Protein AF-0000000076697349 (afdb_homodimer)

Organism: Amanita muscaria (strain Koide BX008) (NCBI:txid946122)

pLDDT: mean 90.61, std 11.34, range [26.92, 98.81]

Solvent-accessible surface area (backbone atoms only — not comparable to full-atom values): 35554 Å² total; per-residue (Å²): 132,74,84,76,75,80,78,49,70,68,56,52,51,28,52,54,50,40,52,78,80,39,55,57,67,55,47,20,67,40,66,70,44,52,52,67,56,46,48,49,47,49,51,40,25,75,72,62,75,40,72,85,64,82,64,76,78,63,68,76,68,76,64,92,64,50,71,67,56,47,53,50,50,52,51,49,38,70,74,38,31,60,63,49,58,68,57,50,36,51,48,42,27,73,75,70,67,43,87,63,51,58,65,56,52,52,48,52,40,44,75,71,40,37,38,84,34,69,45,40,76,39,53,60,81,40,46,70,64,51,44,50,52,42,51,57,56,56,63,75,52,55,53,56,21,39,28,38,43,55,74,45,77,44,38,54,63,53,23,56,69,64,45,15,45,22,48,70,96,50,80,21,73,43,77,34,70,73,70,54,77,70,42,32,25,42,37,42,29,38,27,40,78,62,9,58,75,37,70,50,68,45,75,48,75,82,50,61,66,58,46,44,53,49,50,55,58,42,52,74,73,38,34,42,57,88,35,60,37,10,30,39,35,30,60,81,50,69,70,68,65,32,63,70,51,50,49,53,41,47,74,63,41,28,44,77,47,65,51,46,69,86,44,67,70,66,38,41,57,56,56,50,50,52,53,43,44,49,53,41,24,75,44,14,68,61,49,41,50,36,66,71,72,45,53,71,68,56,41,45,50,54,52,47,56,55,56,66,63,45,39,27,67,56,28,43,51,32,34,35,72,40,64,60,95,130,73,82,75,76,82,77,50,70,66,58,50,50,28,52,53,49,41,52,77,80,39,54,55,66,55,45,20,67,40,65,70,44,52,50,66,57,46,48,48,47,49,51,39,25,75,72,63,74,40,72,85,66,81,65,76,78,66,67,76,67,77,62,93,64,49,71,67,56,48,52,49,49,51,50,48,37,69,74,37,31,58,64,50,60,69,56,49,36,50,49,42,28,73,73,71,68,42,88,61,50,57,67,55,53,51,48,53,40,44,75,70,40,38,39,83,33,69,45,40,74,40,53,61,81,40,48,72,65,51,43,50,53,42,52,58,57,56,62,75,51,56,53,57,21,36,27,38,42,56,74,48,78,44,38,54,64,53,22,57,68,64,45,14,44,22,48,71,97,50,80,22,72,43,76,34,71,74,69,54,76,72,43,32,25,40,39,44,28,37,26,39,78,63,9,56,74,39,70,49,70,44,74,50,74,83,48,60,68,58,45,43,53,47,51,55,58,42,52,74,74,38,35,42,56,88,35,59,38,12,31,40,36,31,59,82,49,70,70,68,64,33,62,70,52,50,49,52,42,46,74,64,42,28,45,78,47,65,51,47,70,84,44,68,70,68,38,39,56,59,56,50,50,51,52,44,45,48,54,41,25,75,43,12,69,62,51,42,50,35,66,71,71,46,53,72,67,56,39,45,50,56,52,50,55,55,55,65,64,46,39,28,68,57,28,43,52,31,36,35,71,41,65,59,95

Nearest PDB structures (foldseek):
  4r79-assembly1_B  TM=6.468E-01  e=4.927E-12  Drosophila mauritiana
  5hoo-assembly1_A  TM=6.327E-01  e=5.824E-12  Drosophila mauritiana
  5hoo-assembly1_B  TM=6.025E-01  e=1.291E-12  Drosophila mauritiana
  5ejk-assembly1_H  TM=4.911E-01  e=3.754E-05  Rous sarcoma virus - Prague C
  2x6n-assembly2_E  TM=5.217E-01  e=8.078E-04  Human spumaretrovirus

Structure (mmCIF, N/CA/C/O backbone):
data_AF-0000000076697349-model_v1
#
loop_
_entity.id
_entity.type
_entity.pdbx_description
1 polymer Transposase
#
loop_
_atom_site.group_PDB
_atom_site.id
_atom_site.type_symbol
_atom_site.label_atom_id
_atom_site.label_alt_id
_atom_site.label_comp_id
_atom_site.label_asym_id
_atom_site.label_entity_id
_atom_site.label_seq_id
_atom_site.pdbx_PDB_ins_code
_atom_site.Cartn_x
_atom_site.Cartn_y
_atom_site.Cartn_z
_atom_site.occupancy
_atom_site.B_iso_or_equiv
_atom_site.auth_seq_id
_atom_site.auth_comp_id
_atom_site.auth_asym_id
_atom_site.auth_atom_id
_atom_site.pdbx_PDB_model_num
ATOM 1 N N . MET A 1 1 ? -53.188 11.273 17.578 1 27.08 1 MET A N 1
ATOM 2 C CA . MET A 1 1 ? -52.688 12.586 17.969 1 27.08 1 MET A CA 1
ATOM 3 C C . MET A 1 1 ? -51.25 12.492 18.484 1 27.08 1 MET A C 1
ATOM 5 O O . MET A 1 1 ? -50.969 11.703 19.391 1 27.08 1 MET A O 1
ATOM 9 N N . GLY A 1 2 ? -50.25 12.68 17.672 1 34.22 2 GLY A N 1
ATOM 10 C CA . GLY A 1 2 ? -48.812 12.391 17.891 1 34.22 2 GLY A CA 1
ATOM 11 C C . GLY A 1 2 ? -48.312 12.859 19.234 1 34.22 2 GLY A C 1
ATOM 12 O O . GLY A 1 2 ? -48.969 13.641 19.906 1 34.22 2 GLY A O 1
ATOM 13 N N . ARG A 1 3 ? -47.344 12.312 19.812 1 41.84 3 ARG A N 1
ATOM 14 C CA . ARG A 1 3 ? -46.688 12.617 21.094 1 41.84 3 ARG A CA 1
ATOM 15 C C . ARG A 1 3 ? -46.5 14.117 21.266 1 41.84 3 ARG A C 1
ATOM 17 O O . ARG A 1 3 ? -46.188 14.82 20.312 1 41.84 3 ARG A O 1
ATOM 24 N N . GLY A 1 4 ? -47.281 14.781 22.125 1 47.59 4 GLY A N 1
ATOM 25 C CA . GLY A 1 4 ? -47.406 16.188 22.469 1 47.59 4 GLY A CA 1
ATOM 26 C C . GLY A 1 4 ? -46.062 16.922 22.484 1 47.59 4 GLY A C 1
ATOM 27 O O . GLY A 1 4 ? -45.062 16.375 22.938 1 47.59 4 GLY A O 1
ATOM 28 N N . ARG A 1 5 ? -45.719 17.656 21.5 1 53.25 5 ARG A N 1
ATOM 29 C CA . ARG A 1 5 ? -44.531 18.469 21.391 1 53.25 5 ARG A CA 1
ATOM 30 C C . ARG A 1 5 ? -44.219 19.172 22.719 1 53.25 5 ARG A C 1
ATOM 32 O O . ARG A 1 5 ? -45.125 19.703 23.375 1 53.25 5 ARG A O 1
ATOM 39 N N . ALA A 1 6 ? -43.094 18.938 23.438 1 62.09 6 ALA A N 1
ATOM 40 C CA . ALA A 1 6 ? -42.625 19.562 24.672 1 62.09 6 ALA A CA 1
ATOM 41 C C . ALA A 1 6 ? -42.75 21.078 24.594 1 62.09 6 ALA A C 1
ATOM 43 O O . ALA A 1 6 ? -42.344 21.688 23.609 1 62.09 6 ALA A O 1
ATOM 44 N N . ILE A 1 7 ? -43.625 21.703 25.391 1 75.12 7 ILE A N 1
ATOM 45 C CA . ILE A 1 7 ? -43.812 23.141 25.5 1 75.12 7 ILE A CA 1
ATOM 46 C C . ILE A 1 7 ? -42.5 23.781 25.969 1 75.12 7 ILE A C 1
ATOM 48 O O . ILE A 1 7 ? -41.906 23.359 26.953 1 75.12 7 ILE A O 1
ATOM 52 N N . SER A 1 8 ? -42 24.656 25.172 1 77.56 8 SER A N 1
ATOM 53 C CA . SER A 1 8 ? -40.719 25.297 25.484 1 77.56 8 SER A CA 1
ATOM 54 C C . SER A 1 8 ? -40.75 25.953 26.859 1 77.56 8 SER A C 1
ATOM 56 O O . SER A 1 8 ? -41.812 26.281 27.375 1 77.56 8 SER A O 1
ATOM 58 N N . GLU A 1 9 ? -39.531 26.016 27.422 1 80.69 9 GLU A N 1
ATOM 59 C CA . GLU A 1 9 ? -39.406 26.641 28.734 1 80.69 9 GLU A CA 1
ATOM 60 C C . GLU A 1 9 ? -39.906 28.078 28.719 1 80.69 9 GLU A C 1
ATOM 62 O O . GLU A 1 9 ? -40.562 28.531 29.656 1 80.69 9 GLU A O 1
ATOM 67 N N . GLU A 1 10 ? -39.688 28.734 27.609 1 81.75 10 GLU A N 1
ATOM 68 C CA . GLU A 1 10 ? -40.094 30.125 27.5 1 81.75 10 GLU A CA 1
ATOM 69 C C . GLU A 1 10 ? -41.625 30.266 27.5 1 81.75 10 GLU A C 1
ATOM 71 O O . GLU A 1 10 ? -42.156 31.156 28.141 1 81.75 10 GLU A O 1
ATOM 76 N N . ILE A 1 11 ? -42.219 29.406 26.797 1 86.81 11 ILE A N 1
ATOM 77 C CA . ILE A 1 11 ? -43.656 29.438 26.719 1 86.81 11 ILE A CA 1
ATOM 78 C C . ILE A 1 11 ? -44.25 29.078 28.078 1 86.81 11 ILE A C 1
ATOM 80 O O . ILE A 1 11 ? -45.281 29.656 28.5 1 86.81 11 ILE A O 1
ATOM 84 N N . GLN A 1 12 ? -43.594 28.188 28.766 1 87.12 12 GLN A N 1
ATOM 85 C CA . GLN A 1 12 ? -44.062 27.781 30.094 1 87.12 12 GLN A CA 1
ATOM 86 C C . GLN A 1 12 ? -44 28.953 31.078 1 87.12 12 GLN A C 1
ATOM 88 O O . GLN A 1 12 ? -44.938 29.141 31.859 1 87.12 12 GLN A O 1
ATOM 93 N N . TRP A 1 13 ? -42.969 29.703 30.938 1 88.38 13 TRP A N 1
ATOM 94 C CA . TRP A 1 13 ? -42.875 30.859 31.812 1 88.38 13 TRP A CA 1
ATOM 95 C C . TRP A 1 13 ? -43.906 31.906 31.453 1 88.38 13 TRP A C 1
ATOM 97 O O . TRP A 1 13 ? -44.438 32.594 32.344 1 88.38 13 TRP A O 1
ATOM 107 N N . ILE A 1 14 ? -44.25 32.031 30.172 1 89.31 14 ILE A N 1
ATOM 108 C CA . ILE A 1 14 ? -45.281 32.938 29.734 1 89.31 14 ILE A CA 1
ATOM 109 C C . ILE A 1 14 ? -46.625 32.5 30.344 1 89.31 14 ILE A C 1
ATOM 111 O O . ILE A 1 14 ? -47.375 33.344 30.844 1 89.31 14 ILE A O 1
ATOM 115 N N . VAL A 1 15 ? -46.844 31.281 30.344 1 90.12 15 VAL A N 1
ATOM 116 C CA . VAL A 1 15 ? -48.062 30.719 30.922 1 90.12 15 VAL A CA 1
ATOM 117 C C . VAL A 1 15 ? -48.156 31.094 32.406 1 90.12 15 VAL A C 1
ATOM 119 O O . VAL A 1 15 ? -49.219 31.5 32.875 1 90.12 15 VAL A O 1
ATOM 122 N N . ILE A 1 16 ? -47.094 31.016 33.094 1 90.12 16 ILE A N 1
ATOM 123 C CA . ILE A 1 16 ? -47.062 31.297 34.5 1 90.12 16 ILE A CA 1
ATOM 124 C C . ILE A 1 16 ? -47.312 32.781 34.75 1 90.12 16 ILE A C 1
ATOM 126 O O . ILE A 1 16 ? -48.062 33.125 35.656 1 90.12 16 ILE A O 1
ATOM 130 N N . ARG A 1 17 ? -46.812 33.625 34 1 90.38 17 ARG A N 1
ATOM 131 C CA . ARG A 1 17 ? -47 35.062 34.156 1 90.38 17 ARG A CA 1
ATOM 132 C C . ARG A 1 17 ? -48.438 35.438 33.812 1 90.38 17 ARG A C 1
ATOM 134 O O . ARG A 1 17 ? -49.031 36.281 34.5 1 90.38 17 ARG A O 1
ATOM 141 N N . LEU A 1 18 ? -48.938 34.812 32.844 1 92.06 18 LEU A N 1
ATOM 142 C CA . LEU A 1 18 ? -50.312 35.094 32.438 1 92.06 18 LEU A CA 1
ATOM 143 C C . LEU A 1 18 ? -51.312 34.594 33.5 1 92.06 18 LEU A C 1
ATOM 145 O O . LEU A 1 18 ? -52.406 35.156 33.656 1 92.06 18 LEU A O 1
ATOM 149 N N . ALA A 1 19 ? -50.875 33.656 34.25 1 90.81 19 ALA A N 1
ATOM 150 C CA . ALA A 1 19 ? -51.75 33.031 35.219 1 90.81 19 ALA A CA 1
ATOM 151 C C . ALA A 1 19 ? -52.031 34 36.406 1 90.81 19 ALA A C 1
ATOM 153 O O . ALA A 1 19 ? -53 33.812 37.125 1 90.81 19 ALA A O 1
ATOM 154 N N . THR A 1 20 ? -51.25 35 36.5 1 89.62 20 THR A N 1
ATOM 155 C CA . THR A 1 20 ? -51.469 36 37.531 1 89.62 20 THR A CA 1
ATOM 156 C C . THR A 1 20 ? -52.656 36.906 37.156 1 89.62 20 THR A C 1
ATOM 158 O O . THR A 1 20 ? -53.25 37.531 38.031 1 89.62 20 THR A O 1
ATOM 161 N N . LYS A 1 21 ? -53 36.906 35.875 1 88.75 21 LYS A N 1
ATOM 162 C CA . LYS A 1 21 ? -54 37.844 35.438 1 88.75 21 LYS A CA 1
ATOM 163 C C . LYS A 1 21 ? -55.188 37.125 34.781 1 88.75 21 LYS A C 1
ATOM 165 O O . LYS A 1 21 ? -56.312 37.594 34.812 1 88.75 21 LYS A O 1
ATOM 170 N N . MET A 1 22 ? -54.938 35.938 34.25 1 91.31 22 MET A N 1
ATOM 171 C CA . MET A 1 22 ? -55.938 35.25 33.438 1 91.31 22 MET A CA 1
ATOM 172 C C . MET A 1 22 ? -56.188 33.844 34 1 91.31 22 MET A C 1
ATOM 174 O O . MET A 1 22 ? -55.344 33.25 34.656 1 91.31 22 MET A O 1
ATOM 178 N N . ASN A 1 23 ? -57.438 33.344 33.781 1 91.56 23 ASN A N 1
ATOM 179 C CA . ASN A 1 23 ? -57.75 31.984 34.156 1 91.56 23 ASN A CA 1
ATOM 180 C C . ASN A 1 23 ? -57.25 30.984 33.125 1 91.56 23 ASN A C 1
ATOM 182 O O . ASN A 1 23 ? -56.844 31.375 32.031 1 91.56 23 ASN A O 1
ATOM 186 N N . PRO A 1 24 ? -57.094 29.766 33.469 1 92.75 24 PRO A N 1
ATOM 187 C CA . PRO A 1 24 ? -56.5 28.75 32.594 1 92.75 24 PRO A CA 1
ATOM 188 C C . PRO A 1 24 ? -57.188 28.656 31.234 1 92.75 24 PRO A C 1
ATOM 190 O O . PRO A 1 24 ? -56.531 28.422 30.219 1 92.75 24 PRO A O 1
ATOM 193 N N . ASP A 1 25 ? -58.406 28.891 31.188 1 91.69 25 ASP A N 1
ATOM 194 C CA . ASP A 1 25 ? -59.156 28.844 29.922 1 91.69 25 ASP A CA 1
ATOM 195 C C . ASP A 1 25 ? -58.688 29.953 28.984 1 91.69 25 ASP A C 1
ATOM 197 O O . ASP A 1 25 ? -58.5 29.703 27.797 1 91.69 25 ASP A O 1
ATOM 201 N N . GLU A 1 26 ? -58.594 31.109 29.516 1 91.12 26 GLU A N 1
ATOM 202 C CA . GLU A 1 26 ? -58.125 32.25 28.75 1 91.12 26 GLU A CA 1
ATOM 203 C C . GLU A 1 26 ? -56.688 32.062 28.266 1 91.12 26 GLU A C 1
ATOM 205 O O . GLU A 1 26 ? -56.344 32.375 27.125 1 91.12 26 GLU A O 1
ATOM 210 N N . ILE A 1 27 ? -55.906 31.594 29.188 1 93.06 27 ILE A N 1
ATOM 211 C CA . ILE A 1 27 ? -54.531 31.359 28.844 1 93.06 27 ILE A CA 1
ATOM 212 C C . ILE A 1 27 ? -54.438 30.344 27.703 1 93.06 27 ILE A C 1
ATOM 214 O O . ILE A 1 27 ? -53.656 30.531 26.766 1 93.06 27 ILE A O 1
ATOM 218 N N . SER A 1 28 ? -55.125 29.281 27.812 1 91.81 28 SER A N 1
ATOM 219 C CA . SER A 1 28 ? -55.188 28.281 26.766 1 91.81 28 SER A CA 1
ATOM 220 C C . SER A 1 28 ? -55.594 28.906 25.422 1 91.81 28 SER A C 1
ATOM 222 O O . SER A 1 28 ? -54.969 28.594 24.391 1 91.81 28 SER A O 1
ATOM 224 N N . MET A 1 29 ? -56.5 29.797 25.438 1 89.38 29 MET A N 1
ATOM 225 C CA . MET A 1 29 ? -57 30.453 24.234 1 89.38 29 MET A CA 1
ATOM 226 C C . MET A 1 29 ? -55.938 31.312 23.578 1 89.38 29 MET A C 1
ATOM 228 O O . MET A 1 29 ? -55.75 31.281 22.359 1 89.38 29 MET A O 1
ATOM 232 N N . TYR A 1 30 ? -55.188 32 24.391 1 89.12 30 TYR A N 1
ATOM 233 C CA . TYR A 1 30 ? -54.25 32.969 23.844 1 89.12 30 TYR A CA 1
ATOM 234 C C . TYR A 1 30 ? -52.906 32.281 23.516 1 89.12 30 TYR A C 1
ATOM 236 O O . TYR A 1 30 ? -52.188 32.719 22.656 1 89.12 30 TYR A O 1
ATOM 244 N N . THR A 1 31 ? -52.531 31.281 24.188 1 88.75 31 THR A N 1
ATOM 245 C CA . THR A 1 31 ? -51.25 30.641 23.969 1 88.75 31 THR A CA 1
ATOM 246 C C . THR A 1 31 ? -51.375 29.469 23 1 88.75 31 THR A C 1
ATOM 248 O O . THR A 1 31 ? -50.406 29.031 22.391 1 88.75 31 THR A O 1
ATOM 251 N N . GLY A 1 32 ? -52.562 28.859 22.891 1 86.56 32 GLY A N 1
ATOM 252 C CA . GLY A 1 32 ? -52.75 27.688 22.047 1 86.56 32 GLY A CA 1
ATOM 253 C C . GLY A 1 32 ? -52.438 26.391 22.734 1 86.56 32 GLY A C 1
ATOM 254 O O . GLY A 1 32 ? -52.438 25.328 22.109 1 86.56 32 GLY A O 1
ATOM 255 N N . ILE A 1 33 ? -52.094 26.406 23.953 1 86.75 33 ILE A N 1
ATOM 256 C CA . ILE A 1 33 ? -51.781 25.234 24.766 1 86.75 33 ILE A CA 1
ATOM 257 C C . ILE A 1 33 ? -53.062 24.672 25.375 1 86.75 33 ILE A C 1
ATOM 259 O O . ILE A 1 33 ? -53.969 25.422 25.75 1 86.75 33 ILE A O 1
ATOM 263 N N . SER A 1 34 ? -53.125 23.406 25.406 1 89.31 34 SER A N 1
ATOM 264 C CA . SER A 1 34 ? -54.312 22.766 25.953 1 89.31 34 SER A CA 1
ATOM 265 C C . SER A 1 34 ? -54.531 23.156 27.422 1 89.31 34 SER A C 1
ATOM 267 O O . SER A 1 34 ? -53.562 23.422 28.141 1 89.31 34 SER A O 1
ATOM 269 N N . ILE A 1 35 ? -55.781 23.203 27.766 1 91.69 35 ILE A N 1
ATOM 270 C CA . ILE A 1 35 ? -56.125 23.578 29.125 1 91.69 35 ILE A CA 1
ATOM 271 C C . ILE A 1 35 ? -55.469 22.625 30.125 1 91.69 35 ILE A C 1
ATOM 273 O O . ILE A 1 35 ? -55.031 23.062 31.188 1 91.69 35 ILE A O 1
ATOM 277 N N . ARG A 1 36 ? -55.406 21.438 29.703 1 90.12 36 ARG A N 1
ATOM 278 C CA . ARG A 1 36 ? -54.812 20.453 30.594 1 90.12 36 ARG A CA 1
ATOM 279 C C . ARG A 1 36 ? -53.344 20.75 30.812 1 90.12 36 ARG A C 1
ATOM 281 O O . ARG A 1 36 ? -52.844 20.672 31.938 1 90.12 36 ARG A O 1
ATOM 288 N N . SER A 1 37 ? -52.688 21.109 29.828 1 87.88 37 SER A N 1
ATOM 289 C CA . SER A 1 37 ? -51.25 21.422 29.922 1 87.88 37 SER A CA 1
ATOM 290 C C . SER A 1 37 ? -51.031 22.703 30.719 1 87.88 37 SER A C 1
ATOM 292 O O . SER A 1 37 ? -50.062 22.781 31.5 1 87.88 37 SER A O 1
ATOM 294 N N . VAL A 1 38 ? -51.906 23.688 30.5 1 91.88 38 VAL A N 1
ATOM 295 C CA . VAL A 1 38 ? -51.812 24.938 31.25 1 91.88 38 VAL A CA 1
ATOM 296 C C . VAL A 1 38 ? -51.969 24.656 32.75 1 91.88 38 VAL A C 1
ATOM 298 O O . VAL A 1 38 ? -51.188 25.125 33.562 1 91.88 38 VAL A O 1
ATOM 301 N N . GLU A 1 39 ? -52.906 23.781 33 1 91.81 39 GLU A N 1
ATOM 302 C CA . GLU A 1 39 ? -53.188 23.453 34.375 1 91.81 39 GLU A CA 1
ATOM 303 C C . GLU A 1 39 ? -52 22.672 35 1 91.81 39 GLU A C 1
ATOM 305 O O . GLU A 1 39 ? -51.656 22.906 36.156 1 91.81 39 GLU A O 1
ATOM 310 N N . ARG A 1 40 ? -51.469 21.859 34.219 1 87.81 40 ARG A N 1
ATOM 311 C CA . ARG A 1 40 ? -50.344 21.078 34.688 1 87.81 40 ARG A CA 1
ATOM 312 C C . ARG A 1 40 ? -49.125 21.969 34.969 1 87.81 40 ARG A C 1
ATOM 314 O O . ARG A 1 40 ? -48.438 21.797 36 1 87.81 40 ARG A O 1
ATOM 321 N N . ILE A 1 41 ? -48.875 22.906 34.156 1 88.25 41 ILE A N 1
ATOM 322 C CA . ILE A 1 41 ? -47.75 23.828 34.281 1 88.25 41 ILE A CA 1
ATOM 323 C C . ILE A 1 41 ? -47.938 24.672 35.562 1 88.25 41 ILE A C 1
ATOM 325 O O . ILE A 1 41 ? -47 24.859 36.344 1 88.25 41 ILE A O 1
ATOM 329 N N . ILE A 1 42 ? -49.188 25.141 35.688 1 90.62 42 ILE A N 1
ATOM 330 C CA . ILE A 1 42 ? -49.469 25.984 36.844 1 90.62 42 ILE A CA 1
ATOM 331 C C . ILE A 1 42 ? -49.375 25.172 38.125 1 90.62 42 ILE A C 1
ATOM 333 O O . ILE A 1 42 ? -48.781 25.641 39.094 1 90.62 42 ILE A O 1
ATOM 337 N N . ALA A 1 43 ? -49.875 23.969 38.062 1 89.5 43 ALA A N 1
ATOM 338 C CA . ALA A 1 43 ? -49.812 23.094 39.25 1 89.5 43 ALA A CA 1
ATOM 339 C C . ALA A 1 43 ? -48.375 22.766 39.594 1 89.5 43 ALA A C 1
ATOM 341 O O . ALA A 1 43 ? -48 22.781 40.781 1 89.5 43 ALA A O 1
ATOM 342 N N . TYR A 1 44 ? -47.625 22.484 38.625 1 85.31 44 TYR A N 1
ATOM 343 C CA . TYR A 1 44 ? -46.219 22.172 38.812 1 85.31 44 TYR A CA 1
ATOM 344 C C . TYR A 1 44 ? -45.469 23.359 39.406 1 85.31 44 TYR A C 1
ATOM 346 O O . TYR A 1 44 ? -44.656 23.188 40.312 1 85.31 44 TYR A O 1
ATOM 354 N N . PHE A 1 45 ? -45.719 24.531 38.938 1 87.19 45 PHE A N 1
ATOM 355 C CA . PHE A 1 45 ? -45.062 25.75 39.406 1 87.19 45 PHE A CA 1
ATOM 356 C C . PHE A 1 45 ? -45.438 26 40.875 1 87.19 45 PHE A C 1
ATOM 358 O O . PHE A 1 45 ? -44.594 26.422 41.656 1 87.19 45 PHE A O 1
ATOM 365 N N . LYS A 1 46 ? -46.719 25.812 41.156 1 88.06 46 LYS A N 1
ATOM 366 C CA . LYS A 1 46 ? -47.188 26.031 42.531 1 88.06 46 LYS A CA 1
ATOM 367 C C . LYS A 1 46 ? -46.469 25.125 43.5 1 88.06 46 LYS A C 1
ATOM 369 O O . LYS A 1 46 ? -46.125 25.531 44.625 1 88.06 46 LYS A O 1
ATOM 374 N N . SER A 1 47 ? -46.156 23.969 42.938 1 86.75 47 SER A N 1
ATOM 375 C CA . SER A 1 47 ? -45.562 22.984 43.812 1 86.75 47 SER A CA 1
ATOM 376 C C . SER A 1 47 ? -44.031 23.109 43.812 1 86.75 47 SER A C 1
ATOM 378 O O . SER A 1 47 ? -43.375 22.922 44.844 1 86.75 47 SER A O 1
ATOM 380 N N . ASN A 1 48 ? -43.406 23.469 42.688 1 83.94 48 ASN A N 1
ATOM 381 C CA . ASN A 1 48 ? -41.969 23.344 42.531 1 83.94 48 ASN A CA 1
ATOM 382 C C . ASN A 1 48 ? -41.312 24.703 42.344 1 83.94 48 ASN A C 1
ATOM 384 O O . ASN A 1 48 ? -40.094 24.812 42.344 1 83.94 48 ASN A O 1
ATOM 388 N N . GLN A 1 49 ? -42.188 25.734 42.188 1 84.06 49 GLN A N 1
ATOM 389 C CA . GLN A 1 49 ? -41.719 27.094 41.938 1 84.06 49 GLN A CA 1
ATOM 390 C C . GLN A 1 49 ? -40.781 27.141 40.719 1 84.06 49 GLN A C 1
ATOM 392 O O . GLN A 1 49 ? -39.812 27.875 40.688 1 84.06 49 GLN A O 1
ATOM 397 N N . ASP A 1 50 ? -40.938 26.156 39.938 1 82.56 50 ASP A N 1
ATOM 398 C CA . ASP A 1 50 ? -40.219 26.062 38.688 1 82.56 50 ASP A CA 1
ATOM 399 C C . ASP A 1 50 ? -41.094 25.406 37.594 1 82.56 50 ASP A C 1
ATOM 401 O O . ASP A 1 50 ? -42.188 24.922 37.875 1 82.56 50 ASP A O 1
ATOM 405 N N . VAL A 1 51 ? -40.625 25.516 36.344 1 83.12 51 VAL A N 1
ATOM 406 C CA . VAL A 1 51 ? -41.406 24.891 35.281 1 83.12 51 VAL A CA 1
ATOM 407 C C . VAL A 1 51 ? -40.812 23.516 34.969 1 83.12 51 VAL A C 1
ATOM 409 O O . VAL A 1 51 ? -39.625 23.266 35.156 1 83.12 51 VAL A O 1
ATOM 412 N N . PRO A 1 52 ? -41.719 22.531 34.688 1 70.06 52 PRO A N 1
ATOM 413 C CA . PRO A 1 52 ? -41.25 21.188 34.375 1 70.06 52 PRO A CA 1
ATOM 414 C C . PRO A 1 52 ? -40.188 21.141 33.281 1 70.06 52 PRO A C 1
ATOM 416 O O . PRO A 1 52 ? -40.375 21.781 32.219 1 70.06 52 PRO A O 1
ATOM 419 N N . VAL A 1 53 ? -39 20.906 33.562 1 62.06 53 VAL A N 1
ATOM 420 C CA . VAL A 1 53 ? -37.969 20.703 32.531 1 62.06 53 VAL A CA 1
ATOM 421 C C . VAL A 1 53 ? -38.094 19.281 31.984 1 62.06 53 VAL A C 1
ATOM 423 O O . VAL A 1 53 ? -38.188 18.312 32.75 1 62.06 53 VAL A O 1
ATOM 426 N N . PRO A 1 54 ? -38.594 19.188 30.844 1 53 54 PRO A N 1
ATOM 427 C CA . PRO A 1 54 ? -38.594 17.812 30.344 1 53 54 PRO A CA 1
ATOM 428 C C . PRO A 1 54 ? -37.281 17.094 30.578 1 53 54 PRO A C 1
ATOM 430 O O . PRO A 1 54 ? -36.219 17.609 30.234 1 53 54 PRO A O 1
ATOM 433 N N . LYS A 1 55 ? -37.062 16.5 31.812 1 46.25 55 LYS A N 1
ATOM 434 C CA . LYS A 1 55 ? -35.844 15.711 31.953 1 46.25 55 LYS A CA 1
ATOM 435 C C . LYS A 1 55 ? -35.719 14.703 30.797 1 46.25 55 LYS A C 1
ATOM 437 O O . LYS A 1 55 ? -36.656 13.977 30.5 1 46.25 55 LYS A O 1
ATOM 442 N N . PRO A 1 56 ? -34.938 14.93 29.812 1 46.41 56 PRO A N 1
ATOM 443 C CA . PRO A 1 56 ? -34.719 13.766 28.953 1 46.41 56 PRO A CA 1
ATOM 444 C C . PRO A 1 56 ? -34.688 12.453 29.719 1 46.41 56 PRO A C 1
ATOM 446 O O . PRO A 1 56 ? -34.094 12.383 30.797 1 46.41 56 PRO A O 1
ATOM 449 N N . SER A 1 57 ? -35.812 11.812 30.016 1 43.69 57 SER A N 1
ATOM 450 C CA . SER A 1 57 ? -35.719 10.477 30.594 1 43.69 57 SER A CA 1
ATOM 451 C C . SER A 1 57 ? -34.469 9.758 30.078 1 43.69 57 SER A C 1
ATOM 453 O O . SER A 1 57 ? -34.5 9.109 29.031 1 43.69 57 SER A O 1
ATOM 455 N N . ILE A 1 58 ? -33.406 10.406 29.828 1 43.06 58 ILE A N 1
ATOM 456 C CA . ILE A 1 58 ? -32.281 9.523 29.516 1 43.06 58 ILE A CA 1
ATOM 457 C C . ILE A 1 58 ? -32.219 8.406 30.547 1 43.06 58 ILE A C 1
ATOM 459 O O . ILE A 1 58 ? -31.906 8.648 31.719 1 43.06 58 ILE A O 1
ATOM 463 N N . SER A 1 59 ? -33.25 7.652 30.719 1 41.16 59 SER A N 1
ATOM 464 C CA . SER A 1 59 ? -32.969 6.434 31.469 1 41.16 59 SER A CA 1
ATOM 465 C C . SER A 1 59 ? -31.484 6.055 31.391 1 41.16 59 SER A C 1
ATOM 467 O O . SER A 1 59 ? -30.906 6.047 30.297 1 41.16 59 SER A O 1
ATOM 469 N N . GLU A 1 60 ? -30.641 6.414 32.312 1 43.38 60 GLU A N 1
ATOM 470 C CA . GLU A 1 60 ? -29.281 5.875 32.406 1 43.38 60 GLU A CA 1
ATOM 471 C C . GLU A 1 60 ? -29.266 4.383 32.062 1 43.38 60 GLU A C 1
ATOM 473 O O . GLU A 1 60 ? -29.516 3.547 32.938 1 43.38 60 GLU A O 1
ATOM 478 N N . ARG A 1 61 ? -29.969 3.887 31.078 1 46.72 61 ARG A N 1
ATOM 479 C CA . ARG A 1 61 ? -29.703 2.488 30.75 1 46.72 61 ARG A CA 1
ATOM 480 C C . ARG A 1 61 ? -28.297 2.086 31.156 1 46.72 61 ARG A C 1
ATOM 482 O O . ARG A 1 61 ? -27.328 2.781 30.828 1 46.72 61 ARG A O 1
ATOM 489 N N . LYS A 1 62 ? -28.188 1.348 32.312 1 52.94 62 LYS A N 1
ATOM 490 C CA . LYS A 1 62 ? -26.953 0.758 32.812 1 52.94 62 LYS A CA 1
ATOM 491 C C . LYS A 1 62 ? -26.016 0.376 31.688 1 52.94 62 LYS A C 1
ATOM 493 O O . LYS A 1 62 ? -26.422 -0.336 30.766 1 52.94 62 LYS A O 1
ATOM 498 N N . LYS A 1 63 ? -25.031 0.959 31.5 1 65.81 63 LYS A N 1
ATOM 499 C CA . LYS A 1 63 ? -24.031 0.619 30.484 1 65.81 63 LYS A CA 1
ATOM 500 C C . LYS A 1 63 ? -23.625 -0.852 30.578 1 65.81 63 LYS A C 1
ATOM 502 O O . LYS A 1 63 ? -23.391 -1.366 31.672 1 65.81 63 LYS A O 1
ATOM 507 N N . LYS A 1 64 ? -23.922 -1.648 29.641 1 73.25 64 LYS A N 1
ATOM 508 C CA . LYS A 1 64 ? -23.562 -3.064 29.562 1 73.25 64 LYS A CA 1
ATOM 509 C C . LYS A 1 64 ? -22.109 -3.289 29.938 1 73.25 64 LYS A C 1
ATOM 511 O O . LYS A 1 64 ? -21.75 -4.348 30.469 1 73.25 64 LYS A O 1
ATOM 516 N N . LEU A 1 65 ? -21.266 -2.311 29.875 1 84.5 65 LEU A N 1
ATOM 517 C CA . LEU A 1 65 ? -19.859 -2.428 30.25 1 84.5 65 LEU A CA 1
ATOM 518 C C . LEU A 1 65 ? -19.516 -1.513 31.422 1 84.5 65 LEU A C 1
ATOM 520 O O . LEU A 1 65 ? -19.609 -0.289 31.312 1 84.5 65 LEU A O 1
ATOM 524 N N . GLY A 1 66 ? -19.219 -2.143 32.531 1 86.56 66 GLY A N 1
ATOM 525 C CA . GLY A 1 66 ? -18.828 -1.388 33.719 1 86.56 66 GLY A CA 1
ATOM 526 C C . GLY A 1 66 ? -17.406 -0.867 33.625 1 86.56 66 GLY A C 1
ATOM 527 O O . GLY A 1 66 ? -16.734 -1.013 32.625 1 86.56 66 GLY A O 1
ATOM 528 N N . GLU A 1 67 ? -16.953 -0.194 34.656 1 87.88 67 GLU A N 1
ATOM 529 C CA . GLU A 1 67 ? -15.625 0.42 34.719 1 87.88 67 GLU A CA 1
ATOM 530 C C . GLU A 1 67 ? -14.523 -0.635 34.625 1 87.88 67 GLU A C 1
ATOM 532 O O . GLU A 1 67 ? -13.508 -0.441 33.969 1 87.88 67 GLU A O 1
ATOM 537 N N . ALA A 1 68 ? -14.727 -1.689 35.281 1 90.62 68 ALA A N 1
ATOM 538 C CA . ALA A 1 68 ? -13.734 -2.756 35.281 1 90.62 68 ALA A CA 1
ATOM 539 C C . ALA A 1 68 ? -13.562 -3.369 33.906 1 90.62 68 ALA A C 1
ATOM 541 O O . ALA A 1 68 ? -12.445 -3.623 33.469 1 90.62 68 ALA A O 1
ATOM 542 N N . GLU A 1 69 ? -14.688 -3.604 33.312 1 91.44 69 GLU A N 1
ATOM 543 C CA . GLU A 1 69 ? -14.672 -4.156 31.969 1 91.44 69 GLU A CA 1
ATOM 544 C C . GLU A 1 69 ? -14 -3.197 30.984 1 91.44 69 GLU A C 1
ATOM 546 O O . GLU A 1 69 ? -13.234 -3.621 30.125 1 91.44 69 GLU A O 1
ATOM 551 N N . LEU A 1 70 ? -14.258 -1.956 31.125 1 91.75 70 LEU A N 1
ATOM 552 C CA . LEU A 1 70 ? -13.68 -0.946 30.25 1 91.75 70 LEU A CA 1
ATOM 553 C C . LEU A 1 70 ? -12.164 -0.875 30.438 1 91.75 70 LEU A C 1
ATOM 555 O O . LEU A 1 70 ? -11.414 -0.828 29.469 1 91.75 70 LEU A O 1
ATOM 559 N N . GLU A 1 71 ? -11.734 -0.88 31.625 1 91.44 71 GLU A N 1
ATOM 560 C CA . GLU A 1 71 ? -10.305 -0.848 31.922 1 91.44 71 GLU A CA 1
ATOM 561 C C . GLU A 1 71 ? -9.594 -2.061 31.328 1 91.44 71 GLU A C 1
ATOM 563 O O . GLU A 1 71 ? -8.492 -1.937 30.781 1 91.44 71 GLU A O 1
ATOM 568 N N . TYR A 1 72 ? -10.258 -3.119 31.469 1 92.31 72 TYR A N 1
ATOM 569 C CA . TYR A 1 72 ? -9.703 -4.34 30.906 1 92.31 72 TYR A CA 1
ATOM 570 C C . TYR A 1 72 ? -9.578 -4.223 29.391 1 92.31 72 TYR A C 1
ATOM 572 O O . TYR A 1 72 ? -8.547 -4.578 28.812 1 92.31 72 TYR A O 1
ATOM 580 N N . MET A 1 73 ? -10.586 -3.717 28.828 1 91.69 73 MET A N 1
ATOM 581 C CA . MET A 1 73 ? -10.617 -3.562 27.375 1 91.69 73 MET A CA 1
ATOM 582 C C . MET A 1 73 ? -9.508 -2.627 26.906 1 91.69 73 MET A C 1
ATOM 584 O O . MET A 1 73 ? -8.82 -2.916 25.922 1 91.69 73 MET A O 1
ATOM 588 N N . PHE A 1 74 ? -9.328 -1.618 27.625 1 91.69 74 PHE A N 1
ATOM 589 C CA . PHE A 1 74 ? -8.297 -0.647 27.25 1 91.69 74 PHE A CA 1
ATOM 590 C C . PHE A 1 74 ? -6.906 -1.253 27.391 1 91.69 74 PHE A C 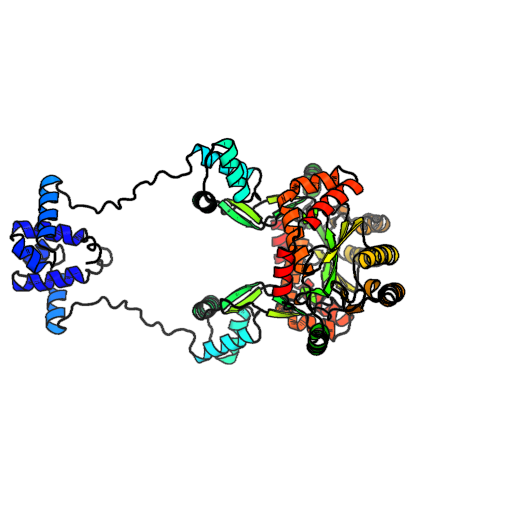1
ATOM 592 O O . PHE A 1 74 ? -6.051 -1.046 26.531 1 91.69 74 PHE A O 1
ATOM 599 N N . ASN A 1 75 ? -6.754 -2.041 28.391 1 91.81 75 ASN A N 1
ATOM 600 C CA . ASN A 1 75 ? -5.473 -2.711 28.578 1 91.81 75 ASN A CA 1
ATOM 601 C C . ASN A 1 75 ? -5.195 -3.721 27.469 1 91.81 75 ASN A C 1
ATOM 603 O O . ASN A 1 75 ? -4.062 -3.832 26.984 1 91.81 75 ASN A O 1
ATOM 607 N N . ALA A 1 76 ? -6.242 -4.383 27.125 1 92.31 76 ALA A N 1
ATOM 608 C CA . ALA A 1 76 ? -6.109 -5.367 26.047 1 92.31 76 ALA A CA 1
ATOM 609 C C . ALA A 1 76 ? -5.719 -4.699 24.734 1 92.31 76 ALA A C 1
ATOM 611 O O . ALA A 1 76 ? -4.809 -5.164 24.047 1 92.31 76 ALA A O 1
ATOM 612 N N . VAL A 1 77 ? -6.34 -3.619 24.422 1 92 77 VAL A N 1
ATOM 613 C CA . VAL A 1 77 ? -6.105 -2.891 23.188 1 92 77 VAL A CA 1
ATOM 614 C C . VAL A 1 77 ? -4.711 -2.268 23.203 1 92 77 VAL A C 1
ATOM 616 O O . VAL A 1 77 ? -4.031 -2.217 22.172 1 92 77 VAL A O 1
ATOM 619 N N . ASN A 1 78 ? -4.285 -1.862 24.344 1 88.94 78 ASN A N 1
ATOM 620 C CA . ASN A 1 78 ? -2.955 -1.273 24.469 1 88.94 78 ASN A CA 1
ATOM 621 C C . ASN A 1 78 ? -1.859 -2.322 24.312 1 88.94 78 ASN A C 1
ATOM 623 O O . ASN A 1 78 ? -0.786 -2.027 23.781 1 88.94 78 ASN A O 1
ATOM 627 N N . ASN A 1 79 ? -2.164 -3.479 24.766 1 88.88 79 ASN A N 1
ATOM 628 C CA . ASN A 1 79 ? -1.202 -4.57 24.656 1 88.88 79 ASN A CA 1
ATOM 629 C C . ASN A 1 79 ? -1.172 -5.145 23.234 1 88.88 79 ASN A C 1
ATOM 631 O O . ASN A 1 79 ? -0.102 -5.453 22.719 1 88.88 79 ASN A O 1
ATOM 635 N N . VAL A 1 80 ? -2.385 -5.246 22.688 1 90.31 80 VAL A N 1
ATOM 636 C CA . VAL A 1 80 ? -2.533 -5.734 21.328 1 90.31 80 VAL A CA 1
ATOM 637 C C . VAL A 1 80 ? -3.4 -4.766 20.516 1 90.31 80 VAL A C 1
ATOM 639 O O . VAL A 1 80 ? -4.594 -5.012 20.312 1 90.31 80 VAL A O 1
ATOM 642 N N . PRO A 1 81 ? -2.748 -3.82 19.953 1 91.62 81 PRO A N 1
ATOM 643 C CA . PRO A 1 81 ? -3.516 -2.75 19.312 1 91.62 81 PRO A CA 1
ATOM 644 C C . PRO A 1 81 ? -4.273 -3.227 18.078 1 91.62 81 PRO A C 1
ATOM 646 O O . PRO A 1 81 ? -5.219 -2.57 17.641 1 91.62 81 PRO A O 1
ATOM 649 N N . ASP A 1 82 ? -3.85 -4.355 17.516 1 91.69 82 ASP A N 1
ATOM 650 C CA . ASP A 1 82 ? -4.508 -4.836 16.297 1 91.69 82 ASP A CA 1
ATOM 651 C C . ASP A 1 82 ? -5.547 -5.906 16.625 1 91.69 82 ASP A C 1
ATOM 653 O O . ASP A 1 82 ? -5.934 -6.688 15.758 1 91.69 82 ASP A O 1
ATOM 657 N N . ILE A 1 83 ? -6.082 -5.949 17.828 1 91.88 83 ILE A N 1
ATOM 658 C CA . ILE A 1 83 ? -7.066 -6.93 18.266 1 91.88 83 ILE A CA 1
ATOM 659 C C . ILE A 1 83 ? -8.398 -6.68 17.562 1 91.88 83 ILE A C 1
ATOM 661 O O . ILE A 1 83 ? -8.797 -5.527 17.375 1 91.88 83 ILE A O 1
ATOM 665 N N . TYR A 1 84 ? -9.031 -7.777 17.219 1 93.19 84 TYR A N 1
ATOM 666 C CA . TYR A 1 84 ? -10.344 -7.672 16.578 1 93.19 84 TYR A CA 1
ATOM 667 C C . TYR A 1 84 ? -11.445 -7.535 17.625 1 93.19 84 TYR A C 1
ATOM 669 O O . TYR A 1 84 ? -11.273 -7.957 18.781 1 93.19 84 TYR A O 1
ATOM 677 N N . LEU A 1 85 ? -12.539 -6.941 17.219 1 93.56 85 LEU A N 1
ATOM 678 C CA . LEU A 1 85 ? -13.656 -6.73 18.141 1 93.56 85 LEU A CA 1
ATOM 679 C C . LEU A 1 85 ? -14.195 -8.062 18.656 1 93.56 85 LEU A C 1
ATOM 681 O O . LEU A 1 85 ? -14.562 -8.172 19.828 1 93.56 85 LEU A O 1
ATOM 685 N N . ASP A 1 86 ? -14.242 -9.047 17.766 1 93.44 86 ASP A N 1
ATOM 686 C CA . ASP A 1 86 ? -14.758 -10.344 18.203 1 93.44 86 ASP A CA 1
ATOM 687 C C . ASP A 1 86 ? -13.805 -11.008 19.188 1 93.44 86 ASP A C 1
ATOM 689 O O . ASP A 1 86 ? -14.234 -11.75 20.078 1 93.44 86 ASP A O 1
ATOM 693 N N . GLU A 1 87 ? -12.547 -10.797 19.016 1 92.5 87 GLU A N 1
ATOM 694 C CA . GLU A 1 87 ? -11.57 -11.297 19.984 1 92.5 87 GLU A CA 1
ATOM 695 C C . GLU A 1 87 ? -11.742 -10.617 21.344 1 92.5 87 GLU A C 1
ATOM 697 O O . GLU A 1 87 ? -11.656 -11.266 22.391 1 92.5 87 GLU A O 1
ATOM 702 N N . LEU A 1 88 ? -11.938 -9.32 21.328 1 93.25 88 LEU A N 1
ATOM 703 C CA . LEU A 1 88 ? -12.195 -8.578 22.562 1 93.25 88 LEU A CA 1
ATOM 704 C C . LEU A 1 88 ? -13.453 -9.086 23.25 1 93.25 88 LEU A C 1
ATOM 706 O O . LEU A 1 88 ? -13.5 -9.188 24.484 1 93.25 88 LEU A O 1
ATOM 710 N N . GLN A 1 89 ? -14.438 -9.305 22.391 1 94.56 89 GLN A N 1
ATOM 711 C CA . GLN A 1 89 ? -15.688 -9.867 22.906 1 94.56 89 GLN A CA 1
ATOM 712 C C . GLN A 1 89 ? -15.438 -11.164 23.656 1 94.56 89 GLN A C 1
ATOM 714 O O . GLN A 1 89 ? -15.938 -11.344 24.781 1 94.56 89 GLN A O 1
ATOM 719 N N . LEU A 1 90 ? -14.68 -12 23.062 1 93 90 LEU A N 1
ATOM 720 C CA . LEU A 1 90 ? -14.352 -13.281 23.672 1 93 90 LEU A CA 1
ATOM 721 C C . LEU A 1 90 ? -13.562 -13.07 24.969 1 93 90 LEU A C 1
ATOM 723 O O . LEU A 1 90 ? -13.812 -13.75 25.969 1 93 90 LEU A O 1
ATOM 727 N N . GLU A 1 91 ? -12.633 -12.195 24.953 1 92.81 91 GLU A N 1
ATOM 728 C CA . GLU A 1 91 ? -11.828 -11.914 26.141 1 92.81 91 GLU A CA 1
ATOM 729 C C . GLU A 1 91 ? -12.688 -11.391 27.297 1 92.81 91 GLU A C 1
ATOM 731 O O . GLU A 1 91 ? -12.492 -11.781 28.438 1 92.81 91 GLU A O 1
ATOM 736 N N . LEU A 1 92 ? -13.57 -10.5 27 1 93.06 92 LEU A N 1
ATOM 737 C CA . LEU A 1 92 ? -14.453 -9.93 28.016 1 93.06 92 LEU A CA 1
ATOM 738 C C . LEU A 1 92 ? -15.367 -10.992 28.609 1 93.06 92 LEU A C 1
ATOM 740 O O . LEU A 1 92 ? -15.625 -11 29.812 1 93.06 92 LEU A O 1
ATOM 744 N N . HIS A 1 93 ? -15.828 -11.883 27.734 1 93.94 93 HIS A N 1
ATOM 745 C CA . HIS A 1 93 ? -16.656 -12.992 28.188 1 93.94 93 HIS A CA 1
ATOM 746 C C . HIS A 1 93 ? -15.867 -13.906 29.125 1 93.94 93 HIS A C 1
ATOM 748 O O . HIS A 1 93 ? -16.375 -14.297 30.188 1 93.94 93 HIS A O 1
ATOM 754 N N . ASP A 1 94 ? -14.711 -14.211 28.734 1 93.81 94 ASP A N 1
ATOM 755 C CA . ASP A 1 94 ? -13.883 -15.141 29.516 1 93.81 94 ASP A CA 1
ATOM 756 C C . ASP A 1 94 ? -13.477 -14.531 30.844 1 93.81 94 ASP A C 1
ATOM 758 O O . ASP A 1 94 ? -13.492 -15.219 31.875 1 93.81 94 ASP A O 1
ATOM 762 N N . ALA A 1 95 ? -13.188 -13.297 30.844 1 92.5 95 ALA A N 1
ATOM 763 C CA . ALA A 1 95 ? -12.648 -12.648 32.031 1 92.5 95 ALA A CA 1
ATOM 764 C C . ALA A 1 95 ? -13.766 -12.203 32.969 1 92.5 95 ALA A C 1
ATOM 766 O O . ALA A 1 95 ? -13.641 -12.305 34.188 1 92.5 95 ALA A O 1
ATOM 767 N N . PHE A 1 96 ? -14.953 -11.742 32.469 1 93.06 96 PHE A N 1
ATOM 768 C CA . PHE A 1 96 ? -15.961 -11.109 33.312 1 93.06 96 PHE A CA 1
ATOM 769 C C . PHE A 1 96 ? -17.328 -11.773 33.125 1 93.06 96 PHE A C 1
ATOM 771 O O . PHE A 1 96 ? -18.281 -11.445 33.812 1 93.06 96 PHE A O 1
ATOM 778 N N . GLY A 1 97 ? -17.422 -12.641 32.125 1 91.31 97 GLY A N 1
ATOM 779 C CA . GLY A 1 97 ? -18.703 -13.289 31.859 1 91.31 97 GLY A CA 1
ATOM 780 C C . GLY A 1 97 ? -19.688 -12.375 31.156 1 91.31 97 GLY A C 1
ATOM 781 O O . GLY A 1 97 ? -20.906 -12.641 31.172 1 91.31 97 GLY A O 1
ATOM 782 N N . VAL A 1 98 ? -19.203 -11.289 30.672 1 89.69 98 VAL A N 1
ATOM 783 C CA . VAL A 1 98 ? -20.062 -10.305 30.016 1 89.69 98 VAL A CA 1
ATOM 784 C C . VAL A 1 98 ? -20.188 -10.641 28.531 1 89.69 98 VAL A C 1
ATOM 786 O O . VAL A 1 98 ? -19.203 -10.977 27.875 1 89.69 98 VAL A O 1
ATOM 789 N N . ASN A 1 99 ? -21.406 -10.641 28 1 88.31 99 ASN A N 1
ATOM 790 C CA . ASN A 1 99 ? -21.672 -10.859 26.578 1 88.31 99 ASN A CA 1
ATOM 791 C C . ASN A 1 99 ? -22.031 -9.562 25.875 1 88.31 99 ASN A C 1
ATOM 793 O O . ASN A 1 99 ? -23.188 -9.336 25.516 1 88.31 99 ASN A O 1
ATOM 797 N N . ALA A 1 100 ? -21.094 -8.773 25.703 1 89.81 100 ALA A N 1
ATOM 798 C CA . ALA A 1 100 ? -21.312 -7.5 25.031 1 89.81 100 ALA A CA 1
ATOM 799 C C . ALA A 1 100 ? -21.234 -7.672 23.516 1 89.81 100 ALA A C 1
ATOM 801 O O . ALA A 1 100 ? -20.375 -8.375 23 1 89.81 100 ALA A O 1
ATOM 802 N N . ASP A 1 101 ? -22.156 -7.039 22.844 1 93.62 101 ASP A N 1
ATOM 803 C CA . ASP A 1 101 ? -22.125 -7.062 21.391 1 93.62 101 ASP A CA 1
ATOM 804 C C . ASP A 1 101 ? -20.922 -6.281 20.844 1 93.62 101 ASP A C 1
ATOM 806 O O . ASP A 1 101 ? -20.422 -5.379 21.516 1 93.62 101 ASP A O 1
ATOM 810 N N . LYS A 1 102 ? -20.5 -6.652 19.656 1 94.31 102 LYS A N 1
ATOM 811 C CA . LYS A 1 102 ? -19.375 -5.977 19.016 1 94.31 102 LYS A CA 1
ATOM 812 C C . LYS A 1 102 ? -19.641 -4.477 18.891 1 94.31 102 LYS A C 1
ATOM 814 O O . LYS A 1 102 ? -18.719 -3.668 19.047 1 94.31 102 LYS A O 1
ATOM 819 N N . SER A 1 103 ? -20.875 -4.176 18.641 1 94.56 103 SER A N 1
ATOM 820 C CA . SER A 1 103 ? -21.219 -2.77 18.484 1 94.56 103 SER A CA 1
ATOM 821 C C . SER A 1 103 ? -21.031 -2.002 19.781 1 94.56 103 SER A C 1
ATOM 823 O O . SER A 1 103 ? -20.594 -0.849 19.781 1 94.56 103 SER A O 1
ATOM 825 N N . THR A 1 104 ? -21.391 -2.65 20.844 1 92.62 104 THR A N 1
ATOM 826 C CA . THR A 1 104 ? -21.203 -2.045 22.156 1 92.62 104 THR A CA 1
ATOM 827 C C . THR A 1 104 ? -19.719 -1.807 22.453 1 92.62 104 THR A C 1
ATOM 829 O O . THR A 1 104 ? -19.344 -0.74 22.938 1 92.62 104 THR A O 1
ATOM 832 N N . ILE A 1 105 ? -18.953 -2.812 22.141 1 94.06 105 ILE A N 1
ATOM 833 C CA . ILE A 1 105 ? -17.516 -2.717 22.344 1 94.06 105 ILE A CA 1
ATOM 834 C C . ILE A 1 105 ? -16.953 -1.595 21.484 1 94.06 105 ILE A C 1
ATOM 836 O O . ILE A 1 105 ? -16.156 -0.78 21.953 1 94.06 105 ILE A O 1
ATOM 840 N N . TRP A 1 106 ? -17.312 -1.604 20.281 1 94.56 106 TRP A N 1
ATOM 841 C CA . TRP A 1 106 ? -16.875 -0.577 19.344 1 94.56 106 TRP A CA 1
ATOM 842 C C . TRP A 1 106 ? -17.203 0.817 19.859 1 94.56 106 TRP A C 1
ATOM 844 O O . TRP A 1 106 ? -16.344 1.705 19.875 1 94.56 106 TRP A O 1
ATOM 854 N N . ARG A 1 107 ? -18.438 1.009 20.312 1 93.38 107 ARG A N 1
ATOM 855 C CA . ARG A 1 107 ? -18.875 2.303 20.812 1 93.38 107 ARG A CA 1
ATOM 856 C C . ARG A 1 107 ? -18.094 2.713 22.062 1 93.38 107 ARG A C 1
ATOM 858 O O . ARG A 1 107 ? -17.766 3.889 22.234 1 93.38 107 ARG A O 1
ATOM 865 N N . ALA A 1 108 ? -17.906 1.741 22.875 1 92.38 108 ALA A N 1
ATOM 866 C CA . ALA A 1 108 ? -17.141 2.01 24.078 1 92.38 108 ALA A CA 1
ATOM 867 C C . ALA A 1 108 ? -15.727 2.496 23.75 1 92.38 108 ALA A C 1
ATOM 869 O O . ALA A 1 108 ? -15.227 3.439 24.375 1 92.38 108 ALA A O 1
ATOM 870 N N . LEU A 1 109 ? -15.078 1.91 22.797 1 93.88 109 LEU A N 1
ATOM 871 C CA . LEU A 1 109 ? -13.742 2.311 22.375 1 93.88 109 LEU A CA 1
ATOM 872 C C . LEU A 1 109 ? -13.758 3.713 21.781 1 93.88 109 LEU A C 1
ATOM 874 O O . LEU A 1 109 ? -12.938 4.559 22.156 1 93.88 109 LEU A O 1
ATOM 878 N N . ARG A 1 110 ? -14.703 3.934 20.984 1 93.75 110 ARG A N 1
ATOM 879 C CA . ARG A 1 110 ? -14.812 5.23 20.312 1 93.75 110 ARG A CA 1
ATOM 880 C C . ARG A 1 110 ? -15.062 6.344 21.328 1 93.75 110 ARG A C 1
ATOM 882 O O . ARG A 1 110 ? -14.453 7.41 21.25 1 93.75 110 ARG A O 1
ATOM 889 N N . ARG A 1 111 ? -15.953 6.062 22.203 1 91.31 111 ARG A N 1
ATOM 890 C CA . ARG A 1 111 ? -16.297 7.035 23.234 1 91.31 111 ARG A CA 1
ATOM 891 C C . ARG A 1 111 ? -15.086 7.34 24.109 1 91.31 111 ARG A C 1
ATOM 893 O O . ARG A 1 111 ? -14.945 8.453 24.625 1 91.31 111 ARG A O 1
ATOM 900 N N . SER A 1 112 ? -14.273 6.367 24.234 1 91.62 112 SER A N 1
ATOM 901 C CA . SER A 1 112 ? -13.109 6.523 25.094 1 91.62 112 SER A CA 1
ATOM 902 C C . SER A 1 112 ? -11.938 7.137 24.328 1 91.62 112 SER A C 1
ATOM 904 O O . SER A 1 112 ? -10.82 7.215 24.859 1 91.62 112 SER A O 1
ATOM 906 N N . GLY A 1 113 ? -12.117 7.461 23.031 1 92.56 113 GLY A N 1
ATOM 907 C CA . GLY A 1 113 ? -11.117 8.211 22.297 1 92.56 113 GLY A CA 1
ATOM 908 C C . GLY A 1 113 ? -10.297 7.348 21.344 1 92.56 113 GLY A C 1
ATOM 909 O O . GLY A 1 113 ? -9.391 7.84 20.672 1 92.56 113 GLY A O 1
ATOM 910 N N . TYR A 1 114 ? -10.562 6.059 21.328 1 93.81 114 TYR A N 1
ATOM 911 C CA . TYR A 1 114 ? -9.82 5.18 20.422 1 93.81 114 TYR A CA 1
ATOM 912 C C . TYR A 1 114 ? -10.352 5.281 19 1 93.81 114 TYR A C 1
ATOM 914 O O . TYR A 1 114 ? -11.547 5.492 18.797 1 93.81 114 TYR A O 1
ATOM 922 N N . THR A 1 115 ? -9.445 5.188 18.062 1 94.06 115 THR A N 1
ATOM 923 C CA . THR A 1 115 ? -9.789 5.125 16.641 1 94.06 115 THR A CA 1
ATOM 924 C C . THR A 1 115 ? -8.961 4.059 15.93 1 94.06 115 THR A C 1
ATOM 926 O O . THR A 1 115 ? -7.84 3.756 16.344 1 94.06 115 THR A O 1
ATOM 929 N N . MET A 1 116 ? -9.648 3.451 15.023 1 91.88 116 MET A N 1
ATOM 930 C CA . MET A 1 116 ? -8.953 2.475 14.188 1 91.88 116 MET A CA 1
ATOM 931 C C . MET A 1 116 ? -8.086 3.172 13.141 1 91.88 116 MET A C 1
ATOM 933 O O . MET A 1 116 ? -8.586 3.998 12.375 1 91.88 116 MET A O 1
ATOM 937 N N . LYS A 1 117 ? -6.773 2.887 13.156 1 92 117 LYS A N 1
ATOM 938 C CA . LYS A 1 117 ? -5.824 3.547 12.273 1 92 117 LYS A CA 1
ATOM 939 C C . LYS A 1 117 ? -4.969 2.527 11.523 1 92 117 LYS A C 1
ATOM 941 O O . LYS A 1 117 ? -4.918 1.355 11.906 1 92 117 LYS A O 1
ATOM 946 N N . LYS A 1 118 ? -4.445 2.994 10.414 1 90.06 118 LYS A N 1
ATOM 947 C CA . LYS A 1 118 ? -3.449 2.168 9.742 1 90.06 118 LYS A CA 1
ATOM 948 C C . LYS A 1 118 ? -2.273 1.865 10.664 1 90.06 118 LYS A C 1
ATOM 950 O O . LYS A 1 118 ? -1.763 2.762 11.344 1 90.06 118 LYS A O 1
ATOM 955 N N . LEU A 1 119 ? -1.913 0.673 10.695 1 89.5 119 LEU A N 1
ATOM 956 C CA . LEU A 1 119 ? -0.846 0.221 11.578 1 89.5 119 LEU A CA 1
ATOM 957 C C . LEU A 1 119 ? 0.523 0.568 11 1 89.5 119 LEU A C 1
ATOM 959 O O . LEU A 1 119 ? 0.795 0.297 9.828 1 89.5 119 LEU A O 1
ATOM 963 N N . SER A 1 120 ? 1.252 1.269 11.797 1 87.81 120 SER A N 1
ATOM 964 C CA . SER A 1 120 ? 2.648 1.52 11.461 1 87.81 120 SER A CA 1
ATOM 965 C C . SER A 1 120 ? 3.559 0.434 12.023 1 87.81 120 SER A C 1
ATOM 967 O O . SER A 1 120 ? 3.445 0.066 13.195 1 87.81 120 SER A O 1
ATOM 969 N N . ARG A 1 121 ? 4.523 0.023 11.211 1 85.12 121 ARG A N 1
ATOM 970 C CA . ARG A 1 121 ? 5.383 -1.087 11.617 1 85.12 121 ARG A CA 1
ATOM 971 C C . ARG A 1 121 ? 6.793 -0.599 11.945 1 85.12 121 ARG A C 1
ATOM 973 O O . ARG A 1 121 ? 7.395 0.141 11.164 1 85.12 121 ARG A O 1
ATOM 980 N N . GLU A 1 122 ? 7.195 -0.933 13.109 1 85.5 122 GLU A N 1
ATOM 981 C CA . GLU A 1 122 ? 8.578 -0.699 13.508 1 85.5 122 GLU A CA 1
ATOM 982 C C . GLU A 1 122 ? 9.398 -1.985 13.445 1 85.5 122 GLU A C 1
ATOM 984 O O . GLU A 1 122 ? 8.977 -3.021 13.961 1 85.5 122 GLU A O 1
ATOM 989 N N . ALA A 1 123 ? 10.586 -1.862 12.891 1 87.56 123 ALA A N 1
ATOM 990 C CA . ALA A 1 123 ? 11.398 -3.061 12.695 1 87.56 123 ALA A CA 1
ATOM 991 C C . ALA A 1 123 ? 11.867 -3.633 14.031 1 87.56 123 ALA A C 1
ATOM 993 O O . ALA A 1 123 ? 12.477 -2.926 14.828 1 87.56 123 ALA A O 1
ATOM 994 N N . ILE A 1 124 ? 11.586 -4.863 14.281 1 84.38 124 ILE A N 1
ATOM 995 C CA . ILE A 1 124 ? 12.078 -5.562 15.461 1 84.38 124 ILE A CA 1
ATOM 996 C C . ILE A 1 124 ? 13.609 -5.598 15.445 1 84.38 124 ILE A C 1
ATOM 998 O O . ILE A 1 124 ? 14.25 -5.566 16.5 1 84.38 124 ILE A O 1
ATOM 1002 N N . GLU A 1 125 ? 14.156 -5.57 14.258 1 86.31 125 GLU A N 1
ATOM 1003 C CA . GLU A 1 125 ? 15.602 -5.668 14.047 1 86.31 125 GLU A CA 1
ATOM 1004 C C . GLU A 1 125 ? 16.297 -4.363 14.414 1 86.31 125 GLU A C 1
ATOM 1006 O O . GLU A 1 125 ? 17.531 -4.316 14.516 1 86.31 125 GLU A O 1
ATOM 1011 N N . ARG A 1 126 ? 15.516 -3.367 14.648 1 90.31 126 ARG A N 1
ATOM 1012 C CA . ARG A 1 126 ? 16.094 -2.078 15.008 1 90.31 126 ARG A CA 1
ATOM 1013 C C . ARG A 1 126 ? 16.766 -2.139 16.375 1 90.31 126 ARG A C 1
ATOM 1015 O O . ARG A 1 126 ? 16.188 -2.678 17.328 1 90.31 126 ARG A O 1
ATOM 1022 N N . SER A 1 127 ? 18.016 -1.677 16.438 1 92.25 127 SER A N 1
ATOM 1023 C CA . SER A 1 127 ? 18.797 -1.745 17.672 1 92.25 127 SER A CA 1
ATOM 1024 C C . SER A 1 127 ? 18.906 -0.377 18.328 1 92.25 127 SER A C 1
ATOM 1026 O O . SER A 1 127 ? 19.453 0.561 17.75 1 92.25 127 SER A O 1
ATOM 1028 N N . ALA A 1 128 ? 18.453 -0.331 19.516 1 92.94 128 ALA A N 1
ATOM 1029 C CA . ALA A 1 128 ? 18.562 0.908 20.281 1 92.94 128 ALA A CA 1
ATOM 1030 C C . ALA A 1 128 ? 20.031 1.263 20.547 1 92.94 128 ALA A C 1
ATOM 1032 O O . ALA A 1 128 ? 20.406 2.438 20.531 1 92.94 128 ALA A O 1
ATOM 1033 N N . GLU A 1 129 ? 20.766 0.249 20.719 1 96.12 129 GLU A N 1
ATOM 1034 C CA . GLU A 1 129 ? 22.188 0.451 21 1 96.12 129 GLU A CA 1
ATOM 1035 C C . GLU A 1 129 ? 22.906 1.039 19.797 1 96.12 129 GLU A C 1
ATOM 1037 O O . GLU A 1 129 ? 23.641 2.025 19.922 1 96.12 129 GLU A O 1
ATOM 1042 N N . LYS A 1 130 ? 22.656 0.45 18.672 1 96.31 130 LYS A N 1
ATOM 1043 C CA . LYS A 1 130 ? 23.297 0.947 17.453 1 96.31 130 LYS A CA 1
ATOM 1044 C C . LYS A 1 130 ? 22.844 2.371 17.141 1 96.31 130 LYS A C 1
ATOM 1046 O O . LYS A 1 130 ? 23.641 3.188 16.672 1 96.31 130 LYS A O 1
ATOM 1051 N N . ARG A 1 131 ? 21.672 2.654 17.438 1 96.12 131 ARG A N 1
ATOM 1052 C CA . ARG A 1 131 ? 21.156 3.998 17.203 1 96.12 131 ARG A CA 1
ATOM 1053 C C . ARG A 1 131 ? 21.797 5.004 18.156 1 96.12 131 ARG A C 1
ATOM 1055 O O . ARG A 1 131 ? 22.125 6.117 17.75 1 96.12 131 ARG A O 1
ATOM 1062 N N . ALA A 1 132 ? 21.984 4.609 19.375 1 96.44 132 ALA A N 1
ATOM 1063 C CA . ALA A 1 132 ? 22.625 5.477 20.359 1 96.44 132 ALA A CA 1
ATOM 1064 C C . ALA A 1 132 ? 24.078 5.746 19.984 1 96.44 132 ALA A C 1
ATOM 1066 O O . ALA A 1 132 ? 24.562 6.879 20.094 1 96.44 132 ALA A O 1
ATOM 1067 N N . HIS A 1 133 ? 24.703 4.668 19.562 1 97.19 133 HIS A N 1
ATOM 1068 C CA . HIS A 1 133 ? 26.094 4.82 19.156 1 97.19 133 HIS A CA 1
ATOM 1069 C C . HIS A 1 133 ? 26.219 5.766 17.969 1 97.19 133 HIS A C 1
ATOM 1071 O O . HIS A 1 133 ? 27.109 6.609 17.922 1 97.19 133 HIS A O 1
ATOM 1077 N N . PHE A 1 134 ? 25.344 5.613 17.078 1 97.31 134 PHE A N 1
ATOM 1078 C CA . PHE A 1 134 ? 25.344 6.492 15.922 1 97.31 134 PHE A CA 1
ATOM 1079 C C . PHE A 1 134 ? 25.109 7.938 16.328 1 97.31 134 PHE A C 1
ATOM 1081 O O . PHE A 1 134 ? 25.812 8.844 15.883 1 97.31 134 PHE A O 1
ATOM 1088 N N . ALA A 1 135 ? 24.109 8.109 17.141 1 95.88 135 ALA A N 1
ATOM 1089 C CA . ALA A 1 135 ? 23.766 9.453 17.625 1 95.88 135 ALA A CA 1
ATOM 1090 C C . ALA A 1 135 ? 24.969 10.102 18.297 1 95.88 135 ALA A C 1
ATOM 1092 O O . ALA A 1 135 ? 25.25 11.289 18.094 1 95.88 135 ALA A O 1
ATOM 1093 N N . ALA A 1 136 ? 25.688 9.336 19.078 1 96.12 136 ALA A N 1
ATOM 1094 C CA . ALA A 1 136 ? 26.859 9.844 19.766 1 96.12 136 ALA A CA 1
ATOM 1095 C C . ALA A 1 136 ? 27.953 10.227 18.781 1 96.12 136 ALA A C 1
ATOM 1097 O O . ALA A 1 136 ? 28.578 11.281 18.906 1 96.12 136 ALA A O 1
ATOM 1098 N N . ARG A 1 137 ? 28.172 9.398 17.828 1 95.81 137 ARG A N 1
ATOM 1099 C CA . ARG A 1 137 ? 29.203 9.641 16.828 1 95.81 137 ARG A CA 1
ATOM 1100 C C . ARG A 1 137 ? 28.875 10.844 15.961 1 95.81 137 ARG A C 1
ATOM 1102 O O . ARG A 1 137 ? 29.703 11.719 15.742 1 95.81 137 ARG A O 1
ATOM 1109 N N . ILE A 1 138 ? 27.688 10.859 15.5 1 96.25 138 ILE A N 1
ATOM 1110 C CA . ILE A 1 138 ? 27.266 11.906 14.562 1 96.25 138 ILE A CA 1
ATOM 1111 C C . ILE A 1 138 ? 27.203 13.25 15.281 1 96.25 138 ILE A C 1
ATOM 1113 O O . ILE A 1 138 ? 27.359 14.305 14.664 1 96.25 138 ILE A O 1
ATOM 1117 N N . GLY A 1 139 ? 26.984 13.141 16.578 1 94.31 139 GLY A N 1
ATOM 1118 C CA . GLY A 1 139 ? 26.938 14.344 17.391 1 94.31 139 GLY A CA 1
ATOM 1119 C C . GLY A 1 139 ? 28.266 15.078 17.438 1 94.31 139 GLY A C 1
ATOM 1120 O O . GLY A 1 139 ? 28.312 16.25 17.812 1 94.31 139 GLY A O 1
ATOM 1121 N N . THR A 1 140 ? 29.297 14.406 17.062 1 95.62 140 THR A N 1
ATOM 1122 C CA . THR A 1 140 ? 30.609 15.031 17.062 1 95.62 140 THR A CA 1
ATOM 1123 C C . THR A 1 140 ? 30.828 15.875 15.805 1 95.62 140 THR A C 1
ATOM 1125 O O . THR A 1 140 ? 31.781 16.641 15.719 1 95.62 140 THR A O 1
ATOM 1128 N N . TYR A 1 141 ? 29.922 15.727 14.859 1 97.69 141 TYR A N 1
ATOM 1129 C CA . TYR A 1 141 ? 30.031 16.453 13.609 1 97.69 141 TYR A CA 1
ATOM 1130 C C . TYR A 1 141 ? 29.094 17.656 13.594 1 97.69 141 TYR A C 1
ATOM 1132 O O . TYR A 1 141 ? 28.094 17.688 14.312 1 97.69 141 TYR A O 1
ATOM 1140 N N . GLU A 1 142 ? 29.453 18.594 12.797 1 97.25 142 GLU A N 1
ATOM 1141 C CA . GLU A 1 142 ? 28.531 19.672 12.477 1 97.25 142 GLU A CA 1
ATOM 1142 C C . GLU A 1 142 ? 27.641 19.312 11.289 1 97.25 142 GLU A C 1
ATOM 1144 O O . GLU A 1 142 ? 28.094 18.641 10.359 1 97.25 142 GLU A O 1
ATOM 1149 N N . ALA A 1 143 ? 26.484 19.844 11.266 1 97.38 143 ALA A N 1
ATOM 1150 C CA . ALA A 1 143 ? 25.516 19.516 10.227 1 97.38 143 ALA A CA 1
ATOM 1151 C C . ALA A 1 143 ? 26.062 19.859 8.844 1 97.38 143 ALA A C 1
ATOM 1153 O O . ALA A 1 143 ? 25.797 19.156 7.867 1 97.38 143 ALA A O 1
ATOM 1154 N N . GLU A 1 144 ? 26.828 20.938 8.781 1 97.38 144 GLU A N 1
ATOM 1155 C CA . GLU A 1 144 ? 27.359 21.422 7.512 1 97.38 144 GLU A CA 1
ATOM 1156 C C . GLU A 1 144 ? 28.406 20.453 6.949 1 97.38 144 GLU A C 1
ATOM 1158 O O . GLU A 1 144 ? 28.75 20.531 5.77 1 97.38 144 GLU A O 1
ATOM 1163 N N . GLN A 1 145 ? 28.891 19.562 7.805 1 98.44 145 GLN A N 1
ATOM 1164 C CA . GLN A 1 145 ? 29.938 18.641 7.387 1 98.44 145 GLN A CA 1
ATOM 1165 C C . GLN A 1 145 ? 29.328 17.391 6.73 1 98.44 145 GLN A C 1
ATOM 1167 O O . GLN A 1 145 ? 30.016 16.672 6.02 1 98.44 145 GLN A O 1
ATOM 1172 N N . LEU A 1 146 ? 28.062 17.172 6.945 1 98.56 146 LEU A N 1
ATOM 1173 C CA . LEU A 1 146 ? 27.453 15.891 6.621 1 98.56 146 LEU A CA 1
ATOM 1174 C C . LEU A 1 146 ? 26.906 15.891 5.195 1 98.56 146 LEU A C 1
ATOM 1176 O O . LEU A 1 146 ? 26.312 16.875 4.754 1 98.56 146 LEU A O 1
ATOM 1180 N N . VAL A 1 147 ? 27.094 14.836 4.465 1 98.75 147 VAL A N 1
ATOM 1181 C CA . VAL A 1 147 ? 26.562 14.594 3.127 1 98.75 147 VAL A CA 1
ATOM 1182 C C . VAL A 1 147 ? 25.906 13.219 3.074 1 98.75 147 VAL A C 1
ATOM 1184 O O . VAL A 1 147 ? 26.578 12.195 3.262 1 98.75 147 VAL A O 1
ATOM 1187 N N . PHE A 1 148 ? 24.641 13.164 2.785 1 98.81 148 PHE A N 1
ATOM 1188 C CA . PHE A 1 148 ? 23.891 11.906 2.771 1 98.81 148 PHE A CA 1
ATOM 1189 C C . PHE A 1 148 ? 23.781 11.367 1.352 1 98.81 148 PHE A C 1
ATOM 1191 O O . PHE A 1 148 ? 23.391 12.086 0.435 1 98.81 148 PHE A O 1
ATOM 1198 N N . VAL A 1 149 ? 24.094 10.117 1.17 1 98.62 149 VAL A N 1
ATOM 1199 C CA . VAL A 1 149 ? 24.062 9.453 -0.13 1 98.62 149 VAL A CA 1
ATOM 1200 C C . VAL A 1 149 ? 23.141 8.234 -0.069 1 98.62 149 VAL A C 1
ATOM 1202 O O . VAL A 1 149 ? 23.234 7.426 0.855 1 98.62 149 VAL A O 1
ATOM 1205 N N . ASP A 1 150 ? 22.219 8.141 -0.981 1 98 150 ASP A N 1
ATOM 1206 C CA . ASP A 1 150 ? 21.359 6.977 -1.083 1 98 150 ASP A CA 1
ATOM 1207 C C . ASP A 1 150 ? 20.781 6.844 -2.49 1 98 150 ASP A C 1
ATOM 1209 O O . ASP A 1 150 ? 20.875 7.766 -3.299 1 98 150 ASP A O 1
ATOM 1213 N N . GLU A 1 151 ? 20.234 5.656 -2.74 1 97.69 151 GLU A N 1
ATOM 1214 C CA . GLU A 1 151 ? 19.734 5.348 -4.074 1 97.69 151 GLU A CA 1
ATOM 1215 C C . GLU A 1 151 ? 18.219 5.188 -4.074 1 97.69 151 GLU A C 1
ATOM 1217 O O . GLU A 1 151 ? 17.641 4.707 -3.094 1 97.69 151 GLU A O 1
ATOM 1222 N N . SER A 1 152 ? 17.578 5.637 -5.082 1 97.19 152 SER A N 1
ATOM 1223 C CA . SER A 1 152 ? 16.156 5.418 -5.262 1 97.19 152 SER A CA 1
ATOM 1224 C C . SER A 1 152 ? 15.828 5.035 -6.703 1 97.19 152 SER A C 1
ATOM 1226 O O . SER A 1 152 ? 16.438 5.555 -7.641 1 97.19 152 SER A O 1
ATOM 1228 N N . ALA A 1 153 ? 14.859 4.23 -6.863 1 96.38 153 ALA A N 1
ATOM 1229 C CA . ALA A 1 153 ? 14.453 3.762 -8.188 1 96.38 153 ALA A CA 1
ATOM 1230 C C . ALA A 1 153 ? 13.219 4.504 -8.68 1 96.38 153 ALA A C 1
ATOM 1232 O O . ALA A 1 153 ? 12.344 4.867 -7.883 1 96.38 153 ALA A O 1
ATOM 1233 N N . VAL A 1 154 ? 13.172 4.727 -9.984 1 94.75 154 VAL A N 1
ATOM 1234 C CA . VAL A 1 154 ? 12.023 5.359 -10.633 1 94.75 154 VAL A CA 1
ATOM 1235 C C . VAL A 1 154 ? 11.68 4.609 -11.914 1 94.75 154 VAL A C 1
ATOM 1237 O O . VAL A 1 154 ? 12.562 4.25 -12.688 1 94.75 154 VAL A O 1
ATOM 1240 N N . ASP A 1 155 ? 10.453 4.289 -12.039 1 92.62 155 ASP A N 1
ATOM 1241 C CA . ASP A 1 155 ? 9.93 3.719 -13.273 1 92.62 155 ASP A CA 1
ATOM 1242 C C . ASP A 1 155 ? 8.562 4.309 -13.617 1 92.62 155 ASP A C 1
ATOM 1244 O O . ASP A 1 155 ? 8.148 5.309 -13.023 1 92.62 155 ASP A O 1
ATOM 1248 N N . ARG A 1 156 ? 7.895 3.803 -14.609 1 88.44 156 ARG A N 1
ATOM 1249 C CA . ARG A 1 156 ? 6.633 4.359 -15.078 1 88.44 156 ARG A CA 1
ATOM 1250 C C . ARG A 1 156 ? 5.582 4.355 -13.977 1 88.44 156 ARG A C 1
ATOM 1252 O O . ARG A 1 156 ? 4.738 5.25 -13.914 1 88.44 156 ARG A O 1
ATOM 1259 N N . ARG A 1 157 ? 5.695 3.463 -13.109 1 87.81 157 ARG A N 1
ATOM 1260 C CA . ARG A 1 157 ? 4.695 3.322 -12.055 1 87.81 157 ARG A CA 1
ATOM 1261 C C . ARG A 1 157 ? 4.84 4.43 -11.016 1 87.81 157 ARG A C 1
ATOM 1263 O O . ARG A 1 157 ? 3.875 4.77 -10.328 1 87.81 157 ARG A O 1
ATOM 1270 N N . THR A 1 158 ? 6.02 4.926 -10.953 1 90.81 158 THR A N 1
ATOM 1271 C CA . THR A 1 158 ? 6.293 5.98 -9.984 1 90.81 158 THR A CA 1
ATOM 1272 C C . THR A 1 158 ? 5.531 7.254 -10.336 1 90.81 158 THR A C 1
ATOM 1274 O O . THR A 1 158 ? 5.32 8.117 -9.477 1 90.81 158 THR A O 1
ATOM 1277 N N . THR A 1 159 ? 5.059 7.371 -11.508 1 90.19 159 THR A N 1
ATOM 1278 C CA . THR A 1 159 ? 4.523 8.633 -12.008 1 90.19 159 THR A CA 1
ATOM 1279 C C . THR A 1 159 ? 3.012 8.695 -11.805 1 90.19 159 THR A C 1
ATOM 1281 O O . THR A 1 159 ? 2.383 9.711 -12.102 1 90.19 159 THR A O 1
ATOM 1284 N N . TYR A 1 160 ? 2.434 7.617 -11.352 1 90.69 160 TYR A N 1
ATOM 1285 C CA . TYR A 1 160 ? 0.985 7.605 -11.18 1 90.69 160 TYR A CA 1
ATOM 1286 C C . TYR A 1 160 ? 0.593 8.219 -9.844 1 90.69 160 TYR A C 1
ATOM 1288 O O . TYR A 1 160 ? 1.252 7.977 -8.828 1 90.69 160 TYR A O 1
ATOM 1296 N N . ARG A 1 161 ? -0.492 8.914 -9.938 1 89.75 161 ARG A N 1
ATOM 1297 C CA . ARG A 1 161 ? -1.072 9.477 -8.719 1 89.75 161 ARG A CA 1
ATOM 1298 C C . ARG A 1 161 ? -1.889 8.422 -7.973 1 89.75 161 ARG A C 1
ATOM 1300 O O . ARG A 1 161 ? -2.312 7.426 -8.562 1 89.75 161 ARG A O 1
ATOM 1307 N N . GLY A 1 162 ? -2.076 8.609 -6.672 1 90.06 162 GLY A N 1
ATOM 1308 C CA . GLY A 1 162 ? -2.676 7.559 -5.867 1 90.06 162 GLY A CA 1
ATOM 1309 C C . GLY A 1 162 ? -4.152 7.781 -5.598 1 90.06 162 GLY A C 1
ATOM 1310 O O . GLY A 1 162 ? -4.855 6.863 -5.172 1 90.06 162 GLY A O 1
ATOM 1311 N N . ARG A 1 163 ? -4.633 8.93 -5.801 1 92.25 163 ARG A N 1
ATOM 1312 C CA . ARG A 1 163 ? -6.027 9.25 -5.504 1 92.25 163 ARG A CA 1
ATOM 1313 C C . ARG A 1 163 ? -6.688 9.969 -6.676 1 92.25 163 ARG A C 1
ATOM 1315 O O . ARG A 1 163 ? -6.004 10.555 -7.516 1 92.25 163 ARG A O 1
ATOM 1322 N N . ALA A 1 164 ? -7.988 9.883 -6.719 1 93.44 164 ALA A N 1
ATOM 1323 C CA . ALA A 1 164 ? -8.75 10.5 -7.805 1 93.44 164 ALA A CA 1
ATOM 1324 C C . ALA A 1 164 ? -10.164 10.836 -7.359 1 93.44 164 ALA A C 1
ATOM 1326 O O . ALA A 1 164 ? -10.672 10.258 -6.395 1 93.44 164 ALA A O 1
ATOM 1327 N N . TRP A 1 165 ? -10.695 11.789 -8.078 1 93.44 165 TRP A N 1
ATOM 1328 C CA . TRP A 1 165 ? -12.078 12.195 -7.844 1 93.44 165 TRP A CA 1
ATOM 1329 C C . TRP A 1 165 ? -13.055 11.242 -8.523 1 93.44 165 TRP A C 1
ATOM 1331 O O . TRP A 1 165 ? -12.82 10.812 -9.656 1 93.44 165 TRP A O 1
ATOM 1341 N N . ALA A 1 166 ? -14.125 10.844 -7.82 1 93.12 166 ALA A N 1
ATOM 1342 C CA . ALA A 1 166 ? -15.219 10.062 -8.391 1 93.12 166 ALA A CA 1
ATOM 1343 C C . ALA A 1 166 ? -16.531 10.352 -7.656 1 93.12 166 ALA A C 1
ATOM 1345 O O . ALA A 1 166 ? -16.531 10.797 -6.508 1 93.12 166 ALA A O 1
ATOM 1346 N N . ILE A 1 167 ? -17.578 10.172 -8.414 1 92.38 167 ILE A N 1
ATOM 1347 C CA . ILE A 1 167 ? -18.875 10.352 -7.805 1 92.38 167 ILE A CA 1
ATOM 1348 C C . ILE A 1 167 ? -19.062 9.344 -6.668 1 92.38 167 ILE A C 1
ATOM 1350 O O . ILE A 1 167 ? -18.641 8.195 -6.773 1 92.38 167 ILE A O 1
ATOM 1354 N N . ARG A 1 168 ? -19.688 9.812 -5.656 1 91.31 168 ARG A N 1
ATOM 1355 C CA . ARG A 1 168 ? -19.953 8.938 -4.523 1 91.31 168 ARG A CA 1
ATOM 1356 C C . ARG A 1 168 ? -20.609 7.641 -4.977 1 91.31 168 ARG A C 1
ATOM 1358 O O . ARG A 1 168 ? -21.547 7.66 -5.777 1 91.31 168 ARG A O 1
ATOM 1365 N N . GLY A 1 169 ? -20.125 6.527 -4.523 1 89 169 GLY A N 1
ATOM 1366 C CA . GLY A 1 169 ? -20.672 5.238 -4.902 1 89 169 GLY A CA 1
ATOM 1367 C C . GLY A 1 169 ? -19.953 4.598 -6.074 1 89 169 GLY A C 1
ATOM 1368 O O . GLY A 1 169 ? -20.219 3.441 -6.41 1 89 169 GLY A O 1
ATOM 1369 N N . SER A 1 170 ? -19.109 5.418 -6.719 1 88.88 170 SER A N 1
ATOM 1370 C CA . SER A 1 170 ? -18.375 4.898 -7.863 1 88.88 170 SER A CA 1
ATOM 1371 C C . SER A 1 170 ? -16.875 4.789 -7.555 1 88.88 170 SER A C 1
ATOM 1373 O O . SER A 1 170 ? -16.359 5.531 -6.715 1 88.88 170 SER A O 1
ATOM 1375 N N . LYS A 1 171 ? -16.281 3.854 -8.195 1 88.12 171 LYS A N 1
ATOM 1376 C CA . LYS A 1 171 ? -14.836 3.732 -8.055 1 88.12 171 LYS A CA 1
ATOM 1377 C C . LYS A 1 171 ? -14.117 4.691 -9 1 88.12 171 LYS A C 1
ATOM 1379 O O . LYS A 1 171 ? -14.578 4.941 -10.117 1 88.12 171 LYS A O 1
ATOM 1384 N N . ALA A 1 172 ? -13.016 5.254 -8.484 1 88.88 172 ALA A N 1
ATOM 1385 C CA . ALA A 1 172 ? -12.125 6.035 -9.336 1 88.88 172 ALA A CA 1
ATOM 1386 C C . ALA A 1 172 ? -11.148 5.133 -10.086 1 88.88 172 ALA A C 1
ATOM 1388 O O . ALA A 1 172 ? -10.336 4.438 -9.477 1 88.88 172 ALA A O 1
ATOM 1389 N N . VAL A 1 173 ? -11.273 5.059 -11.375 1 86 173 VAL A N 1
ATOM 1390 C CA . VAL A 1 173 ? -10.477 4.121 -12.156 1 86 173 VAL A CA 1
ATOM 1391 C C . VAL A 1 173 ? -9.664 4.879 -13.203 1 86 173 VAL A C 1
ATOM 1393 O O . VAL A 1 173 ? -10.156 5.832 -13.812 1 86 173 VAL A O 1
ATOM 1396 N N . ARG A 1 174 ? -8.469 4.508 -13.32 1 85.75 174 ARG A N 1
ATOM 1397 C CA . ARG A 1 174 ? -7.609 5.02 -14.383 1 85.75 174 ARG A CA 1
ATOM 1398 C C . ARG A 1 174 ? -6.805 3.891 -15.023 1 85.75 174 ARG A C 1
ATOM 1400 O O . ARG A 1 174 ? -6.406 2.941 -14.344 1 85.75 174 ARG A O 1
ATOM 1407 N N . LYS A 1 175 ? -6.652 3.988 -16.312 1 84 175 LYS A N 1
ATOM 1408 C CA . LYS A 1 175 ? -5.781 3.039 -17 1 84 175 LYS A CA 1
ATOM 1409 C C . LYS A 1 175 ? -4.312 3.33 -16.703 1 84 175 LYS A C 1
ATOM 1411 O O . LYS A 1 175 ? -3.902 4.492 -16.656 1 84 175 LYS A O 1
ATOM 1416 N N . ALA A 1 176 ? -3.605 2.289 -16.312 1 83.5 176 ALA A N 1
ATOM 1417 C CA . ALA A 1 176 ? -2.195 2.445 -15.961 1 83.5 176 ALA A CA 1
ATOM 1418 C C . ALA A 1 176 ? -1.371 1.271 -16.484 1 83.5 176 ALA A C 1
ATOM 1420 O O . ALA A 1 176 ? -1.9 0.176 -16.688 1 83.5 176 ALA A O 1
ATOM 1421 N N . PHE A 1 177 ? -0.136 1.554 -16.75 1 77.56 177 PHE A N 1
ATOM 1422 C CA . PHE A 1 177 ? 0.781 0.493 -17.156 1 77.56 177 PHE A CA 1
ATOM 1423 C C . PHE A 1 177 ? 1.092 -0.427 -15.984 1 77.56 177 PHE A C 1
ATOM 1425 O O . PHE A 1 177 ? 1.393 0.042 -14.883 1 77.56 177 PHE A O 1
ATOM 1432 N N . PHE A 1 178 ? 0.996 -1.63 -16.219 1 78.31 178 PHE A N 1
ATOM 1433 C CA . PHE A 1 178 ? 1.396 -2.6 -15.203 1 78.31 178 PHE A CA 1
ATOM 1434 C C . PHE A 1 178 ? 2.795 -3.133 -15.484 1 78.31 178 PHE A C 1
ATOM 1436 O O . PHE A 1 178 ? 3.471 -3.627 -14.578 1 78.31 178 PHE A O 1
ATOM 1443 N N . VAL A 1 179 ? 3.135 -3.051 -16.703 1 77.25 179 VAL A N 1
ATOM 1444 C CA . VAL A 1 179 ? 4.512 -3.385 -17.047 1 77.25 179 VAL A CA 1
ATOM 1445 C C . VAL A 1 179 ? 5.445 -2.26 -16.609 1 77.25 179 VAL A C 1
ATOM 1447 O O . VAL A 1 179 ? 5.203 -1.089 -16.922 1 77.25 179 VAL A O 1
ATOM 1450 N N . ARG A 1 180 ? 6.406 -2.498 -15.836 1 77.75 180 ARG A N 1
ATOM 1451 C CA . ARG A 1 180 ? 7.293 -1.508 -15.234 1 77.75 180 ARG A CA 1
ATOM 1452 C C . ARG A 1 180 ? 8.07 -0.753 -16.312 1 77.75 180 ARG A C 1
ATOM 1454 O O . ARG A 1 180 ? 8.328 0.444 -16.172 1 77.75 180 ARG A O 1
ATOM 1461 N N . GLY A 1 181 ? 8.398 -1.402 -17.406 1 80.5 181 GLY A N 1
ATOM 1462 C CA . GLY A 1 181 ? 9.273 -0.792 -18.406 1 80.5 181 GLY A CA 1
ATOM 1463 C C . GLY A 1 181 ? 10.695 -0.618 -17.906 1 80.5 181 GLY A C 1
ATOM 1464 O O . GLY A 1 181 ? 11.195 -1.438 -17.141 1 80.5 181 GLY A O 1
ATOM 1465 N N . ARG A 1 182 ? 11.289 0.552 -18.359 1 88.25 182 ARG A N 1
ATOM 1466 C CA . ARG A 1 182 ? 12.672 0.827 -18 1 88.25 182 ARG A CA 1
ATOM 1467 C C . ARG A 1 182 ? 12.766 1.414 -16.594 1 88.25 182 ARG A C 1
ATOM 1469 O O . ARG A 1 182 ? 12 2.316 -16.25 1 88.25 182 ARG A O 1
ATOM 1476 N N . ARG A 1 183 ? 13.633 0.862 -15.844 1 93.31 183 ARG A N 1
ATOM 1477 C CA . ARG A 1 183 ? 13.891 1.35 -14.492 1 93.31 183 ARG A CA 1
ATOM 1478 C C . ARG A 1 183 ? 15.125 2.248 -14.461 1 93.31 183 ARG A C 1
ATOM 1480 O O . ARG A 1 183 ? 16.125 1.948 -15.102 1 93.31 183 ARG A O 1
ATOM 1487 N N . HIS A 1 184 ? 14.969 3.334 -13.844 1 95.75 184 HIS A N 1
ATOM 1488 C CA . HIS A 1 184 ? 16.094 4.238 -13.625 1 95.75 184 HIS A CA 1
ATOM 1489 C C . HIS A 1 184 ? 16.422 4.363 -12.141 1 95.75 184 HIS A C 1
ATOM 1491 O O . HIS A 1 184 ? 15.531 4.41 -11.305 1 95.75 184 HIS A O 1
ATOM 1497 N N . SER A 1 185 ? 17.734 4.352 -11.859 1 97.75 185 SER A N 1
ATOM 1498 C CA . SER A 1 185 ? 18.188 4.57 -10.484 1 97.75 185 SER A CA 1
ATOM 1499 C C . SER A 1 185 ? 18.797 5.961 -10.32 1 97.75 185 SER A C 1
ATOM 1501 O O . SER A 1 185 ? 19.656 6.367 -11.094 1 97.75 185 SER A O 1
ATOM 1503 N N . ILE A 1 186 ? 18.266 6.633 -9.352 1 98 186 ILE A N 1
ATOM 1504 C CA . ILE A 1 186 ? 18.75 7.969 -9.016 1 98 186 ILE A CA 1
ATOM 1505 C C . ILE A 1 186 ? 19.625 7.906 -7.766 1 98 186 ILE A C 1
ATOM 1507 O O . ILE A 1 186 ? 19.219 7.344 -6.742 1 98 186 ILE A O 1
ATOM 1511 N N . LEU A 1 187 ? 20.828 8.461 -7.871 1 98.38 187 LEU A N 1
ATOM 1512 C CA . LEU A 1 187 ? 21.766 8.445 -6.766 1 98.38 187 LEU A CA 1
ATOM 1513 C C . LEU A 1 187 ? 22.234 9.859 -6.43 1 98.38 187 LEU A C 1
ATOM 1515 O O . LEU A 1 187 ? 23.281 10.312 -6.93 1 98.38 187 LEU A O 1
ATOM 1519 N N . PRO A 1 188 ? 21.547 10.516 -5.605 1 98.38 188 PRO A N 1
ATOM 1520 C CA . PRO A 1 188 ? 21.938 11.867 -5.199 1 98.38 188 PRO A CA 1
ATOM 1521 C C . PRO A 1 188 ? 22.781 11.883 -3.926 1 98.38 188 PRO A C 1
ATOM 1523 O O . PRO A 1 188 ? 22.797 10.898 -3.186 1 98.38 188 PRO A O 1
ATOM 1526 N N . ALA A 1 189 ? 23.484 12.961 -3.75 1 98.69 189 ALA A N 1
ATOM 1527 C CA . ALA A 1 189 ? 24.141 13.336 -2.5 1 98.69 189 ALA A CA 1
ATOM 1528 C C . ALA A 1 189 ? 23.562 14.633 -1.947 1 98.69 189 ALA A C 1
ATOM 1530 O O . ALA A 1 189 ? 23.594 15.672 -2.609 1 98.69 189 ALA A O 1
ATOM 1531 N N . LEU A 1 190 ? 23.031 14.539 -0.78 1 98.62 190 LEU A N 1
ATOM 1532 C CA . LEU A 1 190 ? 22.312 15.664 -0.187 1 98.62 190 LEU A CA 1
ATOM 1533 C C . LEU A 1 190 ? 23.156 16.344 0.882 1 98.62 190 LEU A C 1
ATOM 1535 O O . LEU A 1 190 ? 23.688 15.68 1.774 1 98.62 190 LEU A O 1
ATOM 1539 N N . SER A 1 191 ? 23.344 17.609 0.798 1 97.88 191 SER A N 1
ATOM 1540 C CA . SER A 1 191 ? 24.047 18.406 1.797 1 97.88 191 SER A CA 1
ATOM 1541 C C . SER A 1 191 ? 23.156 19.516 2.342 1 97.88 191 SER A C 1
ATOM 1543 O O . SER A 1 191 ? 22.125 19.859 1.736 1 97.88 191 SER A O 1
ATOM 1545 N N . LEU A 1 192 ? 23.531 20.016 3.426 1 97 192 LEU A N 1
ATOM 1546 C CA . LEU A 1 192 ? 22.734 21.031 4.117 1 97 192 LEU A CA 1
ATOM 1547 C C . LEU A 1 192 ? 22.734 22.344 3.355 1 97 192 LEU A C 1
ATOM 1549 O O . LEU A 1 192 ? 21.672 22.938 3.131 1 97 192 LEU A O 1
ATOM 1553 N N . GLN A 1 193 ? 23.812 22.766 2.912 1 93.88 193 GLN A N 1
ATOM 1554 C CA . GLN A 1 193 ? 23.969 24.125 2.41 1 93.88 193 GLN A CA 1
ATOM 1555 C C . GLN A 1 193 ? 23.656 24.203 0.919 1 93.88 193 GLN A C 1
ATOM 1557 O O . GLN A 1 193 ? 23.156 25.219 0.436 1 93.88 193 GLN A O 1
ATOM 1562 N N . GLU A 1 194 ? 23.875 23.172 0.182 1 94.12 194 GLU A N 1
ATOM 1563 C CA . GLU A 1 194 ? 23.781 23.25 -1.272 1 94.12 194 GLU A CA 1
ATOM 1564 C C . GLU A 1 194 ? 22.578 22.453 -1.787 1 94.12 194 GLU A C 1
ATOM 1566 O O . GLU A 1 194 ? 22.203 22.578 -2.955 1 94.12 194 GLU A O 1
ATOM 1571 N N . GLY A 1 195 ? 21.969 21.703 -0.92 1 95.94 195 GLY A N 1
ATOM 1572 C CA . GLY A 1 195 ? 20.953 20.766 -1.405 1 95.94 195 GLY A CA 1
ATOM 1573 C C . GLY A 1 195 ? 21.531 19.516 -2.018 1 95.94 195 GLY A C 1
ATOM 1574 O O . GLY A 1 195 ? 22.172 18.719 -1.327 1 95.94 195 GLY A O 1
ATOM 1575 N N . ILE A 1 196 ? 21.484 19.5 -3.369 1 97.94 196 ILE A N 1
ATOM 1576 C CA . ILE A 1 196 ? 22.078 18.344 -4.055 1 97.94 196 ILE A CA 1
ATOM 1577 C C . ILE A 1 196 ? 23.484 18.703 -4.52 1 97.94 196 ILE A C 1
ATOM 1579 O O . ILE A 1 196 ? 23.672 19.594 -5.359 1 97.94 196 ILE A O 1
ATOM 1583 N N . LEU A 1 197 ? 24.453 18.016 -3.977 1 97.19 197 LEU A N 1
ATOM 1584 C CA . LEU A 1 197 ? 25.859 18.266 -4.305 1 97.19 197 LEU A CA 1
ATOM 1585 C C . LEU A 1 197 ? 26.234 17.578 -5.617 1 97.19 197 LEU A C 1
ATOM 1587 O O . LEU A 1 197 ? 27.047 18.109 -6.379 1 97.19 197 LEU A O 1
ATOM 1591 N N . HIS A 1 198 ? 25.703 16.438 -5.762 1 97.62 198 HIS A N 1
ATOM 1592 C CA . HIS A 1 198 ? 25.984 15.594 -6.914 1 97.62 198 HIS A CA 1
ATOM 1593 C C . HIS A 1 198 ? 24.906 14.539 -7.113 1 97.62 198 HIS A C 1
ATOM 1595 O O . HIS A 1 198 ? 24.234 14.148 -6.152 1 97.62 198 HIS A O 1
ATOM 1601 N N . CYS A 1 199 ? 24.703 14.18 -8.359 1 98.44 199 CYS A N 1
ATOM 1602 C CA . CYS A 1 199 ? 23.703 13.156 -8.641 1 98.44 199 CYS A CA 1
ATOM 1603 C C . CYS A 1 199 ? 24.031 12.406 -9.93 1 98.44 199 CYS A C 1
ATOM 1605 O O . CYS A 1 199 ? 24.422 13.023 -10.922 1 98.44 199 CYS A O 1
ATOM 1607 N N . ASP A 1 200 ? 23.953 11.148 -9.883 1 98 200 ASP A N 1
ATOM 1608 C CA . ASP A 1 200 ? 24.016 10.32 -11.078 1 98 200 ASP A CA 1
ATOM 1609 C C . ASP A 1 200 ? 22.734 9.531 -11.281 1 98 200 ASP A C 1
ATOM 1611 O O . ASP A 1 200 ? 22.062 9.172 -10.312 1 98 200 ASP A O 1
ATOM 1615 N N . ILE A 1 201 ? 22.375 9.344 -12.484 1 97.81 201 ILE A N 1
ATOM 1616 C CA . ILE A 1 201 ? 21.234 8.523 -12.852 1 97.81 201 ILE A CA 1
ATOM 1617 C C . ILE A 1 201 ? 21.656 7.488 -13.891 1 97.81 201 ILE A C 1
ATOM 1619 O O . ILE A 1 201 ? 22.328 7.812 -14.859 1 97.81 201 ILE A O 1
ATOM 1623 N N . VAL A 1 202 ? 21.266 6.293 -13.633 1 96.75 202 VAL A N 1
ATOM 1624 C CA . VAL A 1 202 ? 21.609 5.234 -14.578 1 96.75 202 VAL A CA 1
ATOM 1625 C C . VAL A 1 202 ? 20.375 4.391 -14.875 1 96.75 202 VAL A C 1
ATOM 1627 O O . VAL A 1 202 ? 19.422 4.383 -14.094 1 96.75 202 VAL A O 1
ATOM 1630 N N . GLU A 1 203 ? 20.359 3.754 -16.031 1 94.69 203 GLU A N 1
ATOM 1631 C CA . GLU A 1 203 ? 19.359 2.73 -16.297 1 94.69 203 GLU A CA 1
ATOM 1632 C C . GLU A 1 203 ? 19.672 1.433 -15.562 1 94.69 203 GLU A C 1
ATOM 1634 O O . GLU A 1 203 ? 20.828 0.982 -15.562 1 94.69 203 GLU A O 1
ATOM 1639 N N . GLY A 1 204 ? 18.688 0.933 -14.969 1 94.25 204 GLY A N 1
ATOM 1640 C CA . GLY A 1 204 ? 18.938 -0.253 -14.164 1 94.25 204 GLY A CA 1
ATOM 1641 C C . GLY A 1 204 ? 19.406 0.067 -12.758 1 94.25 204 GLY A C 1
ATOM 1642 O O . GLY A 1 204 ? 18.828 0.928 -12.086 1 94.25 204 GLY A O 1
ATOM 1643 N N . SER A 1 205 ? 20.422 -0.617 -12.281 1 95 205 SER A N 1
ATOM 1644 C CA . SER A 1 205 ? 20.922 -0.455 -10.914 1 95 205 SER A CA 1
ATOM 1645 C C . SER A 1 205 ? 22.406 -0.092 -10.906 1 95 205 SER A C 1
ATOM 1647 O O . SER A 1 205 ? 23.109 -0.295 -11.898 1 95 205 SER A O 1
ATOM 1649 N N . PHE A 1 206 ? 22.812 0.475 -9.828 1 96.38 206 PHE A N 1
ATOM 1650 C CA . PHE A 1 206 ? 24.219 0.782 -9.656 1 96.38 206 PHE A CA 1
ATOM 1651 C C . PHE A 1 206 ? 25 -0.464 -9.25 1 96.38 206 PHE A C 1
ATOM 1653 O O . PHE A 1 206 ? 24.594 -1.192 -8.344 1 96.38 206 PHE A O 1
ATOM 1660 N N . ASP A 1 207 ? 26.094 -0.721 -9.969 1 96.5 207 ASP A N 1
ATOM 1661 C CA . ASP A 1 207 ? 27.047 -1.719 -9.508 1 96.5 207 ASP A CA 1
ATOM 1662 C C . ASP A 1 207 ? 28.25 -1.057 -8.836 1 96.5 207 ASP A C 1
ATOM 1664 O O . ASP A 1 207 ? 28.266 0.162 -8.648 1 96.5 207 ASP A O 1
ATOM 1668 N N . THR A 1 208 ? 29.156 -1.845 -8.453 1 96.38 208 THR A N 1
ATOM 1669 C CA . THR A 1 208 ? 30.281 -1.343 -7.691 1 96.38 208 THR A CA 1
ATOM 1670 C C . THR A 1 208 ? 31.078 -0.317 -8.5 1 96.38 208 THR A C 1
ATOM 1672 O O . THR A 1 208 ? 31.484 0.72 -7.977 1 96.38 208 THR A O 1
ATOM 1675 N N . ASN A 1 209 ? 31.25 -0.572 -9.789 1 96.88 209 ASN A N 1
ATOM 1676 C CA . ASN A 1 209 ? 32 0.326 -10.641 1 96.88 209 ASN A CA 1
ATOM 1677 C C . ASN A 1 209 ? 31.312 1.672 -10.812 1 96.88 209 ASN A C 1
ATOM 1679 O O . ASN A 1 209 ? 31.953 2.725 -10.703 1 96.88 209 ASN A O 1
ATOM 1683 N N . LEU A 1 210 ? 30.047 1.619 -11.117 1 97.62 210 LEU A N 1
ATOM 1684 C CA . LEU A 1 210 ? 29.281 2.854 -11.273 1 97.62 210 LEU A CA 1
ATOM 1685 C C . LEU A 1 210 ? 29.25 3.646 -9.969 1 97.62 210 LEU A C 1
ATOM 1687 O O . LEU A 1 210 ? 29.328 4.879 -9.992 1 97.62 210 LEU A O 1
ATOM 1691 N N . PHE A 1 211 ? 29.156 2.932 -8.891 1 98.25 211 PHE A N 1
ATOM 1692 C CA . PHE A 1 211 ? 29.141 3.596 -7.59 1 98.25 211 PHE A CA 1
ATOM 1693 C C . PHE A 1 211 ? 30.484 4.234 -7.285 1 98.25 211 PHE A C 1
ATOM 1695 O O . PHE A 1 211 ? 30.547 5.344 -6.754 1 98.25 211 PHE A O 1
ATOM 1702 N N . PHE A 1 212 ? 31.531 3.531 -7.648 1 98.06 212 PHE A N 1
ATOM 1703 C CA . PHE A 1 212 ? 32.875 4.066 -7.484 1 98.06 212 PHE A CA 1
ATOM 1704 C C . PHE A 1 212 ? 33.031 5.375 -8.25 1 98.06 212 PHE A C 1
ATOM 1706 O O . PHE A 1 212 ? 33.562 6.355 -7.719 1 98.06 212 PHE A O 1
ATOM 1713 N N . THR A 1 213 ? 32.594 5.355 -9.461 1 98.12 213 THR A N 1
ATOM 1714 C CA . THR A 1 213 ? 32.656 6.551 -10.297 1 98.12 213 THR A CA 1
ATOM 1715 C C . THR A 1 213 ? 31.859 7.695 -9.68 1 98.12 213 THR A C 1
ATOM 1717 O O . THR A 1 213 ? 32.312 8.836 -9.648 1 98.12 213 THR A O 1
ATOM 1720 N N . PHE A 1 214 ? 30.688 7.328 -9.242 1 98.56 214 PHE A N 1
ATOM 1721 C CA . PHE A 1 214 ? 29.859 8.336 -8.578 1 98.56 214 PHE A CA 1
ATOM 1722 C C . PHE A 1 214 ? 30.609 8.961 -7.402 1 98.56 214 PHE A C 1
ATOM 1724 O O . PHE A 1 214 ? 30.656 10.18 -7.273 1 98.56 214 PHE A O 1
ATOM 1731 N N . ILE A 1 215 ? 31.109 8.117 -6.48 1 98.62 215 ILE A N 1
ATOM 1732 C CA . ILE A 1 215 ? 31.797 8.594 -5.281 1 98.62 215 ILE A CA 1
ATOM 1733 C C . ILE A 1 215 ? 32.969 9.461 -5.68 1 98.62 215 ILE A C 1
ATOM 1735 O O . ILE A 1 215 ? 33.219 10.523 -5.09 1 98.62 215 ILE A O 1
ATOM 1739 N N . SER A 1 216 ? 33.75 9.023 -6.699 1 98.38 216 SER A N 1
ATOM 1740 C CA . SER A 1 216 ? 34.875 9.789 -7.168 1 98.38 216 SER A CA 1
ATOM 1741 C C . SER A 1 216 ? 34.469 11.203 -7.562 1 98.38 216 SER A C 1
ATOM 1743 O O . SER A 1 216 ? 35.094 12.18 -7.152 1 98.38 216 SER A O 1
ATOM 1745 N N . HIS A 1 217 ? 33.438 11.281 -8.289 1 98.44 217 HIS A N 1
ATOM 1746 C CA . HIS A 1 217 ? 32.938 12.586 -8.742 1 98.44 217 HIS A CA 1
ATOM 1747 C C . HIS A 1 217 ? 32.375 13.391 -7.574 1 98.44 217 HIS A C 1
ATOM 1749 O O . HIS A 1 217 ? 32.531 14.617 -7.539 1 98.44 217 HIS A O 1
ATOM 1755 N N . LEU A 1 218 ? 31.719 12.711 -6.684 1 98.62 218 LEU A N 1
ATOM 1756 C CA . LEU A 1 218 ? 31.188 13.391 -5.508 1 98.62 218 LEU A CA 1
ATOM 1757 C C . LEU A 1 218 ? 32.312 14.016 -4.691 1 98.62 218 LEU A C 1
ATOM 1759 O O . LEU A 1 218 ? 32.219 15.172 -4.27 1 98.62 218 LEU A O 1
ATOM 1763 N N . LEU A 1 219 ? 33.406 13.258 -4.488 1 98.44 219 LEU A N 1
ATOM 1764 C CA . LEU A 1 219 ? 34.5 13.719 -3.67 1 98.44 219 LEU A CA 1
ATOM 1765 C C . LEU A 1 219 ? 35.156 14.969 -4.27 1 98.44 219 LEU A C 1
ATOM 1767 O O . LEU A 1 219 ? 35.688 15.812 -3.545 1 98.44 219 LEU A O 1
ATOM 1771 N N . ASP A 1 220 ? 35.062 15.109 -5.605 1 98 220 ASP A N 1
ATOM 1772 C CA . ASP A 1 220 ? 35.562 16.312 -6.273 1 98 220 ASP A CA 1
ATOM 1773 C C . ASP A 1 220 ? 34.812 17.547 -5.809 1 98 220 ASP A C 1
ATOM 1775 O O . ASP A 1 220 ? 35.281 18.672 -5.949 1 98 220 ASP A O 1
ATOM 1779 N N . ARG A 1 221 ? 33.625 17.312 -5.281 1 97.31 221 ARG A N 1
ATOM 1780 C CA . ARG A 1 221 ? 32.781 18.422 -4.859 1 97.31 221 ARG A CA 1
ATOM 1781 C C . ARG A 1 221 ? 32.781 18.578 -3.344 1 97.31 221 ARG A C 1
ATOM 1783 O O . ARG A 1 221 ? 32.062 19.438 -2.795 1 97.31 221 ARG A O 1
ATOM 1790 N N . MET A 1 222 ? 33.469 17.703 -2.701 1 98.06 222 MET A N 1
ATOM 1791 C CA . MET A 1 222 ? 33.594 17.719 -1.245 1 98.06 222 MET A CA 1
ATOM 1792 C C . MET A 1 222 ? 34.938 18.266 -0.803 1 98.06 222 MET A C 1
ATOM 1794 O O . MET A 1 222 ? 35.75 18.672 -1.636 1 98.06 222 MET A O 1
ATOM 1798 N N . GLN A 1 223 ? 35.125 18.391 0.51 1 97.31 223 GLN A N 1
ATOM 1799 C CA . GLN A 1 223 ? 36.375 18.875 1.105 1 97.31 223 GLN A CA 1
ATOM 1800 C C . GLN A 1 223 ? 36.906 17.891 2.154 1 97.31 223 GLN A C 1
ATOM 1802 O O . GLN A 1 223 ? 36.125 17.172 2.773 1 97.31 223 GLN A O 1
ATOM 1807 N N . PRO A 1 224 ? 38.25 17.891 2.303 1 98 224 PRO A N 1
ATOM 1808 C CA . PRO A 1 224 ? 38.812 17.047 3.373 1 98 224 PRO A CA 1
ATOM 1809 C C . PRO A 1 224 ? 38.281 17.453 4.754 1 98 224 PRO A C 1
ATOM 1811 O O . PRO A 1 224 ? 38 18.625 4.996 1 98 224 PRO A O 1
ATOM 1814 N N . PHE A 1 225 ? 38.156 16.469 5.57 1 97.81 225 PHE A N 1
ATOM 1815 C CA . PHE A 1 225 ? 37.75 16.719 6.949 1 97.81 225 PHE A CA 1
ATOM 1816 C C . PHE A 1 225 ? 38.75 17.625 7.66 1 97.81 225 PHE A C 1
ATOM 1818 O O . PHE A 1 225 ? 39.938 17.516 7.465 1 97.81 225 PHE A O 1
ATOM 1825 N N . PRO A 1 226 ? 38.188 18.609 8.367 1 97.62 226 PRO A N 1
ATOM 1826 C CA . PRO A 1 226 ? 36.844 18.781 8.875 1 97.62 226 PRO A CA 1
ATOM 1827 C C . PRO A 1 226 ? 36.094 19.906 8.164 1 97.62 226 PRO A C 1
ATOM 1829 O O . PRO A 1 226 ? 35.344 20.672 8.805 1 97.62 226 PRO A O 1
ATOM 1832 N N . GLY A 1 227 ? 36.375 20.141 6.922 1 97.06 227 GLY A N 1
ATOM 1833 C CA . GLY A 1 227 ? 35.656 21.156 6.152 1 97.06 227 GLY A CA 1
ATOM 1834 C C . GLY A 1 227 ? 34.188 20.828 5.941 1 97.06 227 GLY A C 1
ATOM 1835 O O . GLY A 1 227 ? 33.75 19.75 6.344 1 97.06 227 GLY A O 1
ATOM 1836 N N . PRO A 1 228 ? 33.469 21.875 5.418 1 97.38 228 PRO A N 1
ATOM 1837 C CA . PRO A 1 228 ? 32.094 21.547 5.039 1 97.38 228 PRO A CA 1
ATOM 1838 C C . PRO A 1 228 ? 32 20.406 4.027 1 97.38 228 PRO A C 1
ATOM 1840 O O . PRO A 1 228 ? 32.969 20.188 3.264 1 97.38 228 PRO A O 1
ATOM 1843 N N . ASN A 1 229 ? 30.953 19.656 4.125 1 98.38 229 ASN A N 1
ATOM 1844 C CA . ASN A 1 229 ? 30.766 18.547 3.209 1 98.38 229 ASN A CA 1
ATOM 1845 C C . ASN A 1 229 ? 31.969 17.594 3.23 1 98.38 229 ASN A C 1
ATOM 1847 O O . ASN A 1 229 ? 32.531 17.266 2.18 1 98.38 229 ASN A O 1
ATOM 1851 N N . SER A 1 230 ? 32.312 17.172 4.422 1 98.56 230 SER A N 1
ATOM 1852 C CA . SER A 1 230 ? 33.562 16.406 4.562 1 98.56 230 SER A CA 1
ATOM 1853 C C . SER A 1 230 ? 33.281 15.008 5.113 1 98.56 230 SER A C 1
ATOM 1855 O O . SER A 1 230 ? 34.188 14.188 5.234 1 98.56 230 SER A O 1
ATOM 1857 N N . VAL A 1 231 ? 32 14.711 5.402 1 98.69 231 VAL A N 1
ATOM 1858 C CA . VAL A 1 231 ? 31.625 13.414 5.965 1 98.69 231 VAL A CA 1
ATOM 1859 C C . VAL A 1 231 ? 30.469 12.812 5.164 1 98.69 231 VAL A C 1
ATOM 1861 O O . VAL A 1 231 ? 29.391 13.391 5.098 1 98.69 231 VAL A O 1
ATOM 1864 N N . ILE A 1 232 ? 30.656 11.68 4.578 1 98.69 232 ILE A N 1
ATOM 1865 C CA . ILE A 1 232 ? 29.641 10.977 3.816 1 98.69 232 ILE A CA 1
ATOM 1866 C C . ILE A 1 232 ? 28.891 10.008 4.727 1 98.69 232 ILE A C 1
ATOM 1868 O O . ILE A 1 232 ? 29.5 9.258 5.488 1 98.69 232 ILE A O 1
ATOM 1872 N N . ILE A 1 233 ? 27.594 10.086 4.707 1 98.69 233 ILE A N 1
ATOM 1873 C CA . ILE A 1 233 ? 26.75 9.148 5.445 1 98.69 233 ILE A CA 1
ATOM 1874 C C . ILE A 1 233 ? 25.984 8.258 4.469 1 98.69 233 ILE A C 1
ATOM 1876 O O . ILE A 1 233 ? 25.312 8.758 3.564 1 98.69 233 ILE A O 1
ATOM 1880 N N . MET A 1 234 ? 26.047 6.977 4.613 1 98.12 234 MET A N 1
ATOM 1881 C CA . MET A 1 234 ? 25.375 6.016 3.742 1 98.12 234 MET A CA 1
ATOM 1882 C C . MET A 1 234 ? 24.734 4.898 4.555 1 98.12 234 MET A C 1
ATOM 1884 O O . MET A 1 234 ? 24.969 4.785 5.758 1 98.12 234 MET A O 1
ATOM 1888 N N . ASP A 1 235 ? 23.844 4.129 3.938 1 96.62 235 ASP A N 1
ATOM 1889 C CA . ASP A 1 235 ? 23.297 2.951 4.598 1 96.62 235 ASP A CA 1
ATOM 1890 C C . ASP A 1 235 ? 24.266 1.773 4.516 1 96.62 235 ASP A C 1
ATOM 1892 O O . ASP A 1 235 ? 25.406 1.934 4.086 1 96.62 235 ASP A O 1
ATOM 1896 N N . ASN A 1 236 ? 23.859 0.576 4.977 1 94.88 236 ASN A N 1
ATOM 1897 C CA . ASN A 1 236 ? 24.75 -0.564 5.137 1 94.88 236 ASN A CA 1
ATOM 1898 C C . ASN A 1 236 ? 24.719 -1.479 3.914 1 94.88 236 ASN A C 1
ATOM 1900 O O . ASN A 1 236 ? 25.031 -2.666 4.016 1 94.88 236 ASN A O 1
ATOM 1904 N N . CYS A 1 237 ? 24.312 -0.96 2.775 1 94.88 237 CYS A N 1
ATOM 1905 C CA . CYS A 1 237 ? 24.312 -1.766 1.56 1 94.88 237 CYS A CA 1
ATOM 1906 C C . CYS A 1 237 ? 25.719 -2.268 1.239 1 94.88 237 CYS A C 1
ATOM 1908 O O . CYS A 1 237 ? 26.703 -1.546 1.429 1 94.88 237 CYS A O 1
ATOM 1910 N N . ARG A 1 238 ? 25.797 -3.43 0.685 1 94.62 238 ARG A N 1
ATOM 1911 C CA . ARG A 1 238 ? 27.062 -4.102 0.411 1 94.62 238 ARG A CA 1
ATOM 1912 C C . ARG A 1 238 ? 27.953 -3.236 -0.465 1 94.62 238 ARG A C 1
ATOM 1914 O O . ARG A 1 238 ? 29.156 -3.109 -0.201 1 94.62 238 ARG A O 1
ATOM 1921 N N . ILE A 1 239 ? 27.375 -2.604 -1.441 1 95.62 239 ILE A N 1
ATOM 1922 C CA . ILE A 1 239 ? 28.141 -1.79 -2.391 1 95.62 239 ILE A CA 1
ATOM 1923 C C . ILE A 1 239 ? 28.75 -0.595 -1.668 1 95.62 239 ILE A C 1
ATOM 1925 O O . ILE A 1 239 ? 29.859 -0.165 -2 1 95.62 239 ILE A O 1
ATOM 1929 N N . HIS A 1 240 ? 28.109 -0.051 -0.663 1 96.31 240 HIS A N 1
ATOM 1930 C CA . HIS A 1 240 ? 28.562 1.126 0.064 1 96.31 240 HIS A CA 1
ATOM 1931 C C . HIS A 1 240 ? 29.781 0.799 0.926 1 96.31 240 HIS A C 1
ATOM 1933 O O . HIS A 1 240 ? 30.609 1.671 1.193 1 96.31 240 HIS A O 1
ATOM 1939 N N . LYS A 1 241 ? 29.875 -0.469 1.276 1 96.19 241 LYS A N 1
ATOM 1940 C CA . LYS A 1 241 ? 30.906 -0.877 2.225 1 96.19 241 LYS A CA 1
ATOM 1941 C C . LYS A 1 241 ? 32.125 -1.463 1.501 1 96.19 241 LYS A C 1
ATOM 1943 O O . LYS A 1 241 ? 33.062 -1.938 2.139 1 96.19 241 LYS A O 1
ATOM 1948 N N . HIS A 1 242 ? 32 -1.457 0.239 1 96.88 242 HIS A N 1
ATOM 1949 C CA . HIS A 1 242 ? 33.125 -2.021 -0.512 1 96.88 242 HIS A CA 1
ATOM 1950 C C . HIS A 1 242 ? 34.438 -1.354 -0.128 1 96.88 242 HIS A C 1
ATOM 1952 O O . HIS A 1 242 ? 34.531 -0.125 -0.068 1 96.88 242 HIS A O 1
ATOM 1958 N N . PRO A 1 243 ? 35.5 -2.113 0.091 1 97 243 PRO A N 1
ATOM 1959 C CA . PRO A 1 243 ? 36.781 -1.57 0.579 1 97 243 PRO A CA 1
ATOM 1960 C C . PRO A 1 243 ? 37.375 -0.528 -0.364 1 97 243 PRO A C 1
ATOM 1962 O O . PRO A 1 243 ? 37.906 0.483 0.091 1 97 243 PRO A O 1
ATOM 1965 N N . THR A 1 244 ? 37.281 -0.777 -1.635 1 97.12 244 THR A N 1
ATOM 1966 C CA . THR A 1 244 ? 37.844 0.149 -2.604 1 97.12 244 THR A CA 1
ATOM 1967 C C . THR A 1 244 ? 37.219 1.528 -2.482 1 97.12 244 THR A C 1
ATOM 1969 O O . THR A 1 244 ? 37.875 2.549 -2.67 1 97.12 244 THR A O 1
ATOM 1972 N N . ILE A 1 245 ? 35.938 1.538 -2.211 1 97.44 245 ILE A N 1
ATOM 1973 C CA . ILE A 1 245 ? 35.219 2.787 -2.074 1 97.44 245 ILE A CA 1
ATOM 1974 C C . ILE A 1 245 ? 35.656 3.514 -0.807 1 97.44 245 ILE A C 1
ATOM 1976 O O . ILE A 1 245 ? 35.938 4.715 -0.839 1 97.44 245 ILE A O 1
ATOM 1980 N N . LEU A 1 246 ? 35.75 2.801 0.291 1 97.75 246 LEU A N 1
ATOM 1981 C CA . LEU A 1 246 ? 36.125 3.381 1.57 1 97.75 246 LEU A CA 1
ATOM 1982 C C . LEU A 1 246 ? 37.562 3.908 1.51 1 97.75 246 LEU A C 1
ATOM 1984 O O . LEU A 1 246 ? 37.844 4.984 2.037 1 97.75 246 LEU A O 1
ATOM 1988 N N . ASP A 1 247 ? 38.438 3.15 0.841 1 98 247 ASP A N 1
ATOM 1989 C CA . ASP A 1 247 ? 39.812 3.578 0.663 1 98 247 ASP A CA 1
ATOM 1990 C C . ASP A 1 247 ? 39.906 4.887 -0.118 1 98 247 ASP A C 1
ATOM 1992 O O . ASP A 1 247 ? 40.688 5.77 0.213 1 98 247 ASP A O 1
ATOM 1996 N N . LEU A 1 248 ? 39.094 4.945 -1.158 1 97.94 248 LEU A N 1
ATOM 1997 C CA . LEU A 1 248 ? 39.062 6.156 -1.973 1 97.94 248 LEU A CA 1
ATOM 1998 C C . LEU A 1 248 ? 38.656 7.367 -1.134 1 97.94 248 LEU A C 1
ATOM 2000 O O . LEU A 1 248 ? 39.312 8.422 -1.215 1 97.94 248 LEU A O 1
ATOM 2004 N N . ILE A 1 249 ? 37.656 7.234 -0.322 1 98.38 249 ILE A N 1
ATOM 2005 C CA . ILE A 1 249 ? 37.125 8.32 0.512 1 98.38 249 ILE A CA 1
ATOM 2006 C C . ILE A 1 249 ? 38.219 8.766 1.493 1 98.38 249 ILE A C 1
ATOM 2008 O O . ILE A 1 249 ? 38.5 9.961 1.621 1 98.38 249 ILE A O 1
ATOM 2012 N N . GLU A 1 250 ? 38.844 7.805 2.109 1 97.69 250 GLU A N 1
ATOM 2013 C CA . GLU A 1 250 ? 39.875 8.086 3.109 1 97.69 250 GLU A CA 1
ATOM 2014 C C . GLU A 1 250 ? 41.125 8.711 2.473 1 97.69 250 GLU A C 1
ATOM 2016 O O . GLU A 1 250 ? 41.719 9.633 3.039 1 97.69 250 GLU A O 1
ATOM 2021 N N . SER A 1 251 ? 41.5 8.227 1.353 1 97.94 251 SER A N 1
ATOM 2022 C CA . SER A 1 251 ? 42.688 8.711 0.682 1 97.94 251 SER A CA 1
ATOM 2023 C C . SER A 1 251 ? 42.531 10.18 0.283 1 97.94 251 SER A C 1
ATOM 2025 O O . SER A 1 251 ? 43.531 10.906 0.179 1 97.94 251 SER A O 1
ATOM 2027 N N . ARG A 1 252 ? 41.344 10.578 0.092 1 97.81 252 ARG A N 1
ATOM 2028 C CA . ARG A 1 252 ? 41.094 11.953 -0.316 1 97.81 252 ARG A CA 1
ATOM 2029 C C . ARG A 1 252 ? 40.812 12.844 0.894 1 97.81 252 ARG A C 1
ATOM 2031 O O . ARG A 1 252 ? 40.469 14.016 0.743 1 97.81 252 ARG A O 1
ATOM 2038 N N . GLY A 1 253 ? 40.844 12.242 2.062 1 98.19 253 GLY A N 1
ATOM 2039 C CA . GLY A 1 253 ? 40.812 13.008 3.299 1 98.19 253 GLY A CA 1
ATOM 2040 C C . GLY A 1 253 ? 39.406 13.156 3.881 1 98.19 253 GLY A C 1
ATOM 2041 O O . GLY A 1 253 ? 39.219 13.875 4.863 1 98.19 253 GLY A O 1
ATOM 2042 N N . MET A 1 254 ? 38.406 12.547 3.281 1 98.31 254 MET A N 1
ATOM 2043 C CA . MET A 1 254 ? 37.031 12.625 3.803 1 98.31 254 MET A CA 1
ATOM 2044 C C . MET A 1 254 ? 36.75 11.461 4.746 1 98.31 254 MET A C 1
ATOM 2046 O O . MET A 1 254 ? 37.531 10.523 4.84 1 98.31 254 MET A O 1
ATOM 2050 N N . ARG A 1 255 ? 35.656 11.57 5.473 1 98.12 255 ARG A N 1
ATOM 2051 C CA . ARG A 1 255 ? 35.219 10.516 6.387 1 98.12 255 ARG A CA 1
ATOM 2052 C C . ARG A 1 255 ? 33.938 9.867 5.902 1 98.12 255 ARG A C 1
ATOM 2054 O O . ARG A 1 255 ? 33.188 10.461 5.117 1 98.12 255 ARG A O 1
ATOM 2061 N N . CYS A 1 256 ? 33.75 8.695 6.34 1 98.06 256 CYS A N 1
ATOM 2062 C CA . CYS A 1 256 ? 32.531 7.945 5.992 1 98.06 256 CYS A CA 1
ATOM 2063 C C . CYS A 1 256 ? 31.891 7.355 7.234 1 98.06 256 CYS A C 1
ATOM 2065 O O . CYS A 1 256 ? 32.562 6.781 8.086 1 98.06 256 CYS A O 1
ATOM 2067 N N . GLU A 1 257 ? 30.609 7.625 7.379 1 97.81 257 GLU A N 1
ATOM 2068 C CA . GLU A 1 257 ? 29.797 7.035 8.445 1 97.81 257 GLU A CA 1
ATOM 2069 C C . GLU A 1 257 ? 28.625 6.238 7.875 1 97.81 257 GLU A C 1
ATOM 2071 O O . GLU A 1 257 ? 28.156 6.52 6.77 1 97.81 257 GLU A O 1
ATOM 2076 N N . PHE A 1 258 ? 28.188 5.277 8.633 1 98.06 258 PHE A N 1
ATOM 2077 C CA . PHE A 1 258 ? 27.078 4.438 8.195 1 98.06 258 PHE A CA 1
ATOM 2078 C C . PHE A 1 258 ? 25.891 4.582 9.133 1 98.06 258 PHE A C 1
ATOM 2080 O O . PHE A 1 258 ? 26.047 4.656 10.352 1 98.06 258 PHE A O 1
ATOM 2087 N N . LEU A 1 259 ? 24.703 4.625 8.562 1 97.88 259 LEU A N 1
ATOM 2088 C CA . LEU A 1 259 ? 23.453 4.688 9.336 1 97.88 259 LEU A CA 1
ATOM 2089 C C . LEU A 1 259 ? 23.219 3.379 10.078 1 97.88 259 LEU A C 1
ATOM 2091 O O . LEU A 1 259 ? 23.609 2.311 9.609 1 97.88 259 LEU A O 1
ATOM 2095 N N . PRO A 1 260 ? 22.625 3.531 11.273 1 96.38 260 PRO A N 1
ATOM 2096 C CA . PRO A 1 260 ? 22.172 2.273 11.875 1 96.38 260 PRO A CA 1
ATOM 2097 C C . PRO A 1 260 ? 21.125 1.557 11.031 1 96.38 260 PRO A C 1
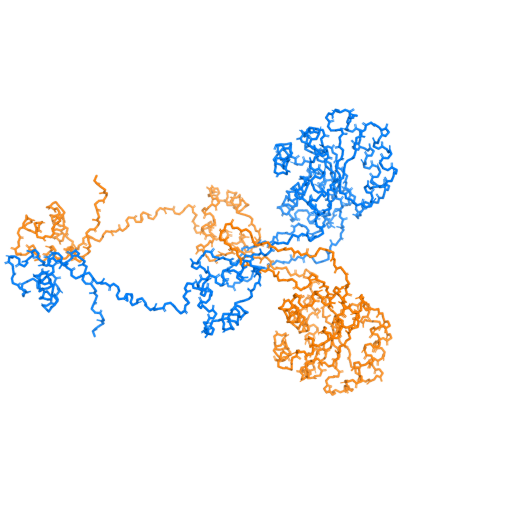ATOM 2099 O O . PRO A 1 260 ? 20.312 2.207 10.367 1 96.38 260 PRO A O 1
ATOM 2102 N N . PRO A 1 261 ? 21.156 0.214 11.062 1 93.94 261 PRO A N 1
ATOM 2103 C CA . PRO A 1 261 ? 20.156 -0.526 10.289 1 93.94 261 PRO A CA 1
ATOM 2104 C C . PRO A 1 261 ? 18.719 -0.16 10.68 1 93.94 261 PRO A C 1
ATOM 2106 O O . PRO A 1 261 ? 18.438 0.088 11.852 1 93.94 261 PRO A O 1
ATOM 2109 N N . TYR A 1 262 ? 17.844 -0.103 9.672 1 91.62 262 TYR A N 1
ATOM 2110 C CA . TYR A 1 262 ? 16.406 0.091 9.844 1 91.62 262 TYR A CA 1
ATOM 2111 C C . TYR A 1 262 ? 16.125 1.403 10.562 1 91.62 262 TYR A C 1
ATOM 2113 O O . TYR A 1 262 ? 15.289 1.449 11.477 1 91.62 262 TYR A O 1
ATOM 2121 N N . SER A 1 263 ? 16.812 2.424 10.211 1 94.06 263 SER A N 1
ATOM 2122 C CA . SER A 1 263 ? 16.625 3.746 10.805 1 94.06 263 SER A CA 1
ATOM 2123 C C . SER A 1 263 ? 16.484 4.816 9.727 1 94.06 263 SER A C 1
ATOM 2125 O O . SER A 1 263 ? 17.25 5.777 9.695 1 94.06 263 SER A O 1
ATOM 2127 N N . PRO A 1 264 ? 15.445 4.645 8.992 1 93.19 264 PRO A N 1
ATOM 2128 C CA . PRO A 1 264 ? 15.25 5.621 7.918 1 93.19 264 PRO A CA 1
ATOM 2129 C C . PRO A 1 264 ? 14.992 7.031 8.445 1 93.19 264 PRO A C 1
ATOM 2131 O O . PRO A 1 264 ? 15.203 8.016 7.73 1 93.19 264 PRO A O 1
ATOM 2134 N N . ASP A 1 265 ? 14.562 7.148 9.648 1 93.44 265 ASP A N 1
ATOM 2135 C CA . ASP A 1 265 ? 14.258 8.438 10.258 1 93.44 265 ASP A CA 1
ATOM 2136 C C . ASP A 1 265 ? 15.531 9.266 10.453 1 93.44 265 ASP A C 1
ATOM 2138 O O . ASP A 1 265 ? 15.461 10.484 10.664 1 93.44 265 ASP A O 1
ATOM 2142 N N . TYR A 1 266 ? 16.672 8.641 10.328 1 97.19 266 TYR A N 1
ATOM 2143 C CA . TYR A 1 266 ? 17.938 9.352 10.469 1 97.19 266 TYR A CA 1
ATOM 2144 C C . TYR A 1 266 ? 18.469 9.781 9.109 1 97.19 266 TYR A C 1
ATOM 2146 O O . TYR A 1 266 ? 19.531 10.414 9.016 1 97.19 266 TYR A O 1
ATOM 2154 N N . ASN A 1 267 ? 17.75 9.492 8.047 1 98 267 ASN A N 1
ATOM 2155 C CA . ASN A 1 267 ? 18.25 9.742 6.699 1 98 267 ASN A CA 1
ATOM 2156 C C . ASN A 1 267 ? 17.438 10.828 5.996 1 98 267 ASN A C 1
ATOM 2158 O O . ASN A 1 267 ? 16.438 10.539 5.336 1 98 267 ASN A O 1
ATOM 2162 N N . PRO A 1 268 ? 17.891 12.047 6.035 1 98.25 268 PRO A N 1
ATOM 2163 C CA . PRO A 1 268 ? 17.156 13.156 5.426 1 98.25 268 PRO A CA 1
ATOM 2164 C C . PRO A 1 268 ? 16.906 12.945 3.932 1 98.25 268 PRO A C 1
ATOM 2166 O O . PRO A 1 268 ? 15.953 13.5 3.373 1 98.25 268 PRO A O 1
ATOM 2169 N N . ILE A 1 269 ? 17.734 12.188 3.289 1 98.19 269 ILE A N 1
ATOM 2170 C CA . ILE A 1 269 ? 17.625 12.016 1.847 1 98.19 269 ILE A CA 1
ATOM 2171 C C . ILE A 1 269 ? 16.359 11.227 1.521 1 98.19 269 ILE A C 1
ATOM 2173 O O . ILE A 1 269 ? 15.852 11.281 0.394 1 98.19 269 ILE A O 1
ATOM 2177 N N . GLU A 1 270 ? 15.805 10.469 2.455 1 97.62 270 GLU A N 1
ATOM 2178 C CA . GLU A 1 270 ? 14.531 9.789 2.27 1 97.62 270 GLU A CA 1
ATOM 2179 C C . GLU A 1 270 ? 13.398 10.789 2.045 1 97.62 270 GLU A C 1
ATOM 2181 O O . GLU A 1 270 ? 12.492 10.547 1.241 1 97.62 270 GLU A O 1
ATOM 2186 N N . LEU A 1 271 ? 13.461 11.875 2.766 1 97.44 271 LEU A N 1
ATOM 2187 C CA . LEU A 1 271 ? 12.469 12.938 2.582 1 97.44 271 LEU A CA 1
ATOM 2188 C C . LEU A 1 271 ? 12.641 13.609 1.225 1 97.44 271 LEU A C 1
ATOM 2190 O O . LEU A 1 271 ? 11.656 13.992 0.59 1 97.44 271 LEU A O 1
ATOM 2194 N N . ALA A 1 272 ? 13.844 13.711 0.829 1 97.56 272 ALA A N 1
ATOM 2195 C CA . ALA A 1 272 ? 14.117 14.25 -0.504 1 97.56 272 ALA A CA 1
ATOM 2196 C C . ALA A 1 272 ? 13.516 13.352 -1.585 1 97.56 272 ALA A C 1
ATOM 2198 O O . ALA A 1 272 ? 12.938 13.844 -2.557 1 97.56 272 ALA A O 1
ATOM 2199 N N . PHE A 1 273 ? 13.68 12.047 -1.411 1 97.62 273 PHE A N 1
ATOM 2200 C CA . PHE A 1 273 ? 13.102 11.094 -2.355 1 97.62 273 PHE A CA 1
ATOM 2201 C C . PHE A 1 273 ? 11.586 11.25 -2.416 1 97.62 273 PHE A C 1
ATOM 2203 O O . PHE A 1 273 ? 10.992 11.18 -3.496 1 97.62 273 PHE A O 1
ATOM 2210 N N . SER A 1 274 ? 11 11.391 -1.259 1 96.12 274 SER A N 1
ATOM 2211 C CA . SER A 1 274 ? 9.555 11.586 -1.213 1 96.12 274 SER A CA 1
ATOM 2212 C C . SER A 1 274 ? 9.133 12.82 -1.999 1 96.12 274 SER A C 1
ATOM 2214 O O . SER A 1 274 ? 8.172 12.773 -2.768 1 96.12 274 SER A O 1
ATOM 2216 N N . ALA A 1 275 ? 9.852 13.875 -1.766 1 95.44 275 ALA A N 1
ATOM 2217 C CA . ALA A 1 275 ? 9.57 15.117 -2.473 1 95.44 275 ALA A CA 1
ATOM 2218 C C . ALA A 1 275 ? 9.773 14.953 -3.977 1 95.44 275 ALA A C 1
ATOM 2220 O O . ALA A 1 275 ? 8.961 15.438 -4.773 1 95.44 275 ALA A O 1
ATOM 2221 N N . LEU A 1 276 ? 10.805 14.297 -4.316 1 96.12 276 LEU A N 1
ATOM 2222 C CA . LEU A 1 276 ? 11.117 14.047 -5.719 1 96.12 276 LEU A CA 1
ATOM 2223 C C . LEU A 1 276 ? 10 13.242 -6.387 1 96.12 276 LEU A C 1
ATOM 2225 O O . LEU A 1 276 ? 9.508 13.625 -7.453 1 96.12 276 LEU A O 1
ATOM 2229 N N . LYS A 1 277 ? 9.617 12.172 -5.77 1 95 277 LYS A N 1
ATOM 2230 C CA . LYS A 1 277 ? 8.594 11.312 -6.348 1 95 277 LYS A CA 1
ATOM 2231 C C . LYS A 1 277 ? 7.254 12.031 -6.438 1 95 277 LYS A C 1
ATOM 2233 O O . LYS A 1 277 ? 6.48 11.805 -7.367 1 95 277 LYS A O 1
ATOM 2238 N N . TYR A 1 278 ? 7 12.898 -5.516 1 92.69 278 TYR A N 1
ATOM 2239 C CA . TYR A 1 278 ? 5.809 13.734 -5.594 1 92.69 278 TYR A CA 1
ATOM 2240 C C . TYR A 1 278 ? 5.848 14.633 -6.824 1 92.69 278 TYR A C 1
ATOM 2242 O O . TYR A 1 278 ? 4.855 14.75 -7.551 1 92.69 278 TYR A O 1
ATOM 2250 N N . HIS A 1 279 ? 6.98 15.219 -7.008 1 91.94 279 HIS A N 1
ATOM 2251 C CA . HIS A 1 279 ? 7.156 16.078 -8.172 1 91.94 279 HIS A CA 1
ATOM 2252 C C . HIS A 1 279 ? 6.973 15.305 -9.469 1 91.94 279 HIS A C 1
ATOM 2254 O O . HIS A 1 279 ? 6.34 15.789 -10.406 1 91.94 279 HIS A O 1
ATOM 2260 N N . LEU A 1 280 ? 7.484 14.125 -9.5 1 93.38 280 LEU A N 1
ATOM 2261 C CA . LEU A 1 280 ? 7.367 13.289 -10.688 1 93.38 280 LEU A CA 1
ATOM 2262 C C . LEU A 1 280 ? 5.914 12.914 -10.945 1 93.38 280 LEU A C 1
ATOM 2264 O O . LEU A 1 280 ? 5.477 12.852 -12.094 1 93.38 280 LEU A O 1
ATOM 2268 N N . ARG A 1 281 ? 5.188 12.688 -9.891 1 91.88 281 ARG A N 1
ATOM 2269 C CA . ARG A 1 281 ? 3.773 12.352 -10.023 1 91.88 281 ARG A CA 1
ATOM 2270 C C . ARG A 1 281 ? 2.973 13.539 -10.531 1 91.88 281 ARG A C 1
ATOM 2272 O O . ARG A 1 281 ? 2.023 13.375 -11.305 1 91.88 281 ARG A O 1
ATOM 2279 N N . ARG A 1 282 ? 3.332 14.688 -10.062 1 90.44 282 ARG A N 1
ATOM 2280 C CA . ARG A 1 282 ? 2.639 15.898 -10.492 1 90.44 282 ARG A CA 1
ATOM 2281 C C . ARG A 1 282 ? 2.729 16.078 -12 1 90.44 282 ARG A C 1
ATOM 2283 O O . ARG A 1 282 ? 1.738 16.406 -12.656 1 90.44 282 ARG A O 1
ATOM 2290 N N . ASP A 1 283 ? 3.857 15.734 -12.516 1 90.44 283 ASP A N 1
ATOM 2291 C CA . ASP A 1 283 ? 4.059 15.797 -13.961 1 90.44 283 ASP A CA 1
ATOM 2292 C C . ASP A 1 283 ? 4.066 14.398 -14.578 1 90.44 283 ASP A C 1
ATOM 2294 O O . ASP A 1 283 ? 4.859 14.117 -15.477 1 90.44 283 ASP A O 1
ATOM 2298 N N . GLY A 1 284 ? 3.266 13.609 -14.039 1 89.94 284 GLY A N 1
ATOM 2299 C CA . GLY A 1 284 ? 3.318 12.18 -14.312 1 89.94 284 GLY A CA 1
ATOM 2300 C C . GLY A 1 284 ? 3.086 11.844 -15.773 1 89.94 284 GLY A C 1
ATOM 2301 O O . GLY A 1 284 ? 3.766 10.984 -16.344 1 89.94 284 GLY A O 1
ATOM 2302 N N . GLU A 1 285 ? 2.107 12.492 -16.422 1 87.06 285 GLU A N 1
ATOM 2303 C CA . GLU A 1 285 ? 1.805 12.219 -17.828 1 87.06 285 GLU A CA 1
ATOM 2304 C C . GLU A 1 285 ? 2.988 12.57 -18.734 1 87.06 285 GLU A C 1
ATOM 2306 O O . GLU A 1 285 ? 3.369 11.781 -19.594 1 87.06 285 GLU A O 1
ATOM 2311 N N . TYR A 1 286 ? 3.525 13.688 -18.422 1 89.62 286 TYR A N 1
ATOM 2312 C CA . TYR A 1 286 ? 4.676 14.141 -19.188 1 89.62 286 TYR A CA 1
ATOM 2313 C C . TYR A 1 286 ? 5.855 13.195 -19.031 1 89.62 286 TYR A C 1
ATOM 2315 O O . TYR A 1 286 ? 6.484 12.797 -20.016 1 89.62 286 TYR A O 1
ATOM 2323 N N . ILE A 1 287 ? 6.113 12.805 -17.859 1 90.75 287 ILE A N 1
ATOM 2324 C CA . ILE A 1 287 ? 7.266 11.961 -17.562 1 90.75 287 ILE A CA 1
ATOM 2325 C C . ILE A 1 287 ? 7.047 10.57 -18.156 1 90.75 287 ILE A C 1
ATOM 2327 O O . ILE A 1 287 ? 7.973 9.977 -18.719 1 90.75 287 ILE A O 1
ATOM 2331 N N . ARG A 1 288 ? 5.898 10.055 -18.062 1 88.5 288 ARG A N 1
ATOM 2332 C CA . ARG A 1 288 ? 5.578 8.742 -18.609 1 88.5 288 ARG A CA 1
ATOM 2333 C C . ARG A 1 288 ? 5.746 8.727 -20.125 1 88.5 288 ARG A C 1
ATOM 2335 O O . ARG A 1 288 ? 6.281 7.77 -20.688 1 88.5 288 ARG A O 1
ATOM 2342 N N . MET A 1 289 ? 5.27 9.75 -20.781 1 88.5 289 MET A N 1
ATOM 2343 C CA . MET A 1 289 ? 5.434 9.867 -22.234 1 88.5 289 MET A CA 1
ATOM 2344 C C . MET A 1 289 ? 6.91 9.93 -22.609 1 88.5 289 MET A C 1
ATOM 2346 O O . MET A 1 289 ? 7.328 9.312 -23.578 1 88.5 289 MET A O 1
ATOM 2350 N N . ALA A 1 290 ? 7.562 10.641 -21.812 1 90.75 290 ALA A N 1
ATOM 2351 C CA . ALA A 1 290 ? 9 10.742 -22.047 1 90.75 290 ALA A CA 1
ATOM 2352 C C . ALA A 1 290 ? 9.672 9.383 -21.891 1 90.75 290 ALA A C 1
ATOM 2354 O O . ALA A 1 290 ? 10.484 8.992 -22.734 1 90.75 290 ALA A O 1
ATOM 2355 N N . MET A 1 291 ? 9.344 8.625 -20.891 1 88.69 291 MET A N 1
ATOM 2356 C CA . MET A 1 291 ? 9.945 7.324 -20.609 1 88.69 291 MET A CA 1
ATOM 2357 C C . MET A 1 291 ? 9.609 6.32 -21.703 1 88.69 291 MET A C 1
ATOM 2359 O O . MET A 1 291 ? 10.344 5.355 -21.922 1 88.69 291 MET A O 1
ATOM 2363 N N . THR A 1 292 ? 8.516 6.57 -22.359 1 85.88 292 THR A N 1
ATOM 2364 C CA . THR A 1 292 ? 8.062 5.652 -23.391 1 85.88 292 THR A CA 1
ATOM 2365 C C . THR A 1 292 ? 8.672 6.02 -24.75 1 85.88 292 THR A C 1
ATOM 2367 O O . THR A 1 292 ? 9.039 5.145 -25.531 1 85.88 292 THR A O 1
ATOM 2370 N N . ASN A 1 293 ? 8.844 7.34 -24.984 1 89.56 293 ASN A N 1
ATOM 2371 C CA . ASN A 1 293 ? 9.109 7.785 -26.344 1 89.56 293 ASN A CA 1
ATOM 2372 C C . ASN A 1 293 ? 10.531 8.305 -26.5 1 89.56 293 ASN A C 1
ATOM 2374 O O . ASN A 1 293 ? 11.055 8.375 -27.609 1 89.56 293 ASN A O 1
ATOM 2378 N N . LEU A 1 294 ? 11.102 8.695 -25.422 1 91.94 294 LEU A N 1
ATOM 2379 C CA . LEU A 1 294 ? 12.398 9.352 -25.531 1 91.94 294 LEU A CA 1
ATOM 2380 C C . LEU A 1 294 ? 13.531 8.367 -25.25 1 91.94 294 LEU A C 1
ATOM 2382 O O . LEU A 1 294 ? 13.289 7.25 -24.797 1 91.94 294 LEU A O 1
ATOM 2386 N N . SER A 1 295 ? 14.742 8.797 -25.594 1 92.88 295 SER A N 1
ATOM 2387 C CA . SER A 1 295 ? 15.93 8 -25.297 1 92.88 295 SER A CA 1
ATOM 2388 C C . SER A 1 295 ? 16.234 7.977 -23.812 1 92.88 295 SER A C 1
ATOM 2390 O O . SER A 1 295 ? 15.711 8.805 -23.047 1 92.88 295 SER A O 1
ATOM 2392 N N . VAL A 1 296 ? 17.016 7.02 -23.422 1 93.5 296 VAL A N 1
ATOM 2393 C CA . VAL A 1 296 ? 17.391 6.867 -22.031 1 93.5 296 VAL A CA 1
ATOM 2394 C C . VAL A 1 296 ? 18.078 8.141 -21.547 1 93.5 296 VAL A C 1
ATOM 2396 O O . VAL A 1 296 ? 17.812 8.609 -20.422 1 93.5 296 VAL A O 1
ATOM 2399 N N . GLU A 1 297 ? 18.891 8.703 -22.359 1 94.06 297 GLU A N 1
ATOM 2400 C CA . GLU A 1 297 ? 19.641 9.906 -22 1 94.06 297 GLU A CA 1
ATOM 2401 C C . GLU A 1 297 ? 18.703 11.086 -21.781 1 94.06 297 GLU A C 1
ATOM 2403 O O . GLU A 1 297 ? 18.891 11.875 -20.844 1 94.06 297 GLU A O 1
ATOM 2408 N N . GLU A 1 298 ? 17.75 11.125 -22.609 1 94.19 298 GLU A N 1
ATOM 2409 C CA . GLU A 1 298 ? 16.797 12.227 -22.5 1 94.19 298 GLU A CA 1
ATOM 2410 C C . GLU A 1 298 ? 15.969 12.094 -21.219 1 94.19 298 GLU A C 1
ATOM 2412 O O . GLU A 1 298 ? 15.703 13.094 -20.547 1 94.19 298 GLU A O 1
ATOM 2417 N N . VAL A 1 299 ? 15.578 10.906 -20.984 1 94.69 299 VAL A N 1
ATOM 2418 C CA . VAL A 1 299 ? 14.805 10.664 -19.766 1 94.69 299 VAL A CA 1
ATOM 2419 C C . VAL A 1 299 ? 15.648 11.008 -18.547 1 94.69 299 VAL A C 1
ATOM 2421 O O . VAL A 1 299 ? 15.156 11.641 -17.609 1 94.69 299 VAL A O 1
ATOM 2424 N N . GLN A 1 300 ? 16.875 10.656 -18.578 1 95.31 300 GLN A N 1
ATOM 2425 C CA . GLN A 1 300 ? 17.766 10.93 -17.453 1 95.31 300 GLN A CA 1
ATOM 2426 C C . GLN A 1 300 ? 17.938 12.43 -17.25 1 95.31 300 GLN A C 1
ATOM 2428 O O . GLN A 1 300 ? 18.031 12.898 -16.109 1 95.31 300 GLN A O 1
ATOM 2433 N N . CYS A 1 301 ? 17.953 13.188 -18.297 1 95.69 301 CYS A N 1
ATOM 2434 C CA . CYS A 1 301 ? 18.047 14.641 -18.203 1 95.69 301 CYS A CA 1
ATOM 2435 C C . CYS A 1 301 ? 16.828 15.227 -17.516 1 95.69 301 CYS A C 1
ATOM 2437 O O . CYS A 1 301 ? 16.953 16.125 -16.672 1 95.69 301 CYS A O 1
ATOM 2439 N N . ILE A 1 302 ? 15.75 14.68 -17.906 1 94.62 302 ILE A N 1
ATOM 2440 C CA . ILE A 1 302 ? 14.5 15.148 -17.312 1 94.62 302 ILE A CA 1
ATOM 2441 C C . ILE A 1 302 ? 14.492 14.844 -15.82 1 94.62 302 ILE A C 1
ATOM 2443 O O . ILE A 1 302 ? 14.125 15.695 -15.008 1 94.62 302 ILE A O 1
ATOM 2447 N N . LEU A 1 303 ? 14.906 13.656 -15.453 1 96 303 LEU A N 1
ATOM 2448 C CA . LEU A 1 303 ? 14.953 13.242 -14.055 1 96 303 LEU A CA 1
ATOM 2449 C C . LEU A 1 303 ? 15.961 14.078 -13.273 1 96 303 LEU A C 1
ATOM 2451 O O . LEU A 1 303 ? 15.703 14.469 -12.141 1 96 303 LEU A O 1
ATOM 2455 N N . LEU A 1 304 ? 17.062 14.312 -13.906 1 96.25 304 LEU A N 1
ATOM 2456 C CA . LEU A 1 304 ? 18.109 15.102 -13.266 1 96.25 304 LEU A CA 1
ATOM 2457 C C . LEU A 1 304 ? 17.609 16.516 -12.945 1 96.25 304 LEU A C 1
ATOM 2459 O O . LEU A 1 304 ? 17.875 17.031 -11.859 1 96.25 304 LEU A O 1
ATOM 2463 N N . LYS A 1 305 ? 16.938 17.062 -13.875 1 94.38 305 LYS A N 1
ATOM 2464 C CA . LYS A 1 305 ? 16.359 18.391 -13.656 1 94.38 305 LYS A CA 1
ATOM 2465 C C . LYS A 1 305 ? 15.414 18.391 -12.453 1 94.38 305 LYS A C 1
ATOM 2467 O O . LYS A 1 305 ? 15.406 19.328 -11.664 1 94.38 305 LYS A O 1
ATOM 2472 N N . ALA A 1 306 ? 14.664 17.328 -12.328 1 94.19 306 ALA A N 1
ATOM 2473 C CA . ALA A 1 306 ? 13.742 17.203 -11.203 1 94.19 306 ALA A CA 1
ATOM 2474 C C . ALA A 1 306 ? 14.5 17.125 -9.883 1 94.19 306 ALA A C 1
ATOM 2476 O O . ALA A 1 306 ? 14.086 17.719 -8.883 1 94.19 306 ALA A O 1
ATOM 2477 N N . VAL A 1 307 ? 15.602 16.438 -9.844 1 96.31 307 VAL A N 1
ATOM 2478 C CA . VAL A 1 307 ? 16.406 16.266 -8.633 1 96.31 307 VAL A CA 1
ATOM 2479 C C . VAL A 1 307 ? 16.984 17.609 -8.203 1 96.31 307 VAL A C 1
ATOM 2481 O O . VAL A 1 307 ? 16.938 17.969 -7.023 1 96.31 307 VAL A O 1
ATOM 2484 N N . TYR A 1 308 ? 17.469 18.344 -9.125 1 94.69 308 TYR A N 1
ATOM 2485 C CA . TYR A 1 308 ? 18.172 19.594 -8.812 1 94.69 308 TYR A CA 1
ATOM 2486 C C . TYR A 1 308 ? 17.188 20.703 -8.484 1 94.69 308 TYR A C 1
ATOM 2488 O O . TYR A 1 308 ? 17.578 21.812 -8.133 1 94.69 308 TYR A O 1
ATOM 2496 N N . HIS A 1 309 ? 15.93 20.375 -8.562 1 91.5 309 HIS A N 1
ATOM 2497 C CA . HIS A 1 309 ? 14.93 21.312 -8.055 1 91.5 309 HIS A CA 1
ATOM 2498 C C . HIS A 1 309 ? 14.922 21.344 -6.531 1 91.5 309 HIS A C 1
ATOM 2500 O O . HIS A 1 309 ? 14.344 22.25 -5.926 1 91.5 309 HIS A O 1
ATOM 2506 N N . ILE A 1 310 ? 15.508 20.375 -5.961 1 93.62 310 ILE A N 1
ATOM 2507 C CA . ILE A 1 310 ? 15.625 20.344 -4.504 1 93.62 310 ILE A CA 1
ATOM 2508 C C . ILE A 1 310 ? 16.547 21.469 -4.039 1 93.62 310 ILE A C 1
ATOM 2510 O O . ILE A 1 310 ? 17.719 21.516 -4.414 1 93.62 310 ILE A O 1
ATOM 2514 N N . SER A 1 311 ? 16.062 22.328 -3.207 1 92.94 311 SER A N 1
ATOM 2515 C CA . SER A 1 311 ? 16.797 23.5 -2.777 1 92.94 311 SER A CA 1
ATOM 2516 C C . SER A 1 311 ? 17.469 23.281 -1.434 1 92.94 311 SER A C 1
ATOM 2518 O O . SER A 1 311 ? 17.203 22.281 -0.759 1 92.94 311 SER A O 1
ATOM 2520 N N . SER A 1 312 ? 18.359 24.234 -1.109 1 94.31 312 SER A N 1
ATOM 2521 C CA . SER A 1 312 ? 19 24.203 0.198 1 94.31 312 SER A CA 1
ATOM 2522 C C . SER A 1 312 ? 18 24.406 1.321 1 94.31 312 SER A C 1
ATOM 2524 O O . SER A 1 312 ? 18.156 23.859 2.414 1 94.31 312 SER A O 1
ATOM 2526 N N . GLY A 1 313 ? 17.031 25.172 0.959 1 95.62 313 GLY A N 1
ATOM 2527 C CA . GLY A 1 313 ? 15.961 25.344 1.93 1 95.62 313 GLY A CA 1
ATOM 2528 C C . GLY A 1 313 ? 15.242 24.047 2.26 1 95.62 313 GLY A C 1
ATOM 2529 O O . GLY A 1 313 ? 14.953 23.766 3.426 1 95.62 313 GLY A O 1
ATOM 2530 N N . ASP A 1 314 ? 14.945 23.266 1.252 1 96.75 314 ASP A N 1
ATOM 2531 C CA . ASP A 1 314 ? 14.352 21.938 1.453 1 96.75 314 ASP A CA 1
ATOM 2532 C C . ASP A 1 314 ? 15.25 21.062 2.326 1 96.75 314 ASP A C 1
ATOM 2534 O O . ASP A 1 314 ? 14.781 20.453 3.287 1 96.75 314 ASP A O 1
ATOM 2538 N N . ALA A 1 315 ? 16.5 21.094 1.981 1 97.56 315 ALA A N 1
ATOM 2539 C CA . ALA A 1 315 ? 17.469 20.281 2.709 1 97.56 315 ALA A CA 1
ATOM 2540 C C . ALA A 1 315 ? 17.5 20.656 4.188 1 97.56 315 ALA A C 1
ATOM 2542 O O . ALA A 1 315 ? 17.5 19.781 5.059 1 97.56 315 ALA A O 1
ATOM 2543 N N . PHE A 1 316 ? 17.5 21.953 4.461 1 97.44 316 PHE A N 1
ATOM 2544 C CA . PHE A 1 316 ? 17.516 22.422 5.84 1 97.44 316 PHE A CA 1
ATOM 2545 C C . PHE A 1 316 ? 16.328 21.859 6.617 1 97.44 316 PHE A C 1
ATOM 2547 O O . PHE A 1 316 ? 16.484 21.391 7.746 1 97.44 316 PHE A O 1
ATOM 2554 N N . GLY A 1 317 ? 15.234 21.922 5.98 1 97.31 317 GLY A N 1
ATOM 2555 C CA . GLY A 1 317 ? 14.047 21.375 6.613 1 97.31 317 GLY A CA 1
ATOM 2556 C C . GLY A 1 317 ? 14.164 19.891 6.914 1 97.31 317 GLY A C 1
ATOM 2557 O O . GLY A 1 317 ? 13.734 19.438 7.977 1 97.31 317 GLY A O 1
ATOM 2558 N N . TRP A 1 318 ? 14.719 19.172 6.004 1 98 318 TRP A N 1
ATOM 2559 C CA . TRP A 1 318 ? 14.828 17.734 6.16 1 98 318 TRP A CA 1
ATOM 2560 C C . TRP A 1 318 ? 15.891 17.375 7.191 1 98 318 TRP A C 1
ATOM 2562 O O . TRP A 1 318 ? 15.711 16.438 7.98 1 98 318 TRP A O 1
ATOM 2572 N N . PHE A 1 319 ? 17.016 18.141 7.211 1 98.25 319 PHE A N 1
ATOM 2573 C CA . PHE A 1 319 ? 18.031 17.953 8.234 1 98.25 319 PHE A CA 1
ATOM 2574 C C . PHE A 1 319 ? 17.453 18.203 9.625 1 98.25 319 PHE A C 1
ATOM 2576 O O . PHE A 1 319 ? 17.734 17.453 10.562 1 98.25 319 PHE A O 1
ATOM 2583 N N . ARG A 1 320 ? 16.672 19.25 9.703 1 97.44 320 ARG A N 1
ATOM 2584 C CA . ARG A 1 320 ? 16.031 19.578 10.969 1 97.44 320 ARG A CA 1
ATOM 2585 C C . ARG A 1 320 ? 15.055 18.484 11.398 1 97.44 320 ARG A C 1
ATOM 2587 O O . ARG A 1 320 ? 15.039 18.094 12.57 1 97.44 320 ARG A O 1
ATOM 2594 N N . HIS A 1 321 ? 14.352 18.031 10.453 1 97 321 HIS A N 1
ATOM 2595 C CA . HIS A 1 321 ? 13.375 16.984 10.727 1 97 321 HIS A CA 1
ATOM 2596 C C . HIS A 1 321 ? 14.047 15.734 11.281 1 97 321 HIS A C 1
ATOM 2598 O O . HIS A 1 321 ? 13.492 15.055 12.148 1 97 321 HIS A O 1
ATOM 2604 N N . CYS A 1 322 ? 15.242 15.398 10.828 1 97.12 322 CYS A N 1
ATOM 2605 C CA . CYS A 1 322 ? 15.938 14.18 11.234 1 97.12 322 CYS A CA 1
ATOM 2606 C C . CYS A 1 322 ? 16.797 14.438 12.461 1 97.12 322 CYS A C 1
ATOM 2608 O O . CYS A 1 322 ? 17.516 13.539 12.93 1 97.12 322 CYS A O 1
ATOM 2610 N N . GLY A 1 323 ? 16.891 15.648 12.93 1 95.31 323 GLY A N 1
ATOM 2611 C CA . GLY A 1 323 ? 17.531 15.953 14.203 1 95.31 323 GLY A CA 1
ATOM 2612 C C . GLY A 1 323 ? 18.984 16.391 14.055 1 95.31 323 GLY A C 1
ATOM 2613 O O . GLY A 1 323 ? 19.766 16.266 14.992 1 95.31 323 GLY A O 1
ATOM 2614 N N . TYR A 1 324 ? 19.328 16.891 12.906 1 96.94 324 TYR A N 1
ATOM 2615 C CA . TYR A 1 324 ? 20.719 17.266 12.695 1 96.94 324 TYR A CA 1
ATOM 2616 C C . TYR A 1 324 ? 20.922 18.766 12.906 1 96.94 324 TYR A C 1
ATOM 2618 O O . TYR A 1 324 ? 22.047 19.234 13.039 1 96.94 324 TYR A O 1
ATOM 2626 N N . VAL A 1 325 ? 19.844 19.531 12.812 1 92.75 325 VAL A N 1
ATOM 2627 C CA . VAL A 1 325 ? 19.844 20.969 13.062 1 92.75 325 VAL A CA 1
ATOM 2628 C C . VAL A 1 325 ? 18.844 21.312 14.156 1 92.75 325 VAL A C 1
ATOM 2630 O O . VAL A 1 325 ? 17.844 20.625 14.328 1 92.75 325 VAL A O 1
ATOM 2633 N N . MET B 1 1 ? -24.766 44.188 23.859 1 26.92 1 MET B N 1
ATOM 2634 C CA . MET B 1 1 ? -26.047 43.5 23.953 1 26.92 1 MET B CA 1
ATOM 2635 C C . MET B 1 1 ? -26.234 42.562 22.75 1 26.92 1 MET B C 1
ATOM 2637 O O . MET B 1 1 ? -26.109 43 21.609 1 26.92 1 MET B O 1
ATOM 2641 N N . GLY B 1 2 ? -25.828 41.312 22.828 1 35.16 2 GLY B N 1
ATOM 2642 C CA . GLY B 1 2 ? -25.688 40.344 21.766 1 35.16 2 GLY B CA 1
ATOM 2643 C C . GLY B 1 2 ? -26.844 40.375 20.781 1 35.16 2 GLY B C 1
ATOM 2644 O O . GLY B 1 2 ? -27.906 40.938 21.062 1 35.16 2 GLY B O 1
ATOM 2645 N N . ARG B 1 3 ? -26.656 40.219 19.547 1 40.97 3 ARG B N 1
ATOM 2646 C CA . ARG B 1 3 ? -27.625 40.188 18.469 1 40.97 3 ARG B CA 1
ATOM 2647 C C . ARG B 1 3 ? -28.922 39.531 18.891 1 40.97 3 ARG B C 1
ATOM 2649 O O . ARG B 1 3 ? -28.891 38.531 19.609 1 40.97 3 ARG B O 1
ATOM 2656 N N . GLY B 1 4 ? -30 40.25 19.141 1 48.59 4 GLY B N 1
ATOM 2657 C CA . GLY B 1 4 ? -31.328 39.969 19.656 1 48.59 4 GLY B CA 1
ATOM 2658 C C . GLY B 1 4 ? -31.859 38.625 19.203 1 48.59 4 GLY B C 1
ATOM 2659 O O . GLY B 1 4 ? -31.609 38.188 18.078 1 48.59 4 GLY B O 1
ATOM 2660 N N . ARG B 1 5 ? -31.797 37.625 20.016 1 53.53 5 ARG B N 1
ATOM 2661 C CA . ARG B 1 5 ? -32.281 36.281 19.75 1 53.53 5 ARG B CA 1
ATOM 2662 C C . ARG B 1 5 ? -33.625 36.312 19.031 1 53.53 5 ARG B C 1
ATOM 2664 O O . ARG B 1 5 ? -34.5 37.125 19.391 1 53.53 5 ARG B O 1
ATOM 2671 N N . ALA B 1 6 ? -33.781 35.875 17.828 1 63.84 6 ALA B N 1
ATOM 2672 C CA . ALA B 1 6 ? -35 35.781 17 1 63.84 6 ALA B CA 1
ATOM 2673 C C . ALA B 1 6 ? -36.156 35.188 17.797 1 63.84 6 ALA B C 1
ATOM 2675 O O . ALA B 1 6 ? -35.969 34.188 18.484 1 63.84 6 ALA B O 1
ATOM 2676 N N . ILE B 1 7 ? -37.219 35.938 18.125 1 75.69 7 ILE B N 1
ATOM 2677 C CA . ILE B 1 7 ? -38.438 35.531 18.781 1 75.69 7 ILE B CA 1
ATOM 2678 C C . ILE B 1 7 ? -39.125 34.438 17.953 1 75.69 7 ILE B C 1
ATOM 2680 O O . ILE B 1 7 ? -39.312 34.594 16.75 1 75.69 7 ILE B O 1
ATOM 2684 N N . SER B 1 8 ? -39.281 33.312 18.578 1 77.69 8 SER B N 1
ATOM 2685 C CA . SER B 1 8 ? -39.875 32.188 17.891 1 77.69 8 SER B CA 1
ATOM 2686 C C . SER B 1 8 ? -41.219 32.531 17.281 1 77.69 8 SER B C 1
ATOM 2688 O O . SER B 1 8 ? -41.875 33.469 17.719 1 77.69 8 SER B O 1
ATOM 2690 N N . GLU B 1 9 ? -41.5 31.797 16.219 1 80.75 9 GLU B N 1
ATOM 2691 C CA . GLU B 1 9 ? -42.781 32 15.547 1 80.75 9 GLU B CA 1
ATOM 2692 C C . GLU B 1 9 ? -43.969 31.797 16.5 1 80.75 9 GLU B C 1
ATOM 2694 O O . GLU B 1 9 ? -44.938 32.531 16.453 1 80.75 9 GLU B O 1
ATOM 2699 N N . GLU B 1 10 ? -43.781 30.875 17.375 1 81.81 10 GLU B N 1
ATOM 2700 C CA . GLU B 1 10 ? -44.875 30.562 18.312 1 81.81 10 GLU B CA 1
ATOM 2701 C C . GLU B 1 10 ? -45.094 31.719 19.281 1 81.81 10 GLU B C 1
ATOM 2703 O O . GLU B 1 10 ? -46.25 32.062 19.562 1 81.81 10 GLU B O 1
ATOM 2708 N N . ILE B 1 11 ? -44.062 32.219 19.734 1 86.56 11 ILE B N 1
ATOM 2709 C CA . ILE B 1 11 ? -44.156 33.344 20.672 1 86.56 11 ILE B CA 1
ATOM 2710 C C . ILE B 1 11 ? -44.719 34.562 19.953 1 86.56 11 ILE B C 1
ATOM 2712 O O . ILE B 1 11 ? -45.531 35.312 20.531 1 86.56 11 ILE B O 1
ATOM 2716 N N . GLN B 1 12 ? -44.375 34.688 18.672 1 86.94 12 GLN B N 1
ATOM 2717 C CA . GLN B 1 12 ? -44.906 35.812 17.891 1 86.94 12 GLN B CA 1
ATOM 2718 C C . GLN B 1 12 ? -46.406 35.719 17.734 1 86.94 12 GLN B C 1
ATOM 2720 O O . GLN B 1 12 ? -47.125 36.719 17.844 1 86.94 12 GLN B O 1
ATOM 2725 N N . TRP B 1 13 ? -46.812 34.531 17.531 1 88.38 13 TRP B N 1
ATOM 2726 C CA . TRP B 1 13 ? -48.25 34.344 17.391 1 88.38 13 TRP B CA 1
ATOM 2727 C C . TRP B 1 13 ? -48.969 34.625 18.719 1 88.38 13 TRP B C 1
ATOM 2729 O O . TRP B 1 13 ? -50.094 35.125 18.75 1 88.38 13 TRP B O 1
ATOM 2739 N N . ILE B 1 14 ? -48.344 34.25 19.828 1 89.25 14 ILE B N 1
ATOM 2740 C CA . ILE B 1 14 ? -48.875 34.531 21.141 1 89.25 14 ILE B CA 1
ATOM 2741 C C . ILE B 1 14 ? -49.031 36.031 21.344 1 89.25 14 ILE B C 1
ATOM 2743 O O . ILE B 1 14 ? -50.062 36.5 21.844 1 89.25 14 ILE B O 1
ATOM 2747 N N . VAL B 1 15 ? -48.062 36.719 20.938 1 90.31 15 VAL B N 1
ATOM 2748 C CA . VAL B 1 15 ? -48.062 38.188 21.047 1 90.31 15 VAL B CA 1
ATOM 2749 C C . VAL B 1 15 ? -49.25 38.75 20.266 1 90.31 15 VAL B C 1
ATOM 2751 O O . VAL B 1 15 ? -49.969 39.625 20.75 1 90.31 15 VAL B O 1
ATOM 2754 N N . ILE B 1 16 ? -49.5 38.188 19.141 1 90.44 16 ILE B N 1
ATOM 2755 C CA . ILE B 1 16 ? -50.562 38.688 18.266 1 90.44 16 ILE B CA 1
ATOM 2756 C C . ILE B 1 16 ? -51.938 38.375 18.906 1 90.44 16 ILE B C 1
ATOM 2758 O O . ILE B 1 16 ? -52.812 39.219 18.906 1 90.44 16 ILE B O 1
ATOM 2762 N N . ARG B 1 17 ? -52.094 37.312 19.484 1 90.44 17 ARG B N 1
ATOM 2763 C CA . ARG B 1 17 ? -53.375 36.969 20.125 1 90.44 17 ARG B CA 1
ATOM 2764 C C . ARG B 1 17 ? -53.594 37.781 21.391 1 90.44 17 ARG B C 1
ATOM 2766 O O . ARG B 1 17 ? -54.719 38.219 21.672 1 90.44 17 ARG B O 1
ATOM 2773 N N . LEU B 1 18 ? -52.562 38.031 22.047 1 92.12 18 LEU B N 1
ATOM 2774 C CA . LEU B 1 18 ? -52.656 38.812 23.266 1 92.12 18 LEU B CA 1
ATOM 2775 C C . LEU B 1 18 ? -52.969 40.281 22.953 1 92.12 18 LEU B C 1
ATOM 2777 O O . LEU B 1 18 ? -53.594 40.969 23.75 1 92.12 18 LEU B O 1
ATOM 2781 N N . ALA B 1 19 ? -52.625 40.688 21.781 1 91.12 19 ALA B N 1
ATOM 2782 C CA . ALA B 1 19 ? -52.812 42.062 21.359 1 91.12 19 ALA B CA 1
ATOM 2783 C C . ALA B 1 19 ? -54.281 42.406 21.172 1 91.12 19 ALA B C 1
ATOM 2785 O O . ALA B 1 19 ? -54.656 43.562 21.188 1 91.12 19 ALA B O 1
ATOM 2786 N N . THR B 1 20 ? -55.062 41.406 21.094 1 89.5 20 THR B N 1
ATOM 2787 C CA . THR B 1 20 ? -56.5 41.594 20.984 1 89.5 20 THR B CA 1
ATOM 2788 C C . THR B 1 20 ? -57.094 42 22.328 1 89.5 20 THR B C 1
ATOM 2790 O O . THR B 1 20 ? -58.188 42.594 22.375 1 89.5 20 THR B O 1
ATOM 2793 N N . LYS B 1 21 ? -56.344 41.719 23.406 1 88.69 21 LYS B N 1
ATOM 2794 C CA . LYS B 1 21 ? -56.906 41.938 24.734 1 88.69 21 LYS B CA 1
ATOM 2795 C C . LYS B 1 21 ? -56.031 42.875 25.547 1 88.69 21 LYS B C 1
ATOM 2797 O O . LYS B 1 21 ? -56.531 43.594 26.422 1 88.69 21 LYS B O 1
ATOM 2802 N N . MET B 1 22 ? -54.781 42.938 25.203 1 91.31 22 MET B N 1
ATOM 2803 C CA . MET B 1 22 ? -53.812 43.688 26.047 1 91.31 22 MET B CA 1
ATOM 2804 C C . MET B 1 22 ? -53.062 44.719 25.219 1 91.31 22 MET B C 1
ATOM 2806 O O . MET B 1 22 ? -52.906 44.562 24.016 1 91.31 22 MET B O 1
ATOM 2810 N N . ASN B 1 23 ? -52.656 45.812 25.891 1 91.56 23 ASN B N 1
ATOM 2811 C CA . ASN B 1 23 ? -51.812 46.812 25.234 1 91.56 23 ASN B CA 1
ATOM 2812 C C . ASN B 1 23 ? -50.375 46.344 25.172 1 91.56 23 ASN B C 1
ATOM 2814 O O . ASN B 1 23 ? -49.969 45.406 25.828 1 91.56 23 ASN B O 1
ATOM 2818 N N . PRO B 1 24 ? -49.594 46.875 24.312 1 92.62 24 PRO B N 1
ATOM 2819 C CA . PRO B 1 24 ? -48.219 46.438 24.094 1 92.62 24 PRO B CA 1
ATOM 2820 C C . PRO B 1 24 ? -47.375 46.438 25.359 1 92.62 24 PRO B C 1
ATOM 2822 O O . PRO B 1 24 ? -46.531 45.562 25.547 1 92.62 24 PRO B O 1
ATOM 2825 N N . ASP B 1 25 ? -47.656 47.312 26.25 1 92 25 ASP B N 1
ATOM 2826 C CA . ASP B 1 25 ? -46.938 47.375 27.516 1 92 25 ASP B CA 1
ATOM 2827 C C . ASP B 1 25 ? -47.219 46.125 28.375 1 92 25 ASP B C 1
ATOM 2829 O O . ASP B 1 25 ? -46.281 45.531 28.938 1 92 25 ASP B O 1
ATOM 2833 N N . GLU B 1 26 ? -48.438 45.781 28.438 1 91.25 26 GLU B N 1
ATOM 2834 C CA . GLU B 1 26 ? -48.844 44.625 29.188 1 91.25 26 GLU B CA 1
ATOM 2835 C C . GLU B 1 26 ? -48.281 43.344 28.562 1 91.25 26 GLU B C 1
ATOM 2837 O O . GLU B 1 26 ? -47.812 42.438 29.266 1 91.25 26 GLU B O 1
ATOM 2842 N N . ILE B 1 27 ? -48.406 43.344 27.281 1 92.88 27 ILE B N 1
ATOM 2843 C CA . ILE B 1 27 ? -47.875 42.156 26.578 1 92.88 27 ILE B CA 1
ATOM 2844 C C . ILE B 1 27 ? -46.406 42 26.844 1 92.88 27 ILE B C 1
ATOM 2846 O O . ILE B 1 27 ? -45.906 40.906 27.094 1 92.88 27 ILE B O 1
ATOM 2850 N N . SER B 1 28 ? -45.656 43.062 26.734 1 91.81 28 SER B N 1
ATOM 2851 C CA . SER B 1 28 ? -44.219 43.062 27.031 1 91.81 28 SER B CA 1
ATOM 2852 C C . SER B 1 28 ? -43.969 42.531 28.422 1 91.81 28 SER B C 1
ATOM 2854 O O . SER B 1 28 ? -43.062 41.719 28.625 1 91.81 28 SER B O 1
ATOM 2856 N N . MET B 1 29 ? -44.781 42.906 29.359 1 89.44 29 MET B N 1
ATOM 2857 C CA . MET B 1 29 ? -44.625 42.5 30.766 1 89.44 29 MET B CA 1
ATOM 2858 C C . MET B 1 29 ? -44.844 41 30.922 1 89.44 29 MET B C 1
ATOM 2860 O O . MET B 1 29 ? -44.062 40.344 31.625 1 89.44 29 MET B O 1
ATOM 2864 N N . TYR B 1 30 ? -45.812 40.469 30.234 1 89.19 30 TYR B N 1
ATOM 2865 C CA . TYR B 1 30 ? -46.156 39.094 30.438 1 89.19 30 TYR B CA 1
ATOM 2866 C C . TYR B 1 30 ? -45.312 38.156 29.562 1 89.19 30 TYR B C 1
ATOM 2868 O O . TYR B 1 30 ? -45.094 37 29.906 1 89.19 30 TYR B O 1
ATOM 2876 N N . THR B 1 31 ? -44.875 38.594 28.484 1 88.5 31 THR B N 1
ATOM 2877 C CA . THR B 1 31 ? -44.125 37.719 27.578 1 88.5 31 THR B CA 1
ATOM 2878 C C . THR B 1 31 ? -42.625 37.906 27.781 1 88.5 31 THR B C 1
ATOM 2880 O O . THR B 1 31 ? -41.844 37.031 27.422 1 88.5 31 THR B O 1
ATOM 2883 N N . GLY B 1 32 ? -42.188 39.031 28.281 1 86.56 32 GLY B N 1
ATOM 2884 C CA . GLY B 1 32 ? -40.75 39.312 28.469 1 86.56 32 GLY B CA 1
ATOM 2885 C C . GLY B 1 32 ? -40.094 39.875 27.219 1 86.56 32 GLY B C 1
ATOM 2886 O O . GLY B 1 32 ? -38.875 40.062 27.188 1 86.56 32 GLY B O 1
ATOM 2887 N N . ILE B 1 33 ? -40.844 40.156 26.234 1 86.75 33 ILE B N 1
ATOM 2888 C CA . ILE B 1 33 ? -40.344 40.719 24.984 1 86.75 33 ILE B CA 1
ATOM 2889 C C . ILE B 1 33 ? -40.375 42.25 25.078 1 86.75 33 ILE B C 1
ATOM 2891 O O . ILE B 1 33 ? -41.281 42.812 25.703 1 86.75 33 ILE B O 1
ATOM 2895 N N . SER B 1 34 ? -39.406 42.844 24.562 1 89.25 34 SER B N 1
ATOM 2896 C CA . SER B 1 34 ? -39.312 44.281 24.641 1 89.25 34 SER B CA 1
ATOM 2897 C C . SER B 1 34 ? -40.531 44.938 23.953 1 89.25 34 SER B C 1
ATOM 2899 O O . SER B 1 34 ? -41.062 44.406 23 1 89.25 34 SER B O 1
ATOM 2901 N N . ILE B 1 35 ? -40.875 46.062 24.469 1 91.38 35 ILE B N 1
ATOM 2902 C CA . ILE B 1 35 ? -42.031 46.812 23.938 1 91.38 35 ILE B CA 1
ATOM 2903 C C . ILE B 1 35 ? -41.812 47.125 22.453 1 91.38 35 ILE B C 1
ATOM 2905 O O . ILE B 1 35 ? -42.75 47.031 21.656 1 91.38 35 ILE B O 1
ATOM 2909 N N . ARG B 1 36 ? -40.594 47.375 22.172 1 90.12 36 ARG B N 1
ATOM 2910 C CA . ARG B 1 36 ? -40.312 47.688 20.766 1 90.12 36 ARG B CA 1
ATOM 2911 C C . ARG B 1 36 ? -40.531 46.469 19.875 1 90.12 36 ARG B C 1
ATOM 2913 O O . ARG B 1 36 ? -41.125 46.594 18.797 1 90.12 36 ARG B O 1
ATOM 2920 N N . SER B 1 37 ? -40.156 45.375 20.312 1 87.75 37 SER B N 1
ATOM 2921 C CA . SER B 1 37 ? -40.344 44.156 19.547 1 87.75 37 SER B CA 1
ATOM 2922 C C . SER B 1 37 ? -41.844 43.781 19.422 1 87.75 37 SER B C 1
ATOM 2924 O O . SER B 1 37 ? -42.281 43.344 18.375 1 87.75 37 SER B O 1
ATOM 2926 N N . VAL B 1 38 ? -42.562 43.969 20.531 1 91.75 38 VAL B N 1
ATOM 2927 C CA . VAL B 1 38 ? -44 43.719 20.531 1 91.75 38 VAL B CA 1
ATOM 2928 C C . VAL B 1 38 ? -44.688 44.594 19.516 1 91.75 38 VAL B C 1
ATOM 2930 O O . VAL B 1 38 ? -45.469 44.125 18.703 1 91.75 38 VAL B O 1
ATOM 2933 N N . GLU B 1 39 ? -44.219 45.812 19.516 1 91.69 39 GLU B N 1
ATOM 2934 C CA . GLU B 1 39 ? -44.812 46.781 18.578 1 91.69 39 GLU B CA 1
ATOM 2935 C C . GLU B 1 39 ? -44.469 46.438 17.141 1 91.69 39 GLU B C 1
ATOM 2937 O O . GLU B 1 39 ? -45.312 46.562 16.25 1 91.69 39 GLU B O 1
ATOM 2942 N N . ARG B 1 40 ? -43.281 46 16.984 1 88.12 40 ARG B N 1
ATOM 2943 C CA . ARG B 1 40 ? -42.844 45.625 15.641 1 88.12 40 ARG B CA 1
ATOM 2944 C C . ARG B 1 40 ? -43.656 44.438 15.125 1 88.12 40 ARG B C 1
ATOM 2946 O O . ARG B 1 40 ? -44.031 44.406 13.961 1 88.12 40 ARG B O 1
ATOM 2953 N N . ILE B 1 41 ? -43.844 43.469 15.922 1 88.12 41 ILE B N 1
ATOM 2954 C CA . ILE B 1 41 ? -44.594 42.281 15.562 1 88.12 41 ILE B CA 1
ATOM 2955 C C . ILE B 1 41 ? -46.031 42.625 15.211 1 88.12 41 ILE B C 1
ATOM 2957 O O . ILE B 1 41 ? -46.562 42.125 14.203 1 88.12 41 ILE B O 1
ATOM 2961 N N . ILE B 1 42 ? -46.594 43.469 16.078 1 90.44 42 ILE B N 1
ATOM 2962 C CA . ILE B 1 42 ? -47.969 43.875 15.859 1 90.44 42 ILE B CA 1
ATOM 2963 C C . ILE B 1 42 ? -48.094 44.656 14.57 1 90.44 42 ILE B C 1
ATOM 2965 O O . ILE B 1 42 ? -49 44.438 13.766 1 90.44 42 ILE B O 1
ATOM 2969 N N . ALA B 1 43 ? -47.156 45.562 14.375 1 89.62 43 ALA B N 1
ATOM 2970 C CA . ALA B 1 43 ? -47.156 46.375 13.164 1 89.62 43 ALA B CA 1
ATOM 2971 C C . ALA B 1 43 ? -46.969 45.531 11.922 1 89.62 43 ALA B C 1
ATOM 2973 O O . ALA B 1 43 ? -47.625 45.719 10.906 1 89.62 43 ALA B O 1
ATOM 2974 N N . TYR B 1 44 ? -46.094 44.594 12.008 1 85.38 44 TYR B N 1
ATOM 2975 C CA . TYR B 1 44 ? -45.844 43.688 10.898 1 85.38 44 TYR B CA 1
ATOM 2976 C C . TYR B 1 44 ? -47.094 42.875 10.578 1 85.38 44 TYR B C 1
ATOM 2978 O O . TYR B 1 44 ? -47.438 42.688 9.406 1 85.38 44 TYR B O 1
ATOM 2986 N N . PHE B 1 45 ? -47.75 42.375 11.57 1 87.25 45 PHE B N 1
ATOM 2987 C CA . PHE B 1 45 ? -48.938 41.562 11.398 1 87.25 45 PHE B CA 1
ATOM 2988 C C . PHE B 1 45 ? -50.062 42.406 10.766 1 87.25 45 PHE B C 1
ATOM 2990 O O . PHE B 1 45 ? -50.781 41.906 9.906 1 87.25 45 PHE B O 1
ATOM 2997 N N . LYS B 1 46 ? -50.188 43.625 11.234 1 88.12 46 LYS B N 1
ATOM 2998 C CA . LYS B 1 46 ? -51.219 44.5 10.688 1 88.12 46 LYS B CA 1
ATOM 2999 C C . LYS B 1 46 ? -51 44.75 9.195 1 88.12 46 LYS B C 1
ATOM 3001 O O . LYS B 1 46 ? -51.969 44.781 8.43 1 88.12 46 LYS B O 1
ATOM 3006 N N . SER B 1 47 ? -49.719 44.719 8.867 1 87.25 47 SER B N 1
ATOM 3007 C CA . SER B 1 47 ? -49.406 45.031 7.477 1 87.25 47 SER B CA 1
ATOM 3008 C C . SER B 1 47 ? -49.375 43.781 6.629 1 87.25 47 SER B C 1
ATOM 3010 O O . SER B 1 47 ? -49.781 43.781 5.469 1 87.25 47 SER B O 1
ATOM 3012 N N . ASN B 1 48 ? -48.938 42.625 7.168 1 84.12 48 ASN B N 1
ATOM 3013 C CA . ASN B 1 48 ? -48.625 41.438 6.367 1 84.12 48 ASN B CA 1
ATOM 3014 C C . ASN B 1 48 ? -49.562 40.281 6.703 1 84.12 48 ASN B C 1
ATOM 3016 O O . ASN B 1 48 ? -49.531 39.25 6.016 1 84.12 48 ASN B O 1
ATOM 3020 N N . GLN B 1 49 ? -50.344 40.469 7.766 1 84.12 49 GLN B N 1
ATOM 3021 C CA . GLN B 1 49 ? -51.25 39.438 8.258 1 84.12 49 GLN B CA 1
ATOM 3022 C C . GLN B 1 49 ? -50.469 38.156 8.531 1 84.12 49 GLN B C 1
ATOM 3024 O O . GLN B 1 49 ? -50.969 37.062 8.289 1 84.12 49 GLN B O 1
ATOM 3029 N N . ASP B 1 50 ? -49.25 38.344 8.711 1 83 50 ASP B N 1
ATOM 3030 C CA . ASP B 1 50 ? -48.375 37.25 9.094 1 83 50 ASP B CA 1
ATOM 3031 C C . ASP B 1 50 ? -47.281 37.75 10.031 1 83 50 ASP B C 1
ATOM 3033 O O . ASP B 1 50 ? -47.156 38.938 10.289 1 83 50 ASP B O 1
ATOM 3037 N N . VAL B 1 51 ? -46.562 36.781 10.672 1 83.06 51 VAL B N 1
ATOM 3038 C CA . VAL B 1 51 ? -45.5 37.156 11.578 1 83.06 51 VAL B CA 1
ATOM 3039 C C . VAL B 1 51 ? -44.156 37.156 10.828 1 83.06 51 VAL B C 1
ATOM 3041 O O . VAL B 1 51 ? -44 36.406 9.875 1 83.06 51 VAL B O 1
ATOM 3044 N N . PRO B 1 52 ? -43.312 38.125 11.133 1 70.06 52 PRO B N 1
ATOM 3045 C CA . PRO B 1 52 ? -42 38.188 10.445 1 70.06 52 PRO B CA 1
ATOM 3046 C C . PRO B 1 52 ? -41.219 36.875 10.547 1 70.06 52 PRO B C 1
ATOM 3048 O O . PRO B 1 52 ? -41.125 36.312 11.633 1 70.06 52 PRO B O 1
ATOM 3051 N N . VAL B 1 53 ? -41.125 36.094 9.531 1 62.5 53 VAL B N 1
ATOM 3052 C CA . VAL B 1 53 ? -40.25 34.906 9.508 1 62.5 53 VAL B CA 1
ATOM 3053 C C . VAL B 1 53 ? -38.781 35.375 9.336 1 62.5 53 VAL B C 1
ATOM 3055 O O . VAL B 1 53 ? -38.5 36.219 8.477 1 62.5 53 VAL B O 1
ATOM 3058 N N . PRO B 1 54 ? -38.062 35.344 10.328 1 53.91 54 PRO B N 1
ATOM 3059 C CA . PRO B 1 54 ? -36.688 35.719 10.078 1 53.91 54 PRO B CA 1
ATOM 3060 C C . PRO B 1 54 ? -36.125 35.094 8.797 1 53.91 54 PRO B C 1
ATOM 3062 O O . PRO B 1 54 ? -36.25 33.906 8.586 1 53.91 54 PRO B O 1
ATOM 3065 N N . LYS B 1 55 ? -36.406 35.688 7.625 1 47.44 55 LYS B N 1
ATOM 3066 C CA . LYS B 1 55 ? -35.719 35.156 6.449 1 47.44 55 LYS B CA 1
ATOM 3067 C C . LYS B 1 55 ? -34.219 34.969 6.691 1 47.44 55 LYS B C 1
ATOM 3069 O O . LYS B 1 55 ? -33.562 35.906 7.148 1 47.44 55 LYS B O 1
ATOM 3074 N N . PRO B 1 56 ? -33.75 33.844 7 1 46.59 56 PRO B N 1
ATOM 3075 C CA . PRO B 1 56 ? -32.281 33.781 6.949 1 46.59 56 PRO B CA 1
ATOM 3076 C C . PRO B 1 56 ? -31.703 34.625 5.801 1 46.59 56 PRO B C 1
ATOM 3078 O O . PRO B 1 56 ? -32.25 34.594 4.688 1 46.59 56 PRO B O 1
ATOM 3081 N N . SER B 1 57 ? -31.5 35.906 5.941 1 43.03 57 SER B N 1
ATOM 3082 C CA . SER B 1 57 ? -30.797 36.594 4.875 1 43.03 57 SER B CA 1
ATOM 3083 C C . SER B 1 57 ? -29.797 35.688 4.176 1 43.03 57 SER B C 1
ATOM 3085 O O . SER B 1 57 ? -28.656 35.562 4.637 1 43.03 57 SER B O 1
ATOM 3087 N N . ILE B 1 58 ? -30.031 34.438 3.977 1 43.72 58 ILE B N 1
ATOM 3088 C CA . ILE B 1 58 ? -29.031 33.781 3.143 1 43.72 58 ILE B CA 1
ATOM 3089 C C . ILE B 1 58 ? -28.703 34.656 1.935 1 43.72 58 ILE B C 1
ATOM 3091 O O . ILE B 1 58 ? -29.547 34.844 1.06 1 43.72 58 ILE B O 1
ATOM 3095 N N . SER B 1 59 ? -28.344 35.875 2.07 1 40.34 59 SER B N 1
ATOM 3096 C CA . SER B 1 59 ? -27.781 36.5 0.879 1 40.34 59 SER B CA 1
ATOM 3097 C C . SER B 1 59 ? -27.234 35.469 -0.09 1 40.34 59 SER B C 1
ATOM 3099 O O . SER B 1 59 ? -26.484 34.562 0.31 1 40.34 59 SER B O 1
ATOM 3101 N N . GLU B 1 60 ? -28.031 34.906 -1.038 1 45.25 60 GLU B N 1
ATOM 3102 C CA . GLU B 1 60 ? -27.484 34.125 -2.141 1 45.25 60 GLU B CA 1
ATOM 3103 C C . GLU B 1 60 ? -26.109 34.656 -2.562 1 45.25 60 GLU B C 1
ATOM 3105 O O . GLU B 1 60 ? -26.016 35.594 -3.363 1 45.25 60 GLU B O 1
ATOM 3110 N N . ARG B 1 61 ? -25.219 35.062 -1.704 1 48.12 61 ARG B N 1
ATOM 3111 C CA . ARG B 1 61 ? -23.875 35.375 -2.176 1 48.12 61 ARG B CA 1
ATOM 3112 C C . ARG B 1 61 ? -23.594 34.656 -3.488 1 48.12 61 ARG B C 1
ATOM 3114 O O . ARG B 1 61 ? -23.844 33.438 -3.615 1 48.12 61 ARG B O 1
ATOM 3121 N N . LYS B 1 62 ? -23.609 35.438 -4.582 1 53.28 62 LYS B N 1
ATOM 3122 C CA . LYS B 1 62 ? -23.25 34.969 -5.922 1 53.28 62 LYS B CA 1
ATOM 3123 C C . LYS B 1 62 ? -22.141 33.906 -5.863 1 53.28 62 LYS B C 1
ATOM 3125 O O . LYS B 1 62 ? -21.094 34.156 -5.262 1 53.28 62 LYS B O 1
ATOM 3130 N N . LYS B 1 63 ? -22.422 32.75 -6.117 1 64.81 63 LYS B N 1
ATOM 3131 C CA . LYS B 1 63 ? -21.438 31.656 -6.164 1 64.81 63 LYS B CA 1
ATOM 3132 C C . LYS B 1 63 ? -20.297 32 -7.102 1 64.81 63 LYS B C 1
ATOM 3134 O O . LYS B 1 63 ? -20.516 32.5 -8.203 1 64.81 63 LYS B O 1
ATOM 3139 N N . LYS B 1 64 ? -19.141 32.125 -6.656 1 74.31 64 LYS B N 1
ATOM 3140 C CA . LYS B 1 64 ? -17.953 32.438 -7.438 1 74.31 64 LYS B CA 1
ATOM 3141 C C . LYS B 1 64 ? -17.844 31.516 -8.656 1 74.31 64 LYS B C 1
ATOM 3143 O O . LYS B 1 64 ? -17.297 31.906 -9.688 1 74.31 64 LYS B O 1
ATOM 3148 N N . LEU B 1 65 ? -18.531 30.391 -8.672 1 84.5 65 LEU B N 1
ATOM 3149 C CA . LEU B 1 65 ? -18.5 29.484 -9.812 1 84.5 65 LEU B CA 1
ATOM 3150 C C . LEU B 1 65 ? -19.891 29.312 -10.414 1 84.5 65 LEU B C 1
ATOM 3152 O O . LEU B 1 65 ? -20.812 28.812 -9.75 1 84.5 65 LEU B O 1
ATOM 3156 N N . GLY B 1 66 ? -20.062 29.844 -11.602 1 86.56 66 GLY B N 1
ATOM 3157 C CA . GLY B 1 66 ? -21.312 29.703 -12.32 1 86.56 66 GLY B CA 1
ATOM 3158 C C . GLY B 1 66 ? -21.516 28.312 -12.898 1 86.56 66 GLY B C 1
ATOM 3159 O O . GLY B 1 66 ? -20.719 27.422 -12.664 1 86.56 66 GLY B O 1
ATOM 3160 N N . GLU B 1 67 ? -22.609 28.109 -13.586 1 88.19 67 GLU B N 1
ATOM 3161 C CA . GLU B 1 67 ? -22.969 26.812 -14.141 1 88.19 67 GLU B CA 1
ATOM 3162 C C . GLU B 1 67 ? -21.969 26.359 -15.203 1 88.19 67 GLU B C 1
ATOM 3164 O O . GLU B 1 67 ? -21.609 25.188 -15.266 1 88.19 67 GLU B O 1
ATOM 3169 N N . ALA B 1 68 ? -21.547 27.266 -15.969 1 90.69 68 ALA B N 1
ATOM 3170 C CA . ALA B 1 68 ? -20.609 26.953 -17.031 1 90.69 68 ALA B CA 1
ATOM 3171 C C . ALA B 1 68 ? -19.266 26.5 -16.453 1 90.69 68 ALA B C 1
ATOM 3173 O O . ALA B 1 68 ? -18.672 25.531 -16.938 1 90.69 68 ALA B O 1
ATOM 3174 N N . GLU B 1 69 ? -18.859 27.234 -15.484 1 91.31 69 GLU B N 1
ATOM 3175 C CA . GLU B 1 69 ? -17.594 26.891 -14.82 1 91.31 69 GLU B CA 1
ATOM 3176 C C . GLU B 1 69 ? -17.703 25.531 -14.141 1 91.31 69 GLU B C 1
ATOM 3178 O O . GLU B 1 69 ? -16.75 24.734 -14.203 1 91.31 69 GLU B O 1
ATOM 3183 N N . LEU B 1 70 ? -18.797 25.25 -13.562 1 91.88 70 LEU B N 1
ATOM 3184 C CA . LEU B 1 70 ? -19.016 23.969 -12.883 1 91.88 70 LEU B CA 1
ATOM 3185 C C . LEU B 1 70 ? -19 22.812 -13.891 1 91.88 70 LEU B C 1
ATOM 3187 O O . LEU B 1 70 ? -18.375 21.781 -13.656 1 91.88 70 LEU B O 1
ATOM 3191 N N . GLU B 1 71 ? -19.672 22.984 -14.938 1 91.62 71 GLU B N 1
ATOM 3192 C CA . GLU B 1 71 ? -19.719 21.969 -15.977 1 91.62 71 GLU B CA 1
ATOM 3193 C C . GLU B 1 71 ? -18.312 21.672 -16.531 1 91.62 71 GLU B C 1
ATOM 3195 O O . GLU B 1 71 ? -17.969 20.516 -16.766 1 91.62 71 GLU B O 1
ATOM 3200 N N . TYR B 1 72 ? -17.656 22.719 -16.672 1 92.44 72 TYR B N 1
ATOM 3201 C CA . TYR B 1 72 ? -16.281 22.562 -17.141 1 92.44 72 TYR B CA 1
ATOM 3202 C C . TYR B 1 72 ? -15.445 21.781 -16.141 1 92.44 72 TYR B C 1
ATOM 3204 O O . TYR B 1 72 ? -14.703 20.875 -16.531 1 92.44 72 TYR B O 1
ATOM 3212 N N . MET B 1 73 ? -15.633 22.109 -14.961 1 91.69 73 MET B N 1
ATOM 3213 C CA . MET B 1 73 ? -14.883 21.453 -13.891 1 91.69 73 MET B CA 1
ATOM 3214 C C . MET B 1 73 ? -15.219 19.969 -13.836 1 91.69 73 MET B C 1
ATOM 3216 O O . MET B 1 73 ? -14.32 19.125 -13.703 1 91.69 73 MET B O 1
ATOM 3220 N N . PHE B 1 74 ? -16.422 19.688 -14 1 91.81 74 PHE B N 1
ATOM 3221 C CA . PHE B 1 74 ? -16.859 18.297 -13.953 1 91.81 74 PHE B CA 1
ATOM 3222 C C . PHE B 1 74 ? -16.297 17.516 -15.133 1 91.81 74 PHE B C 1
ATOM 3224 O O . PHE B 1 74 ? -15.844 16.375 -14.969 1 91.81 74 PHE B O 1
ATOM 3231 N N . ASN B 1 75 ? -16.266 18.156 -16.219 1 92 75 ASN B N 1
ATOM 3232 C CA . ASN B 1 75 ? -15.711 17.516 -17.406 1 92 75 ASN B CA 1
ATOM 3233 C C . ASN B 1 75 ? -14.211 17.25 -17.25 1 92 75 ASN B C 1
ATOM 3235 O O . ASN B 1 75 ? -13.711 16.203 -17.656 1 92 75 ASN B O 1
ATOM 3239 N N . ALA B 1 76 ? -13.594 18.234 -16.672 1 92.25 76 ALA B N 1
ATOM 3240 C CA . ALA B 1 76 ? -12.156 18.094 -16.453 1 92.25 76 ALA B CA 1
ATOM 3241 C C . ALA B 1 76 ? -11.852 16.938 -15.508 1 92.25 76 ALA B C 1
ATOM 3243 O O . ALA B 1 76 ? -10.969 16.125 -15.789 1 92.25 76 ALA B O 1
ATOM 3244 N N . VAL B 1 77 ? -12.602 16.828 -14.477 1 92 77 VAL B N 1
ATOM 3245 C CA . VAL B 1 77 ? -12.406 15.797 -13.469 1 92 77 VAL B CA 1
ATOM 3246 C C . VAL B 1 77 ? -12.758 14.43 -14.047 1 92 77 VAL B C 1
ATOM 3248 O O . VAL B 1 77 ? -12.102 13.43 -13.742 1 92 77 VAL B O 1
ATOM 3251 N N . ASN B 1 78 ? -13.719 14.398 -14.898 1 89.12 78 ASN B N 1
ATOM 3252 C CA . ASN B 1 78 ? -14.109 13.141 -15.523 1 89.12 78 ASN B CA 1
ATOM 3253 C C . ASN B 1 78 ? -13.062 12.656 -16.516 1 89.12 78 ASN B C 1
ATOM 3255 O O . ASN B 1 78 ? -12.859 11.453 -16.688 1 89.12 78 ASN B O 1
ATOM 3259 N N . ASN B 1 79 ? -12.453 13.594 -17.141 1 88.88 79 ASN B N 1
ATOM 3260 C CA . ASN B 1 79 ? -11.414 13.258 -18.109 1 88.88 79 ASN B CA 1
ATOM 3261 C C . ASN B 1 79 ? -10.109 12.883 -17.406 1 88.88 79 ASN B C 1
ATOM 3263 O O . ASN B 1 79 ? -9.43 11.945 -17.828 1 88.88 79 ASN B O 1
ATOM 3267 N N . VAL B 1 80 ? -9.82 13.641 -16.359 1 90.12 80 VAL B N 1
ATOM 3268 C CA . VAL B 1 80 ? -8.633 13.391 -15.547 1 90.12 80 VAL B CA 1
ATOM 3269 C C . VAL B 1 80 ? -9.016 13.312 -14.07 1 90.12 80 VAL B C 1
ATOM 3271 O O . VAL B 1 80 ? -8.828 14.281 -13.328 1 90.12 80 VAL B O 1
ATOM 3274 N N . PRO B 1 81 ? -9.352 12.133 -13.68 1 91.56 81 PRO B N 1
ATOM 3275 C CA . PRO B 1 81 ? -9.898 12 -12.328 1 91.56 81 PRO B CA 1
ATOM 3276 C C . PRO B 1 81 ? -8.867 12.281 -11.242 1 91.56 81 PRO B C 1
ATOM 3278 O O . PRO B 1 81 ? -9.234 12.562 -10.094 1 91.56 81 PRO B O 1
ATOM 3281 N N . ASP B 1 82 ? -7.59 12.211 -11.578 1 91.62 82 ASP B N 1
ATOM 3282 C CA . ASP B 1 82 ? -6.559 12.422 -10.57 1 91.62 82 ASP B CA 1
ATOM 3283 C C . ASP B 1 82 ? -6.023 13.852 -10.625 1 91.62 82 ASP B C 1
ATOM 3285 O O . ASP B 1 82 ? -4.93 14.133 -10.133 1 91.62 82 ASP B O 1
ATOM 3289 N N . ILE B 1 83 ? -6.77 14.805 -11.148 1 91.81 83 ILE B N 1
ATOM 3290 C CA . ILE B 1 83 ? -6.367 16.203 -11.273 1 91.81 83 ILE B CA 1
ATOM 3291 C C . ILE B 1 83 ? -6.293 16.844 -9.891 1 91.81 83 ILE B C 1
ATOM 3293 O O . ILE B 1 83 ? -7.137 16.594 -9.031 1 91.81 83 ILE B O 1
ATOM 3297 N N . TYR B 1 84 ? -5.277 17.688 -9.742 1 93.12 84 TYR B N 1
ATOM 3298 C CA . TYR B 1 84 ? -5.133 18.406 -8.484 1 93.12 84 TYR B CA 1
ATOM 3299 C C . TYR B 1 84 ? -5.988 19.672 -8.484 1 93.12 84 TYR B C 1
ATOM 3301 O O . TYR B 1 84 ? -6.316 20.203 -9.539 1 93.12 84 TYR B O 1
ATOM 3309 N N . LEU B 1 85 ? -6.328 20.125 -7.285 1 93.62 85 LEU B N 1
ATOM 3310 C CA . LEU B 1 85 ? -7.164 21.297 -7.148 1 93.62 85 LEU B CA 1
ATOM 3311 C C . LEU B 1 85 ? -6.48 22.531 -7.754 1 93.62 85 LEU B C 1
ATOM 3313 O O . LEU B 1 85 ? -7.133 23.359 -8.375 1 93.62 85 LEU B O 1
ATOM 3317 N N . ASP B 1 86 ? -5.18 22.609 -7.551 1 93.44 86 ASP B N 1
ATOM 3318 C CA . ASP B 1 86 ? -4.465 23.766 -8.094 1 93.44 86 ASP B CA 1
ATOM 3319 C C . ASP B 1 86 ? -4.43 23.719 -9.617 1 93.44 86 ASP B C 1
ATOM 3321 O O . ASP B 1 86 ? -4.418 24.766 -10.273 1 93.44 86 ASP B O 1
ATOM 3325 N N . GLU B 1 87 ? -4.352 22.547 -10.164 1 92.56 87 GLU B N 1
ATOM 3326 C CA . GLU B 1 87 ? -4.43 22.406 -11.609 1 92.56 87 GLU B CA 1
ATOM 3327 C C . GLU B 1 87 ? -5.801 22.812 -12.141 1 92.56 87 GLU B C 1
ATOM 3329 O O . GLU B 1 87 ? -5.898 23.469 -13.18 1 92.56 87 GLU B O 1
ATOM 3334 N N . LEU B 1 88 ? -6.832 22.422 -11.461 1 93.44 88 LEU B N 1
ATOM 3335 C CA . LEU B 1 88 ? -8.188 22.828 -11.82 1 93.44 88 LEU B CA 1
ATOM 3336 C C . LEU B 1 88 ? -8.344 24.344 -11.742 1 93.44 88 LEU B C 1
ATOM 3338 O O . LEU B 1 88 ? -9.008 24.938 -12.594 1 93.44 88 LEU B O 1
ATOM 3342 N N . GLN B 1 89 ? -7.77 24.844 -10.672 1 94.62 89 GLN B N 1
ATOM 3343 C CA . GLN B 1 89 ? -7.773 26.297 -10.508 1 94.62 89 GLN B CA 1
ATOM 3344 C C . GLN B 1 89 ? -7.176 26.984 -11.734 1 94.62 89 GLN B C 1
ATOM 3346 O O . GLN B 1 89 ? -7.754 27.938 -12.258 1 94.62 89 GLN B O 1
ATOM 3351 N N . LEU B 1 90 ? -6.066 26.484 -12.133 1 93.06 90 LEU B N 1
ATOM 3352 C CA . LEU B 1 90 ? -5.391 27.047 -13.305 1 93.06 90 LEU B CA 1
ATOM 3353 C C . LEU B 1 90 ? -6.242 26.875 -14.555 1 93.06 90 LEU B C 1
ATOM 3355 O O . LEU B 1 90 ? -6.332 27.797 -15.375 1 93.06 90 LEU B O 1
ATOM 3359 N N . GLU B 1 91 ? -6.824 25.75 -14.727 1 92.81 91 GLU B N 1
ATOM 3360 C CA . GLU B 1 91 ? -7.664 25.484 -15.891 1 92.81 91 GLU B CA 1
ATOM 3361 C C . GLU B 1 91 ? -8.859 26.438 -15.938 1 92.81 91 GLU B C 1
ATOM 3363 O O . GLU B 1 91 ? -9.227 26.938 -17 1 92.81 91 GLU B O 1
ATOM 3368 N N . LEU B 1 92 ? -9.5 26.641 -14.844 1 93.12 92 LEU B N 1
ATOM 3369 C CA . LEU B 1 92 ? -10.656 27.516 -14.75 1 93.12 92 LEU B CA 1
ATOM 3370 C C . LEU B 1 92 ? -10.266 28.969 -15.055 1 93.12 92 LEU B C 1
ATOM 3372 O O . LEU B 1 92 ? -11.016 29.688 -15.727 1 93.12 92 LEU B O 1
ATOM 3376 N N . HIS B 1 93 ? -9.094 29.344 -14.57 1 93.94 93 HIS B N 1
ATOM 3377 C CA . HIS B 1 93 ? -8.586 30.672 -14.867 1 93.94 93 HIS B CA 1
ATOM 3378 C C . HIS B 1 93 ? -8.328 30.859 -16.359 1 93.94 93 HIS B C 1
ATOM 3380 O O . HIS B 1 93 ? -8.711 31.875 -16.938 1 93.94 93 HIS B O 1
ATOM 3386 N N . ASP B 1 94 ? -7.715 29.906 -16.922 1 93.75 94 ASP B N 1
ATOM 3387 C CA . ASP B 1 94 ? -7.348 29.984 -18.328 1 93.75 94 ASP B CA 1
ATOM 3388 C C . ASP B 1 94 ? -8.586 29.969 -19.234 1 93.75 94 ASP B C 1
ATOM 3390 O O . ASP B 1 94 ? -8.664 30.703 -20.203 1 93.75 94 ASP B O 1
ATOM 3394 N N . ALA B 1 95 ? -9.523 29.188 -18.859 1 92.44 95 ALA B N 1
ATOM 3395 C CA . ALA B 1 95 ? -10.695 28.984 -19.703 1 92.44 95 ALA B CA 1
ATOM 3396 C C . ALA B 1 95 ? -11.727 30.078 -19.484 1 92.44 95 ALA B C 1
ATOM 3398 O O . ALA B 1 95 ? -12.359 30.547 -20.438 1 92.44 95 ALA B O 1
ATOM 3399 N N . PHE B 1 96 ? -11.938 30.609 -18.234 1 93.06 96 PHE B N 1
ATOM 3400 C CA . PHE B 1 96 ? -13.055 31.5 -17.938 1 93.06 96 PHE B CA 1
ATOM 3401 C C . PHE B 1 96 ? -12.562 32.781 -17.281 1 93.06 96 PHE B C 1
ATOM 3403 O O . PHE B 1 96 ? -13.352 33.688 -17.031 1 93.06 96 PHE B O 1
ATOM 3410 N N . GLY B 1 97 ? -11.312 32.812 -16.906 1 91.12 97 GLY B N 1
ATOM 3411 C CA . GLY B 1 97 ? -10.773 34 -16.234 1 91.12 97 GLY B CA 1
ATOM 3412 C C . GLY B 1 97 ? -11.188 34.094 -14.773 1 91.12 97 GLY B C 1
ATOM 3413 O O . GLY B 1 97 ? -11.133 35.156 -14.18 1 91.12 97 GLY B O 1
ATOM 3414 N N . VAL B 1 98 ? -11.695 33 -14.289 1 89.62 98 VAL B N 1
ATOM 3415 C CA . VAL B 1 98 ? -12.18 32.969 -12.914 1 89.62 98 VAL B CA 1
ATOM 3416 C C . VAL B 1 98 ? -11.039 32.594 -11.977 1 89.62 98 VAL B C 1
ATOM 3418 O O . VAL B 1 98 ? -10.266 31.672 -12.258 1 89.62 98 VAL B O 1
ATOM 3421 N N . ASN B 1 99 ? -10.844 33.344 -10.875 1 88.19 99 ASN B N 1
ATOM 3422 C CA . ASN B 1 99 ? -9.844 33.031 -9.852 1 88.19 99 ASN B CA 1
ATOM 3423 C C . ASN B 1 99 ? -10.492 32.469 -8.594 1 88.19 99 ASN B C 1
ATOM 3425 O O . ASN B 1 99 ? -10.578 33.125 -7.57 1 88.19 99 ASN B O 1
ATOM 3429 N N . ALA B 1 100 ? -10.914 31.312 -8.711 1 89.81 100 ALA B N 1
ATOM 3430 C CA . ALA B 1 100 ? -11.539 30.641 -7.574 1 89.81 100 ALA B CA 1
ATOM 3431 C C . ALA B 1 100 ? -10.492 30.016 -6.66 1 89.81 100 ALA B C 1
ATOM 3433 O O . ALA B 1 100 ? -9.523 29.406 -7.137 1 89.81 100 ALA B O 1
ATOM 3434 N N . ASP B 1 101 ? -10.688 30.172 -5.387 1 93.56 101 ASP B N 1
ATOM 3435 C CA . ASP B 1 101 ? -9.789 29.531 -4.43 1 93.56 101 ASP B CA 1
ATOM 3436 C C . ASP B 1 101 ? -9.953 28.016 -4.449 1 93.56 101 ASP B C 1
ATOM 3438 O O . ASP B 1 101 ? -11.008 27.516 -4.824 1 93.56 101 ASP B O 1
ATOM 3442 N N . LYS B 1 102 ? -8.891 27.344 -4.051 1 94.06 102 LYS B N 1
ATOM 3443 C CA . LYS B 1 102 ? -8.922 25.875 -4.004 1 94.06 102 LYS B CA 1
ATOM 3444 C C . LYS B 1 102 ? -10.062 25.375 -3.121 1 94.06 102 LYS B C 1
ATOM 3446 O O . LYS B 1 102 ? -10.695 24.359 -3.434 1 94.06 102 LYS B O 1
ATOM 3451 N N . SER B 1 103 ? -10.273 26.125 -2.076 1 94.56 103 SER B N 1
ATOM 3452 C CA . SER B 1 103 ? -11.336 25.719 -1.16 1 94.56 103 SER B CA 1
ATOM 3453 C C . SER B 1 103 ? -12.703 25.797 -1.83 1 94.56 103 SER B C 1
ATOM 3455 O O . SER B 1 103 ? -13.57 24.953 -1.599 1 94.56 103 SER B O 1
ATOM 3457 N N . THR B 1 104 ? -12.891 26.812 -2.609 1 92.56 104 THR B N 1
ATOM 3458 C CA . THR B 1 104 ? -14.133 26.984 -3.354 1 92.56 104 THR B CA 1
ATOM 3459 C C . THR B 1 104 ? -14.328 25.828 -4.332 1 92.56 104 THR B C 1
ATOM 3461 O O . THR B 1 104 ? -15.43 25.266 -4.441 1 92.56 104 THR B O 1
ATOM 3464 N N . ILE B 1 105 ? -13.266 25.516 -5.016 1 94 105 ILE B N 1
ATOM 3465 C CA . ILE B 1 105 ? -13.305 24.406 -5.98 1 94 105 ILE B CA 1
ATOM 3466 C C . ILE B 1 105 ? -13.609 23.109 -5.258 1 94 105 ILE B C 1
ATOM 3468 O O . ILE B 1 105 ? -14.445 22.312 -5.707 1 94 105 ILE B O 1
ATOM 3472 N N . TRP B 1 106 ? -12.922 22.875 -4.227 1 94.44 106 TRP B N 1
ATOM 3473 C CA . TRP B 1 106 ? -13.117 21.672 -3.422 1 94.44 106 TRP B CA 1
ATOM 3474 C C . TRP B 1 106 ? -14.578 21.562 -2.977 1 94.44 106 TRP B C 1
ATOM 3476 O O . TRP B 1 106 ? -15.188 20.5 -3.117 1 94.44 106 TRP B O 1
ATOM 3486 N N . ARG B 1 107 ? -15.141 22.641 -2.465 1 93.38 107 ARG B N 1
ATOM 3487 C CA . ARG B 1 107 ? -16.516 22.656 -1.98 1 93.38 107 ARG B CA 1
ATOM 3488 C C . ARG B 1 107 ? -17.5 22.391 -3.115 1 93.38 107 ARG B C 1
ATOM 3490 O O . ARG B 1 107 ? -18.5 21.688 -2.928 1 93.38 107 ARG B O 1
ATOM 3497 N N . ALA B 1 108 ? -17.203 22.984 -4.195 1 92.25 108 ALA B N 1
ATOM 3498 C CA . ALA B 1 108 ? -18.062 22.781 -5.363 1 92.25 108 ALA B CA 1
ATOM 3499 C C . ALA B 1 108 ? -18.094 21.312 -5.773 1 92.25 108 ALA B C 1
ATOM 3501 O O . ALA B 1 108 ? -19.156 20.766 -6.086 1 92.25 108 ALA B O 1
ATOM 3502 N N . LEU B 1 109 ? -16.969 20.641 -5.766 1 93.75 109 LEU B N 1
ATOM 3503 C CA . LEU B 1 109 ? -16.875 19.234 -6.109 1 93.75 109 LEU B CA 1
ATOM 3504 C C . LEU B 1 109 ? -17.641 18.375 -5.098 1 93.75 109 LEU B C 1
ATOM 3506 O O . LEU B 1 109 ? -18.438 17.516 -5.477 1 93.75 109 LEU B O 1
ATOM 3510 N N . ARG B 1 110 ? -17.438 18.703 -3.895 1 93.69 110 ARG B N 1
ATOM 3511 C CA . ARG B 1 110 ? -18.078 17.938 -2.83 1 93.69 110 ARG B CA 1
ATOM 3512 C C . ARG B 1 110 ? -19.594 18.094 -2.887 1 93.69 110 ARG B C 1
ATOM 3514 O O . ARG B 1 110 ? -20.328 17.109 -2.736 1 93.69 110 ARG B O 1
ATOM 3521 N N . ARG B 1 111 ? -20 19.297 -3.055 1 91.38 111 ARG B N 1
ATOM 3522 C CA . ARG B 1 111 ? -21.438 19.578 -3.135 1 91.38 111 ARG B CA 1
ATOM 3523 C C . ARG B 1 111 ? -22.078 18.859 -4.324 1 91.38 111 ARG B C 1
ATOM 3525 O O . ARG B 1 111 ? -23.25 18.5 -4.277 1 91.38 111 ARG B O 1
ATOM 3532 N N . SER B 1 112 ? -21.281 18.703 -5.312 1 91.5 112 SER B N 1
ATOM 3533 C CA . SER B 1 112 ? -21.797 18.062 -6.523 1 91.5 112 SER B CA 1
ATOM 3534 C C . SER B 1 112 ? -21.688 16.547 -6.441 1 91.5 112 SER B C 1
ATOM 3536 O O . SER B 1 112 ? -21.938 15.852 -7.43 1 91.5 112 SER B O 1
ATOM 3538 N N . G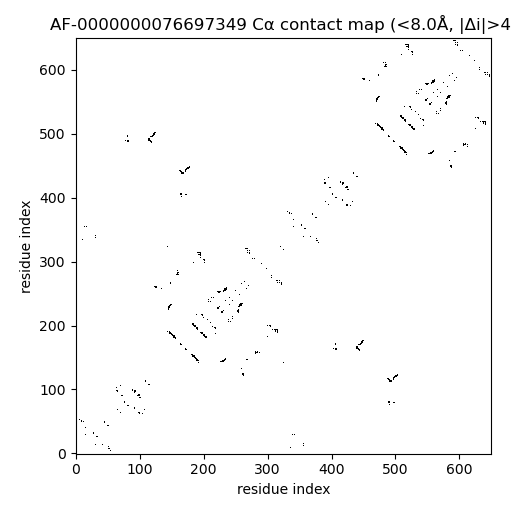LY B 1 113 ? -21.188 15.992 -5.324 1 92.62 113 GLY B N 1
ATOM 3539 C CA . GLY B 1 113 ? -21.219 14.555 -5.102 1 92.62 113 GLY B CA 1
ATOM 3540 C C . GLY B 1 113 ? -19.891 13.883 -5.324 1 92.62 113 GLY B C 1
ATOM 3541 O O . GLY B 1 113 ? -19.766 12.656 -5.207 1 92.62 113 GLY B O 1
ATOM 3542 N N . TYR B 1 114 ? -18.891 14.648 -5.707 1 93.88 114 TYR B N 1
ATOM 3543 C CA . TYR B 1 114 ? -17.578 14.055 -5.922 1 93.88 114 TYR B CA 1
ATOM 3544 C C . TYR B 1 114 ? -16.859 13.82 -4.598 1 93.88 114 TYR B C 1
ATOM 3546 O O . TYR B 1 114 ? -17.031 14.586 -3.646 1 93.88 114 TYR B O 1
ATOM 3554 N N . THR B 1 115 ? -16.109 12.742 -4.531 1 94 115 THR B N 1
ATOM 3555 C CA . THR B 1 115 ? -15.25 12.43 -3.393 1 94 115 THR B CA 1
ATOM 3556 C C . THR B 1 115 ? -13.883 11.93 -3.863 1 94 115 THR B C 1
ATOM 3558 O O . THR B 1 115 ? -13.773 11.336 -4.938 1 94 115 THR B O 1
ATOM 3561 N N . MET B 1 116 ? -12.938 12.359 -3.1 1 91.69 116 MET B N 1
ATOM 3562 C CA . MET B 1 116 ? -11.586 11.867 -3.373 1 91.69 116 MET B CA 1
ATOM 3563 C C . MET B 1 116 ? -11.414 10.438 -2.881 1 91.69 116 MET B C 1
ATOM 3565 O O . MET B 1 116 ? -11.672 10.141 -1.711 1 91.69 116 MET B O 1
ATOM 3569 N N . LYS B 1 117 ? -11.047 9.523 -3.803 1 92 117 LYS B N 1
ATOM 3570 C CA . LYS B 1 117 ? -10.93 8.109 -3.484 1 92 117 LYS B CA 1
ATOM 3571 C C . LYS B 1 117 ? -9.578 7.555 -3.928 1 92 117 LYS B C 1
ATOM 3573 O O . LYS B 1 117 ? -8.875 8.18 -4.723 1 92 117 LYS B O 1
ATOM 3578 N N . LYS B 1 118 ? -9.234 6.449 -3.27 1 90 118 LYS B N 1
ATOM 3579 C CA . LYS B 1 118 ? -8.07 5.73 -3.766 1 90 118 LYS B CA 1
ATOM 3580 C C . LYS B 1 118 ? -8.25 5.32 -5.227 1 90 118 LYS B C 1
ATOM 3582 O O . LYS B 1 118 ? -9.312 4.812 -5.602 1 90 118 LYS B O 1
ATOM 3587 N N . LEU B 1 119 ? -7.285 5.578 -5.977 1 89.19 119 LEU B N 1
ATOM 3588 C CA . LEU B 1 119 ? -7.336 5.309 -7.41 1 89.19 119 LEU B CA 1
ATOM 3589 C C . LEU B 1 119 ? -7.121 3.824 -7.695 1 89.19 119 LEU B C 1
ATOM 3591 O O . LEU B 1 119 ? -6.176 3.223 -7.18 1 89.19 119 LEU B O 1
ATOM 3595 N N . SER B 1 120 ? -8.078 3.271 -8.367 1 87.56 120 SER B N 1
ATOM 3596 C CA . SER B 1 120 ? -7.922 1.909 -8.875 1 87.56 120 SER B CA 1
ATOM 3597 C C . SER B 1 120 ? -7.293 1.902 -10.266 1 87.56 120 SER B C 1
ATOM 3599 O O . SER B 1 120 ? -7.711 2.658 -11.141 1 87.56 120 SER B O 1
ATOM 3601 N N . ARG B 1 121 ? -6.352 0.995 -10.461 1 84.94 121 ARG B N 1
ATOM 3602 C CA . ARG B 1 121 ? -5.617 0.97 -11.719 1 84.94 121 ARG B CA 1
ATOM 3603 C C . ARG B 1 121 ? -6.035 -0.223 -12.57 1 84.94 121 ARG B C 1
ATOM 3605 O O . ARG B 1 121 ? -6.074 -1.356 -12.086 1 84.94 121 ARG B O 1
ATOM 3612 N N . GLU B 1 122 ? -6.434 0.093 -13.734 1 85.44 122 GLU B N 1
ATOM 3613 C CA . GLU B 1 122 ? -6.699 -0.937 -14.734 1 85.44 122 GLU B CA 1
ATOM 3614 C C . GLU B 1 122 ? -5.543 -1.055 -15.727 1 85.44 122 GLU B C 1
ATOM 3616 O O . GLU B 1 122 ? -5.082 -0.05 -16.266 1 85.44 122 GLU B O 1
ATOM 3621 N N . ALA B 1 123 ? -5.172 -2.299 -15.992 1 87.44 123 ALA B N 1
ATOM 3622 C CA . ALA B 1 123 ? -4.012 -2.506 -16.844 1 87.44 123 ALA B CA 1
ATOM 3623 C C . ALA B 1 123 ? -4.301 -2.064 -18.281 1 87.44 123 ALA B C 1
ATOM 3625 O O . ALA B 1 123 ? -5.266 -2.521 -18.891 1 87.44 123 ALA B O 1
ATOM 3626 N N . ILE B 1 124 ? -3.506 -1.188 -18.797 1 84.19 124 ILE B N 1
ATOM 3627 C CA . ILE B 1 124 ? -3.6 -0.772 -20.203 1 84.19 124 ILE B CA 1
ATOM 3628 C C . ILE B 1 124 ? -3.389 -1.978 -21.109 1 84.19 124 ILE B C 1
ATOM 3630 O O . ILE B 1 124 ? -3.971 -2.053 -22.203 1 84.19 124 ILE B O 1
ATOM 3634 N N . GLU B 1 125 ? -2.639 -2.93 -20.625 1 86.19 125 GLU B N 1
ATOM 3635 C CA . GLU B 1 125 ? -2.273 -4.121 -21.391 1 86.19 125 GLU B CA 1
ATOM 3636 C C . GLU B 1 125 ? -3.451 -5.086 -21.5 1 8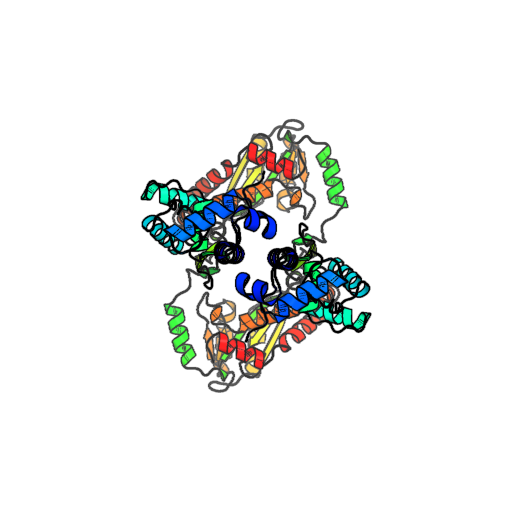6.19 125 GLU B C 1
ATOM 3638 O O . GLU B 1 125 ? -3.412 -6.031 -22.297 1 86.19 125 GLU B O 1
ATOM 3643 N N . ARG B 1 126 ? -4.473 -4.789 -20.766 1 90.25 126 ARG B N 1
ATOM 3644 C CA . ARG B 1 126 ? -5.645 -5.652 -20.812 1 90.25 126 ARG B CA 1
ATOM 3645 C C . ARG B 1 126 ? -6.336 -5.566 -22.172 1 90.25 126 ARG B C 1
ATOM 3647 O O . ARG B 1 126 ? -6.535 -4.473 -22.703 1 90.25 126 ARG B O 1
ATOM 3654 N N . SER B 1 127 ? -6.613 -6.73 -22.75 1 92.19 127 SER B N 1
ATOM 3655 C CA . SER B 1 127 ? -7.199 -6.801 -24.094 1 92.19 127 SER B CA 1
ATOM 3656 C C . SER B 1 127 ? -8.672 -7.188 -24.031 1 92.19 127 SER B C 1
ATOM 3658 O O . SER B 1 127 ? -9.016 -8.273 -23.547 1 92.19 127 SER B O 1
ATOM 3660 N N . ALA B 1 128 ? -9.461 -6.34 -24.547 1 92.88 128 ALA B N 1
ATOM 3661 C CA . ALA B 1 128 ? -10.891 -6.625 -24.609 1 92.88 128 ALA B CA 1
ATOM 3662 C C . ALA B 1 128 ? -11.18 -7.82 -25.5 1 92.88 128 ALA B C 1
ATOM 3664 O O . ALA B 1 128 ? -12.062 -8.633 -25.219 1 92.88 128 ALA B O 1
ATOM 3665 N N . GLU B 1 129 ? -10.398 -7.902 -26.5 1 96 129 GLU B N 1
ATOM 3666 C CA . GLU B 1 129 ? -10.57 -8.992 -27.453 1 96 129 GLU B CA 1
ATOM 3667 C C . GLU B 1 129 ? -10.242 -10.344 -26.812 1 96 129 GLU B C 1
ATOM 3669 O O . GLU B 1 129 ? -11.023 -11.289 -26.906 1 96 129 GLU B O 1
ATOM 3674 N N . LYS B 1 130 ? -9.133 -10.367 -26.156 1 96.25 130 LYS B N 1
ATOM 3675 C CA . LYS B 1 130 ? -8.734 -11.609 -25.5 1 96.25 130 LYS B CA 1
ATOM 3676 C C . LYS B 1 130 ? -9.727 -12.008 -24.406 1 96.25 130 LYS B C 1
ATOM 3678 O O . LYS B 1 130 ? -10.008 -13.188 -24.219 1 96.25 130 LYS B O 1
ATOM 3683 N N . ARG B 1 131 ? -10.258 -11.062 -23.781 1 96.06 131 ARG B N 1
ATOM 3684 C CA . ARG B 1 131 ? -11.242 -11.328 -22.734 1 96.06 131 ARG B CA 1
ATOM 3685 C C . ARG B 1 131 ? -12.539 -11.859 -23.344 1 96.06 131 ARG B C 1
ATOM 3687 O O . ARG B 1 131 ? -13.156 -12.781 -22.797 1 96.06 131 ARG B O 1
ATOM 3694 N N . ALA B 1 132 ? -12.938 -11.312 -24.453 1 96.44 132 ALA B N 1
ATOM 3695 C CA . ALA B 1 132 ? -14.141 -11.773 -25.141 1 96.44 132 ALA B CA 1
ATOM 3696 C C . ALA B 1 132 ? -13.969 -13.203 -25.625 1 96.44 132 ALA B C 1
ATOM 3698 O O . ALA B 1 132 ? -14.883 -14.023 -25.5 1 96.44 132 ALA B O 1
ATOM 3699 N N . HIS B 1 133 ? -12.805 -13.422 -26.188 1 97.06 133 HIS B N 1
ATOM 3700 C CA . HIS B 1 133 ? -12.523 -14.773 -26.672 1 97.06 133 HIS B CA 1
ATOM 3701 C C . HIS B 1 133 ? -12.555 -15.781 -25.531 1 97.06 133 HIS B C 1
ATOM 3703 O O . HIS B 1 133 ? -13.102 -16.875 -25.672 1 97.06 133 HIS B O 1
ATOM 3709 N N . PHE B 1 134 ? -11.992 -15.406 -24.469 1 97.31 134 PHE B N 1
ATOM 3710 C CA . PHE B 1 134 ? -12 -16.281 -23.297 1 97.31 134 PHE B CA 1
ATOM 3711 C C . PHE B 1 134 ? -13.43 -16.547 -22.828 1 97.31 134 PHE B C 1
ATOM 3713 O O . PHE B 1 134 ? -13.797 -17.688 -22.562 1 97.31 134 PHE B O 1
ATOM 3720 N N . ALA B 1 135 ? -14.164 -15.461 -22.719 1 95.88 135 ALA B N 1
ATOM 3721 C CA . ALA B 1 135 ? -15.547 -15.57 -22.281 1 95.88 135 ALA B CA 1
ATOM 3722 C C . ALA B 1 135 ? -16.344 -16.516 -23.188 1 95.88 135 ALA B C 1
ATOM 3724 O O . ALA B 1 135 ? -17.125 -17.328 -22.703 1 95.88 135 ALA B O 1
ATOM 3725 N N . ALA B 1 136 ? -16.109 -16.406 -24.438 1 96.06 136 ALA B N 1
ATOM 3726 C CA . ALA B 1 136 ? -16.797 -17.266 -25.406 1 96.06 136 ALA B CA 1
ATOM 3727 C C . ALA B 1 136 ? -16.391 -18.719 -25.219 1 96.06 136 ALA B C 1
ATOM 3729 O O . ALA B 1 136 ? -17.25 -19.609 -25.234 1 96.06 136 ALA B O 1
ATOM 3730 N N . ARG B 1 137 ? -15.148 -18.938 -25.047 1 95.81 137 ARG B N 1
ATOM 3731 C CA . ARG B 1 137 ? -14.633 -20.297 -24.891 1 95.81 137 ARG B CA 1
ATOM 3732 C C . ARG B 1 137 ? -15.102 -20.922 -23.578 1 95.81 137 ARG B C 1
ATOM 3734 O O . ARG B 1 137 ? -15.578 -22.062 -23.562 1 95.81 137 ARG B O 1
ATOM 3741 N N . ILE B 1 138 ? -14.969 -20.188 -22.562 1 96.19 138 ILE B N 1
ATOM 3742 C CA . ILE B 1 138 ? -15.289 -20.703 -21.234 1 96.19 138 ILE B CA 1
ATOM 3743 C C . ILE B 1 138 ? -16.797 -20.938 -21.109 1 96.19 138 ILE B C 1
ATOM 3745 O O . ILE B 1 138 ? -17.234 -21.766 -20.328 1 96.19 138 ILE B O 1
ATOM 3749 N N . GLY B 1 139 ? -17.5 -20.156 -21.891 1 94.31 139 GLY B N 1
ATOM 3750 C CA . GLY B 1 139 ? -18.953 -20.281 -21.922 1 94.31 139 GLY B CA 1
ATOM 3751 C C . GLY B 1 139 ? -19.422 -21.641 -22.422 1 94.31 139 GLY B C 1
ATOM 3752 O O . GLY B 1 139 ? -20.562 -22.031 -22.203 1 94.31 139 GLY B O 1
ATOM 3753 N N . THR B 1 140 ? -18.547 -22.344 -23.078 1 95.62 140 THR B N 1
ATOM 3754 C CA . THR B 1 140 ? -18.906 -23.656 -23.594 1 95.62 140 THR B CA 1
ATOM 3755 C C . THR B 1 140 ? -18.797 -24.719 -22.5 1 95.62 140 THR B C 1
ATOM 3757 O O . THR B 1 140 ? -19.25 -25.844 -22.688 1 95.62 140 THR B O 1
ATOM 3760 N N . TYR B 1 141 ? -18.219 -24.344 -21.391 1 97.69 141 TYR B N 1
ATOM 3761 C CA . TYR B 1 141 ? -18.047 -25.281 -20.297 1 97.69 141 TYR B CA 1
ATOM 3762 C C . TYR B 1 141 ? -19.094 -25.062 -19.219 1 97.69 141 TYR B C 1
ATOM 3764 O O . TYR B 1 141 ? -19.641 -23.969 -19.078 1 97.69 141 TYR B O 1
ATOM 3772 N N . GLU B 1 142 ? -19.328 -26.078 -18.484 1 97.31 142 GLU B N 1
ATOM 3773 C CA . GLU B 1 142 ? -20.109 -25.953 -17.266 1 97.31 142 GLU B CA 1
ATOM 3774 C C . GLU B 1 142 ? -19.219 -25.609 -16.078 1 97.31 142 GLU B C 1
ATOM 3776 O O . GLU B 1 142 ? -18.062 -26.062 -16 1 97.31 142 GLU B O 1
ATOM 3781 N N . ALA B 1 143 ? -19.75 -24.922 -15.148 1 97.38 143 ALA B N 1
ATOM 3782 C CA . ALA B 1 143 ? -18.984 -24.453 -13.992 1 97.38 143 ALA B CA 1
ATOM 3783 C C . ALA B 1 143 ? -18.375 -25.625 -13.234 1 97.38 143 ALA B C 1
ATOM 3785 O O . ALA B 1 143 ? -17.25 -25.531 -12.719 1 97.38 143 ALA B O 1
ATOM 3786 N N . GLU B 1 144 ? -19.094 -26.719 -13.195 1 97.31 144 GLU B N 1
ATOM 3787 C CA . GLU B 1 144 ? -18.656 -27.891 -12.438 1 97.31 144 GLU B CA 1
ATOM 3788 C C . GLU B 1 144 ? -17.438 -28.547 -13.086 1 97.31 144 GLU B C 1
ATOM 3790 O O . GLU B 1 144 ? -16.75 -29.359 -12.453 1 97.31 144 GLU B O 1
ATOM 3795 N N . GLN B 1 145 ? -17.203 -28.203 -14.344 1 98.44 145 GLN B N 1
ATOM 3796 C CA . GLN B 1 145 ? -16.094 -28.812 -15.078 1 98.44 145 GLN B CA 1
ATOM 3797 C C . GLN B 1 145 ? -14.781 -28.078 -14.797 1 98.44 145 GLN B C 1
ATOM 3799 O O . GLN B 1 145 ? -13.695 -28.609 -15.039 1 98.44 145 GLN B O 1
ATOM 3804 N N . LEU B 1 146 ? -14.875 -26.891 -14.273 1 98.56 146 LEU B N 1
ATOM 3805 C CA . LEU B 1 146 ? -13.727 -25.984 -14.227 1 98.56 146 LEU B CA 1
ATOM 3806 C C . LEU B 1 146 ? -12.945 -26.156 -12.938 1 98.56 146 LEU B C 1
ATOM 3808 O O . LEU B 1 146 ? -13.539 -26.312 -11.859 1 98.56 146 LEU B O 1
ATOM 3812 N N . VAL B 1 147 ? -11.648 -26.172 -13.008 1 98.75 147 VAL B N 1
ATOM 3813 C CA . VAL B 1 147 ? -10.719 -26.219 -11.883 1 98.75 147 VAL B CA 1
ATOM 3814 C C . VAL B 1 147 ? -9.664 -25.125 -12.039 1 98.75 147 VAL B C 1
ATOM 3816 O O . VAL B 1 147 ? -8.891 -25.125 -13 1 98.75 147 VAL B O 1
ATOM 3819 N N . PHE B 1 148 ? -9.586 -24.219 -11.109 1 98.81 148 PHE B N 1
ATOM 3820 C CA . PHE B 1 148 ? -8.664 -23.094 -11.188 1 98.81 148 PHE B CA 1
ATOM 3821 C C . PHE B 1 148 ? -7.398 -23.375 -10.383 1 98.81 148 PHE B C 1
ATOM 3823 O O . PHE B 1 148 ? -7.477 -23.766 -9.219 1 98.81 148 PHE B O 1
ATOM 3830 N N . VAL B 1 149 ? -6.262 -23.156 -10.969 1 98.62 149 VAL B N 1
ATOM 3831 C CA . VAL B 1 149 ? -4.965 -23.406 -10.344 1 98.62 149 VAL B CA 1
ATOM 3832 C C . VAL B 1 149 ? -4.137 -22.109 -10.352 1 98.62 149 VAL B C 1
ATOM 3834 O O . VAL B 1 149 ? -4.031 -21.438 -11.375 1 98.62 149 VAL B O 1
ATOM 3837 N N . ASP B 1 150 ? -3.619 -21.75 -9.234 1 98 150 ASP B N 1
ATOM 3838 C CA . ASP B 1 150 ? -2.729 -20.594 -9.141 1 98 150 ASP B CA 1
ATOM 3839 C C . ASP B 1 150 ? -1.847 -20.672 -7.895 1 98 150 ASP B C 1
ATOM 3841 O O . ASP B 1 150 ? -2.09 -21.5 -7.012 1 98 150 ASP B O 1
ATOM 3845 N N . GLU B 1 151 ? -0.83 -19.844 -7.902 1 97.69 151 GLU B N 1
ATOM 3846 C CA . GLU B 1 151 ? 0.156 -19.891 -6.828 1 97.69 151 GLU B CA 1
ATOM 3847 C C . GLU B 1 151 ? 0.113 -18.609 -5.996 1 97.69 151 GLU B C 1
ATOM 3849 O O . GLU B 1 151 ? -0.148 -17.531 -6.527 1 97.69 151 GLU B O 1
ATOM 3854 N N . SER B 1 152 ? 0.291 -18.734 -4.73 1 97.19 152 SER B N 1
ATOM 3855 C CA . SER B 1 152 ? 0.415 -17.578 -3.852 1 97.19 152 SER B CA 1
ATOM 3856 C C . SER B 1 152 ? 1.539 -17.766 -2.84 1 97.19 152 SER B C 1
ATOM 3858 O O . SER B 1 152 ? 1.752 -18.875 -2.342 1 97.19 152 SER B O 1
ATOM 3860 N N . ALA B 1 153 ? 2.158 -16.719 -2.508 1 96.38 153 ALA B N 1
ATOM 3861 C CA . ALA B 1 153 ? 3.273 -16.766 -1.566 1 96.38 153 ALA B CA 1
ATOM 3862 C C . ALA B 1 153 ? 2.84 -16.297 -0.177 1 96.38 153 ALA B C 1
ATOM 3864 O O . ALA B 1 153 ? 1.988 -15.422 -0.045 1 96.38 153 ALA B O 1
ATOM 3865 N N . VAL B 1 154 ? 3.443 -16.922 0.845 1 94.62 154 VAL B N 1
ATOM 3866 C CA . VAL B 1 154 ? 3.197 -16.562 2.236 1 94.62 154 VAL B CA 1
ATOM 3867 C C . VAL B 1 154 ? 4.52 -16.5 2.996 1 94.62 154 VAL B C 1
ATOM 3869 O O . VAL B 1 154 ? 5.367 -17.391 2.846 1 94.62 154 VAL B O 1
ATOM 3872 N N . ASP B 1 155 ? 4.719 -15.445 3.66 1 92.44 155 ASP B N 1
ATOM 3873 C CA . ASP B 1 155 ? 5.852 -15.305 4.574 1 92.44 155 ASP B CA 1
ATOM 3874 C C . ASP B 1 155 ? 5.43 -14.617 5.871 1 92.44 155 ASP B C 1
ATOM 3876 O O . ASP B 1 155 ? 4.234 -14.469 6.141 1 92.44 155 ASP B O 1
ATOM 3880 N N . ARG B 1 156 ? 6.34 -14.297 6.73 1 88.31 156 ARG B N 1
ATOM 3881 C CA . ARG B 1 156 ? 6.035 -13.734 8.039 1 88.31 156 ARG B CA 1
ATOM 3882 C C . ARG B 1 156 ? 5.262 -12.422 7.906 1 88.31 156 ARG B C 1
ATOM 3884 O O . ARG B 1 156 ? 4.414 -12.109 8.742 1 88.31 156 ARG B O 1
ATOM 3891 N N . ARG B 1 157 ? 5.484 -11.75 6.871 1 87.69 157 ARG B N 1
ATOM 3892 C CA . ARG B 1 157 ? 4.852 -10.445 6.68 1 87.69 157 ARG B CA 1
ATOM 3893 C C . ARG B 1 157 ? 3.371 -10.602 6.359 1 87.69 157 ARG B C 1
ATOM 3895 O O . ARG B 1 157 ? 2.58 -9.688 6.602 1 87.69 157 ARG B O 1
ATOM 3902 N N . THR B 1 158 ? 3.062 -11.719 5.84 1 90.75 158 THR B N 1
ATOM 3903 C CA . THR B 1 158 ? 1.678 -11.984 5.465 1 90.75 158 THR B CA 1
ATOM 3904 C C . THR B 1 158 ? 0.79 -12.078 6.703 1 90.75 158 THR B C 1
ATOM 3906 O O . THR B 1 158 ? -0.429 -11.922 6.609 1 90.75 158 THR B O 1
ATOM 3909 N N . THR B 1 159 ? 1.343 -12.25 7.832 1 90.06 159 THR B N 1
ATOM 3910 C CA . THR B 1 159 ? 0.58 -12.578 9.031 1 90.06 159 THR B CA 1
ATOM 3911 C C . THR B 1 159 ? 0.24 -11.32 9.82 1 90.06 159 THR B C 1
ATOM 3913 O O . THR B 1 159 ? -0.464 -11.391 10.828 1 90.06 159 THR B O 1
ATOM 3916 N N . TYR B 1 160 ? 0.778 -10.211 9.398 1 90.69 160 TYR B N 1
ATOM 3917 C CA . TYR B 1 160 ? 0.519 -8.984 10.141 1 90.69 160 TYR B CA 1
ATOM 3918 C C . TYR B 1 160 ? -0.812 -8.367 9.727 1 90.69 160 TYR B C 1
ATOM 3920 O O . TYR B 1 160 ? -1.158 -8.352 8.547 1 90.69 160 TYR B O 1
ATOM 3928 N N . ARG B 1 161 ? -1.429 -7.848 10.734 1 89.94 161 ARG B N 1
ATOM 3929 C CA . ARG B 1 161 ? -2.662 -7.109 10.492 1 89.94 161 ARG B CA 1
ATOM 3930 C C . ARG B 1 161 ? -2.367 -5.688 10.031 1 89.94 161 ARG B C 1
ATOM 3932 O O . ARG B 1 161 ? -1.271 -5.168 10.258 1 89.94 161 ARG B O 1
ATOM 3939 N N . GLY B 1 162 ? -3.324 -5.066 9.344 1 90.31 162 GLY B N 1
ATOM 3940 C CA . GLY B 1 162 ? -3.035 -3.791 8.711 1 90.31 162 GLY B CA 1
ATOM 3941 C C . GLY B 1 162 ? -3.541 -2.602 9.5 1 90.31 162 GLY B C 1
ATOM 3942 O O . GLY B 1 162 ? -3.145 -1.464 9.242 1 90.31 162 GLY B O 1
ATOM 3943 N N . ARG B 1 163 ? -4.387 -2.814 10.422 1 92.31 163 ARG B N 1
ATOM 3944 C CA . ARG B 1 163 ? -4.973 -1.72 11.188 1 92.31 163 ARG B CA 1
ATOM 3945 C C . ARG B 1 163 ? -4.918 -2.006 12.68 1 92.31 163 ARG B C 1
ATOM 3947 O O . ARG B 1 163 ? -4.805 -3.162 13.094 1 92.31 163 ARG B O 1
ATOM 3954 N N . ALA B 1 164 ? -4.973 -0.955 13.453 1 93.5 164 ALA B N 1
ATOM 3955 C CA . ALA B 1 164 ? -4.902 -1.085 14.906 1 93.5 164 ALA B CA 1
ATOM 3956 C C . ALA B 1 164 ? -5.59 0.089 15.594 1 93.5 164 ALA B C 1
ATOM 3958 O O . ALA B 1 164 ? -5.762 1.153 15 1 93.5 164 ALA B O 1
ATOM 3959 N N . TRP B 1 165 ? -5.965 -0.214 16.812 1 93.5 165 TRP B N 1
ATOM 3960 C CA . TRP B 1 165 ? -6.578 0.81 17.656 1 93.5 165 TRP B CA 1
ATOM 3961 C C . TRP B 1 165 ? -5.516 1.7 18.297 1 93.5 165 TRP B C 1
ATOM 3963 O O . TRP B 1 165 ? -4.477 1.213 18.734 1 93.5 165 TRP B O 1
ATOM 3973 N N . ALA B 1 166 ? -5.746 3.029 18.281 1 93.12 166 ALA B N 1
ATOM 3974 C CA . ALA B 1 166 ? -4.914 3.99 19 1 93.12 166 ALA B CA 1
ATOM 3975 C C . ALA B 1 166 ? -5.723 5.215 19.406 1 93.12 166 ALA B C 1
ATOM 3977 O O . ALA B 1 166 ? -6.766 5.508 18.828 1 93.12 166 ALA B O 1
ATOM 3978 N N . ILE B 1 167 ? -5.246 5.789 20.469 1 92.44 167 ILE B N 1
ATOM 3979 C CA . ILE B 1 167 ? -5.895 7.016 20.906 1 92.44 167 ILE B CA 1
ATOM 3980 C C . ILE B 1 167 ? -5.805 8.078 19.812 1 92.44 167 ILE B C 1
ATOM 3982 O O . ILE B 1 167 ? -4.777 8.203 19.141 1 92.44 167 ILE B O 1
ATOM 3986 N N . ARG B 1 168 ? -6.855 8.797 19.703 1 91.38 168 ARG B N 1
ATOM 3987 C CA . ARG B 1 168 ? -6.875 9.867 18.719 1 91.38 168 ARG B CA 1
ATOM 3988 C C . ARG B 1 168 ? -5.648 10.766 18.859 1 91.38 168 ARG B C 1
ATOM 3990 O O . ARG B 1 168 ? -5.293 11.164 19.984 1 91.38 168 ARG B O 1
ATOM 3997 N N . GLY B 1 169 ? -4.98 11.062 17.781 1 88.88 169 GLY B N 1
ATOM 3998 C CA . GLY B 1 169 ? -3.797 11.906 17.812 1 88.88 169 GLY B CA 1
ATOM 3999 C C . GLY B 1 169 ? -2.504 11.109 17.906 1 88.88 169 GLY B C 1
ATOM 4000 O O . GLY B 1 169 ? -1.415 11.68 17.797 1 88.88 169 GLY B O 1
ATOM 4001 N N . SER B 1 170 ? -2.684 9.789 18.203 1 89 170 SER B N 1
ATOM 4002 C CA . SER B 1 170 ? -1.499 8.945 18.312 1 89 170 SER B CA 1
ATOM 4003 C C . SER B 1 170 ? -1.43 7.941 17.156 1 89 170 SER B C 1
ATOM 4005 O O . SER B 1 170 ? -2.457 7.566 16.594 1 89 170 SER B O 1
ATOM 4007 N N . LYS B 1 171 ? -0.233 7.605 16.844 1 88.38 171 LYS B N 1
ATOM 4008 C CA . LYS B 1 171 ? -0.054 6.57 15.836 1 88.38 171 LYS B CA 1
ATOM 4009 C C . LYS B 1 171 ? -0.174 5.176 16.453 1 88.38 171 LYS B C 1
ATOM 4011 O O . LYS B 1 171 ? 0.251 4.957 17.578 1 88.38 171 LYS B O 1
ATOM 4016 N N . ALA B 1 172 ? -0.798 4.281 15.688 1 89.19 172 ALA B N 1
ATOM 4017 C CA . ALA B 1 172 ? -0.804 2.869 16.062 1 89.19 172 ALA B CA 1
ATOM 4018 C C . ALA B 1 172 ? 0.472 2.172 15.602 1 89.19 172 ALA B C 1
ATOM 4020 O O . ALA B 1 172 ? 0.748 2.102 14.398 1 89.19 172 ALA B O 1
ATOM 4021 N N . VAL B 1 173 ? 1.276 1.745 16.516 1 86.12 173 VAL B N 1
ATOM 4022 C CA . VAL B 1 173 ? 2.578 1.189 16.156 1 86.12 173 VAL B CA 1
ATOM 4023 C C . VAL B 1 173 ? 2.699 -0.231 16.703 1 86.12 173 VAL B C 1
ATOM 4025 O O . VAL B 1 173 ? 2.25 -0.514 17.828 1 86.12 173 VAL B O 1
ATOM 4028 N N . ARG B 1 174 ? 3.217 -1.062 15.922 1 86 174 ARG B N 1
ATOM 4029 C CA . ARG B 1 174 ? 3.545 -2.422 16.344 1 86 174 ARG B CA 1
ATOM 4030 C C . ARG B 1 174 ? 4.918 -2.838 15.812 1 86 174 ARG B C 1
ATOM 4032 O O . ARG B 1 174 ? 5.309 -2.451 14.711 1 86 174 ARG B O 1
ATOM 4039 N N . LYS B 1 175 ? 5.621 -3.551 16.641 1 84.12 175 LYS B N 1
ATOM 4040 C CA . LYS B 1 175 ? 6.887 -4.121 16.188 1 84.12 175 LYS B CA 1
ATOM 4041 C C . LYS B 1 175 ? 6.656 -5.289 15.227 1 84.12 175 LYS B C 1
ATOM 4043 O O . LYS B 1 175 ? 5.758 -6.105 15.445 1 84.12 175 LYS B O 1
ATOM 4048 N N . ALA B 1 176 ? 7.316 -5.23 14.102 1 84 176 ALA B N 1
ATOM 4049 C CA . ALA B 1 176 ? 7.152 -6.273 13.094 1 84 176 ALA B CA 1
ATOM 4050 C C . ALA B 1 176 ? 8.492 -6.645 12.461 1 84 176 ALA B C 1
ATOM 4052 O O . ALA B 1 176 ? 9.43 -5.84 12.453 1 84 176 ALA B O 1
ATOM 4053 N N . PHE B 1 177 ? 8.562 -7.863 12.031 1 77.81 177 PHE B N 1
ATOM 4054 C CA . PHE B 1 177 ? 9.758 -8.305 11.312 1 77.81 177 PHE B CA 1
ATOM 4055 C C . PHE B 1 177 ? 9.828 -7.66 9.93 1 77.81 177 PHE B C 1
ATOM 4057 O O . PHE B 1 177 ? 8.844 -7.648 9.195 1 77.81 177 PHE B O 1
ATOM 4064 N N . PHE B 1 178 ? 10.891 -7.16 9.641 1 79.06 178 PHE B N 1
ATOM 4065 C CA . PHE B 1 178 ? 11.109 -6.629 8.305 1 79.06 178 PHE B CA 1
ATOM 4066 C C . PHE B 1 178 ? 11.867 -7.625 7.438 1 79.06 178 PHE B C 1
ATOM 4068 O O . PHE B 1 178 ? 11.812 -7.559 6.207 1 79.06 178 PHE B O 1
ATOM 4075 N N . VAL B 1 179 ? 12.555 -8.453 8.094 1 76.88 179 VAL B N 1
ATOM 4076 C CA . VAL B 1 179 ? 13.188 -9.547 7.367 1 76.88 179 VAL B CA 1
ATOM 4077 C C . VAL B 1 179 ? 12.133 -10.594 6.988 1 76.88 179 VAL B C 1
ATOM 4079 O O . VAL B 1 179 ? 11.367 -11.047 7.84 1 76.88 179 VAL B O 1
ATOM 4082 N N . ARG B 1 180 ? 11.945 -10.891 5.777 1 77.56 180 ARG B N 1
ATOM 4083 C CA . ARG B 1 180 ? 10.898 -11.758 5.258 1 77.56 180 ARG B CA 1
ATOM 4084 C C . ARG B 1 180 ? 11.016 -13.164 5.84 1 77.56 180 ARG B C 1
ATOM 4086 O O . ARG B 1 180 ? 10.008 -13.82 6.102 1 77.56 180 ARG B O 1
ATOM 4093 N N . GLY B 1 181 ? 12.219 -13.625 6.129 1 80.44 181 GLY B N 1
ATOM 4094 C CA . GLY B 1 181 ? 12.414 -15.008 6.547 1 80.44 181 GLY B CA 1
ATOM 4095 C C . GLY B 1 181 ? 12.141 -16 5.441 1 80.44 181 GLY B C 1
ATOM 4096 O O . GLY B 1 181 ? 12.383 -15.727 4.266 1 80.44 181 GLY B O 1
ATOM 4097 N N . ARG B 1 182 ? 11.547 -17.172 5.891 1 88 182 ARG B N 1
ATOM 4098 C CA . ARG B 1 182 ? 11.266 -18.25 4.938 1 88 182 ARG B CA 1
ATOM 4099 C C . ARG B 1 182 ? 9.977 -17.969 4.18 1 88 182 ARG B C 1
ATOM 4101 O O . ARG B 1 182 ? 8.961 -17.609 4.781 1 88 182 ARG B O 1
ATOM 4108 N N . ARG B 1 183 ? 10.055 -18.109 2.918 1 93.19 183 ARG B N 1
ATOM 4109 C CA . ARG B 1 183 ? 8.891 -17.953 2.053 1 93.19 183 ARG B CA 1
ATOM 4110 C C . ARG B 1 183 ? 8.297 -19.297 1.674 1 93.19 183 ARG B C 1
ATOM 4112 O O . ARG B 1 183 ? 9.039 -20.25 1.384 1 93.19 183 ARG B O 1
ATOM 4119 N N . HIS B 1 184 ? 7.047 -19.391 1.793 1 95.75 184 HIS B N 1
ATOM 4120 C CA . HIS B 1 184 ? 6.332 -20.578 1.358 1 95.75 184 HIS B CA 1
ATOM 4121 C C . HIS B 1 184 ? 5.383 -20.266 0.206 1 95.75 184 HIS B C 1
ATOM 4123 O O . HIS B 1 184 ? 4.738 -19.219 0.198 1 95.75 184 HIS B O 1
ATOM 4129 N N . SER B 1 185 ? 5.363 -21.172 -0.771 1 97.75 185 SER B N 1
ATOM 4130 C CA . SER B 1 185 ? 4.426 -21.047 -1.879 1 97.75 185 SER B CA 1
ATOM 4131 C C . SER B 1 185 ? 3.287 -22.047 -1.761 1 97.75 185 SER B C 1
ATOM 4133 O O . SER B 1 185 ? 3.525 -23.25 -1.567 1 97.75 185 SER B O 1
ATOM 4135 N N . ILE B 1 186 ? 2.123 -21.516 -1.828 1 98 186 ILE B N 1
ATOM 4136 C CA . ILE B 1 186 ? 0.911 -22.328 -1.773 1 98 186 ILE B CA 1
ATOM 4137 C C . ILE B 1 186 ? 0.318 -22.469 -3.174 1 98 186 ILE B C 1
ATOM 4139 O O . ILE B 1 186 ? 0.104 -21.469 -3.865 1 98 186 ILE B O 1
ATOM 4143 N N . LEU B 1 187 ? 0.073 -23.703 -3.578 1 98.38 187 LEU B N 1
ATOM 4144 C CA . LEU B 1 187 ? -0.465 -23.984 -4.906 1 98.38 187 LEU B CA 1
ATOM 4145 C C . LEU B 1 187 ? -1.734 -24.828 -4.816 1 98.38 187 LEU B C 1
ATOM 4147 O O . LEU B 1 187 ? -1.68 -26.047 -4.91 1 98.38 187 LEU B O 1
ATOM 4151 N N . PRO B 1 188 ? -2.828 -24.203 -4.691 1 98.38 188 PRO B N 1
ATOM 4152 C CA . PRO B 1 188 ? -4.102 -24.922 -4.625 1 98.38 188 PRO B CA 1
ATOM 4153 C C . PRO B 1 188 ? -4.777 -25.047 -5.988 1 98.38 188 PRO B C 1
ATOM 4155 O O . PRO B 1 188 ? -4.438 -24.312 -6.922 1 98.38 188 PRO B O 1
ATOM 4158 N N . ALA B 1 189 ? -5.656 -26 -6.059 1 98.69 189 ALA B N 1
ATOM 4159 C CA . ALA B 1 189 ? -6.633 -26.156 -7.141 1 98.69 189 ALA B CA 1
ATOM 4160 C C . ALA B 1 189 ? -8.055 -26.016 -6.613 1 98.69 189 ALA B C 1
ATOM 4162 O O . ALA B 1 189 ? -8.484 -26.766 -5.746 1 98.69 189 ALA B O 1
ATOM 4163 N N . LEU B 1 190 ? -8.734 -25.047 -7.141 1 98.69 190 LEU B N 1
ATOM 4164 C CA . LEU B 1 190 ? -10.062 -24.703 -6.641 1 98.69 190 LEU B CA 1
ATOM 4165 C C . LEU B 1 190 ? -11.148 -25.219 -7.582 1 98.69 190 LEU B C 1
ATOM 4167 O O . LEU B 1 190 ? -11.086 -24.969 -8.789 1 98.69 190 LEU B O 1
ATOM 4171 N N . SER B 1 191 ? -12.07 -25.938 -7.094 1 97.94 191 SER B N 1
ATOM 4172 C CA . SER B 1 191 ? -13.227 -26.422 -7.852 1 97.94 191 SER B CA 1
ATOM 4173 C C . SER B 1 191 ? -14.531 -25.953 -7.223 1 97.94 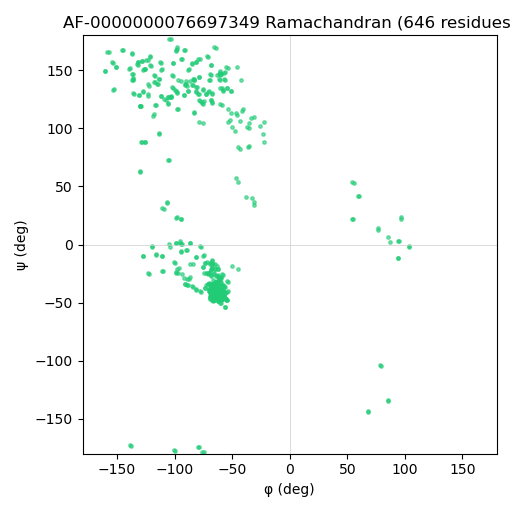191 SER B C 1
ATOM 4175 O O . SER B 1 191 ? -14.555 -25.547 -6.059 1 97.94 191 SER B O 1
ATOM 4177 N N . LEU B 1 192 ? -15.539 -26 -7.977 1 97.06 192 LEU B N 1
ATOM 4178 C CA . LEU B 1 192 ? -16.844 -25.5 -7.547 1 97.06 192 LEU B CA 1
ATOM 4179 C C . LEU B 1 192 ? -17.438 -26.391 -6.465 1 97.06 192 LEU B C 1
ATOM 4181 O O . LEU B 1 192 ? -17.891 -25.906 -5.43 1 97.06 192 LEU B O 1
ATOM 4185 N N . GLN B 1 193 ? -17.375 -27.609 -6.613 1 93.88 193 GLN B N 1
ATOM 4186 C CA . GLN B 1 193 ? -18.156 -28.531 -5.785 1 93.88 193 GLN B CA 1
ATOM 4187 C C . GLN B 1 193 ? -17.359 -28.969 -4.555 1 93.88 193 GLN B C 1
ATOM 4189 O O . GLN B 1 193 ? -17.938 -29.219 -3.496 1 93.88 193 GLN B O 1
ATOM 4194 N N . GLU B 1 194 ? -16.078 -29.016 -4.621 1 94.19 194 GLU B N 1
ATOM 4195 C CA . GLU B 1 194 ? -15.281 -29.594 -3.541 1 94.19 194 GLU B CA 1
ATOM 4196 C C . GLU B 1 194 ? -14.484 -28.516 -2.805 1 94.19 194 GLU B C 1
ATOM 4198 O O . GLU B 1 194 ? -13.93 -28.766 -1.737 1 94.19 194 GLU B O 1
ATOM 4203 N N . GLY B 1 195 ? -14.477 -27.344 -3.357 1 96 195 GLY B N 1
ATOM 4204 C CA . GLY B 1 195 ? -13.562 -26.344 -2.818 1 96 195 GLY B CA 1
ATOM 4205 C C . GLY B 1 195 ? -12.133 -26.531 -3.287 1 96 195 GLY B C 1
ATOM 4206 O O . GLY B 1 195 ? -11.844 -26.406 -4.48 1 96 195 GLY B O 1
ATOM 4207 N N . ILE B 1 196 ? -11.32 -27.062 -2.342 1 97.94 196 ILE B N 1
ATOM 4208 C CA . ILE B 1 196 ? -9.938 -27.344 -2.719 1 97.94 196 ILE B CA 1
ATOM 4209 C C . ILE B 1 196 ? -9.781 -28.812 -3.094 1 97.94 196 ILE B C 1
ATOM 4211 O O . ILE B 1 196 ? -9.969 -29.688 -2.252 1 97.94 196 ILE B O 1
ATOM 4215 N N . LEU B 1 197 ? -9.438 -29.047 -4.328 1 97.25 197 LEU B N 1
ATOM 4216 C CA . LEU B 1 197 ? -9.281 -30.406 -4.836 1 97.25 197 LEU B CA 1
ATOM 4217 C C . LEU B 1 197 ? -7.918 -30.969 -4.457 1 97.25 197 LEU B C 1
ATOM 4219 O O . LEU B 1 197 ? -7.789 -32.156 -4.203 1 97.25 197 LEU B O 1
ATOM 4223 N N . HIS B 1 198 ? -6.98 -30.125 -4.523 1 97.69 198 HIS B N 1
ATOM 4224 C CA . HIS B 1 198 ? -5.594 -30.469 -4.262 1 97.69 198 HIS B CA 1
ATOM 4225 C C . HIS B 1 198 ? -4.762 -29.234 -3.936 1 97.69 198 HIS B C 1
ATOM 4227 O O . HIS B 1 198 ? -5.094 -28.125 -4.359 1 97.69 198 HIS B O 1
ATOM 4233 N N . CYS B 1 199 ? -3.752 -29.453 -3.115 1 98.44 199 CYS B N 1
ATOM 4234 C CA . CYS B 1 199 ? -2.881 -28.344 -2.766 1 98.44 199 CYS B CA 1
ATOM 4235 C C . CYS B 1 199 ? -1.484 -28.828 -2.4 1 98.44 199 CYS B C 1
ATOM 4237 O O . CYS B 1 199 ? -1.338 -29.828 -1.686 1 98.44 199 CYS B O 1
ATOM 4239 N N . ASP B 1 200 ? -0.52 -28.203 -2.932 1 98 200 ASP B N 1
ATOM 4240 C CA . ASP B 1 200 ? 0.862 -28.406 -2.51 1 98 200 ASP B CA 1
ATOM 4241 C C . ASP B 1 200 ? 1.458 -27.125 -1.933 1 98 200 ASP B C 1
ATOM 4243 O O . ASP B 1 200 ? 1.096 -26.031 -2.35 1 98 200 ASP B O 1
ATOM 4247 N N . ILE B 1 201 ? 2.271 -27.297 -0.985 1 97.81 201 ILE B N 1
ATOM 4248 C CA . ILE B 1 201 ? 3.012 -26.188 -0.399 1 97.81 201 ILE B CA 1
ATOM 4249 C C . ILE B 1 201 ? 4.504 -26.516 -0.382 1 97.81 201 ILE B C 1
ATOM 4251 O O . ILE B 1 201 ? 4.902 -27.609 0.013 1 97.81 201 ILE B O 1
ATOM 4255 N N . VAL B 1 202 ? 5.27 -25.578 -0.844 1 96.75 202 VAL B N 1
ATOM 4256 C CA . VAL B 1 202 ? 6.711 -25.797 -0.853 1 96.75 202 VAL B CA 1
ATOM 4257 C C . VAL B 1 202 ? 7.418 -24.578 -0.267 1 96.75 202 VAL B C 1
ATOM 4259 O O . VAL B 1 202 ? 6.859 -23.484 -0.243 1 96.75 202 VAL B O 1
ATOM 4262 N N . GLU B 1 203 ? 8.602 -24.797 0.266 1 94.69 203 GLU B N 1
ATOM 4263 C CA . GLU B 1 203 ? 9.461 -23.672 0.613 1 94.69 203 GLU B CA 1
ATOM 4264 C C . GLU B 1 203 ? 10.094 -23.047 -0.631 1 94.69 203 GLU B C 1
ATOM 4266 O O . GLU B 1 203 ? 10.594 -23.766 -1.498 1 94.69 203 GLU B O 1
ATOM 4271 N N . GLY B 1 204 ? 10.031 -21.781 -0.678 1 94.19 204 GLY B N 1
ATOM 4272 C CA . GLY B 1 204 ? 10.523 -21.125 -1.875 1 94.19 204 GLY B CA 1
ATOM 4273 C C . GLY B 1 204 ? 9.492 -21.031 -2.98 1 94.19 204 GLY B C 1
ATOM 4274 O O . GLY B 1 204 ? 8.344 -20.656 -2.734 1 94.19 204 GLY B O 1
ATOM 4275 N N . SER B 1 205 ? 9.859 -21.359 -4.199 1 95 205 SER B N 1
ATOM 4276 C CA . SER B 1 205 ? 8.977 -21.234 -5.355 1 95 205 SER B CA 1
ATOM 4277 C C . SER B 1 205 ? 8.844 -22.562 -6.094 1 95 205 SER B C 1
ATOM 4279 O O . SER B 1 205 ? 9.672 -23.469 -5.926 1 95 205 SER B O 1
ATOM 4281 N N . PHE B 1 206 ? 7.805 -22.672 -6.828 1 96.31 206 PHE B N 1
ATOM 4282 C CA . PHE B 1 206 ? 7.613 -23.859 -7.656 1 96.31 206 PHE B CA 1
ATOM 4283 C C . PHE B 1 206 ? 8.445 -23.766 -8.93 1 96.31 206 PHE B C 1
ATOM 4285 O O . PHE B 1 206 ? 8.43 -22.75 -9.625 1 96.31 206 PHE B O 1
ATOM 4292 N N . ASP B 1 207 ? 9.203 -24.828 -9.195 1 96.44 207 ASP B N 1
ATOM 4293 C CA . ASP B 1 207 ? 9.828 -24.969 -10.508 1 96.44 207 ASP B CA 1
ATOM 4294 C C . ASP B 1 207 ? 9.039 -25.922 -11.398 1 96.44 207 ASP B C 1
ATOM 4296 O O . ASP B 1 207 ? 7.957 -26.375 -11.016 1 96.44 207 ASP B O 1
ATOM 4300 N N . THR B 1 208 ? 9.539 -26.141 -12.531 1 96.25 208 THR B N 1
ATOM 4301 C CA . THR B 1 208 ? 8.812 -26.938 -13.508 1 96.25 208 THR B CA 1
ATOM 4302 C C . THR B 1 208 ? 8.562 -28.344 -12.984 1 96.25 208 THR B C 1
ATOM 4304 O O . THR B 1 208 ? 7.469 -28.891 -13.148 1 96.25 208 THR B O 1
ATOM 4307 N N . ASN B 1 209 ? 9.562 -28.922 -12.328 1 96.81 209 ASN B N 1
ATOM 4308 C CA . ASN B 1 209 ? 9.438 -30.281 -11.82 1 96.81 209 ASN B CA 1
ATOM 4309 C C . ASN B 1 209 ? 8.391 -30.391 -10.719 1 96.81 209 ASN B C 1
ATOM 4311 O O . ASN B 1 209 ? 7.559 -31.297 -10.719 1 96.81 209 ASN B O 1
ATOM 4315 N N . LEU B 1 210 ? 8.469 -29.469 -9.781 1 97.56 210 LEU B N 1
ATOM 4316 C CA . LEU B 1 210 ? 7.492 -29.469 -8.695 1 97.56 210 LEU B CA 1
ATOM 4317 C C . LEU B 1 210 ? 6.082 -29.234 -9.227 1 97.56 210 LEU B C 1
ATOM 4319 O O . LEU B 1 210 ? 5.121 -29.828 -8.742 1 97.56 210 LEU B O 1
ATOM 4323 N N . PHE B 1 211 ? 5.992 -28.391 -10.211 1 98.25 211 PHE B N 1
ATOM 4324 C CA . PHE B 1 211 ? 4.691 -28.109 -10.797 1 98.25 211 PHE B CA 1
ATOM 4325 C C . PHE B 1 211 ? 4.152 -29.328 -11.531 1 98.25 211 PHE B C 1
ATOM 4327 O O . PHE B 1 211 ? 2.959 -29.625 -11.461 1 98.25 211 PHE B O 1
ATOM 4334 N N . PHE B 1 212 ? 5.055 -30 -12.211 1 98 212 PHE B N 1
ATOM 4335 C CA . PHE B 1 212 ? 4.68 -31.234 -12.898 1 98 212 PHE B CA 1
ATOM 4336 C C . PHE B 1 212 ? 4.117 -32.25 -11.914 1 98 212 PHE B C 1
ATOM 4338 O O . PHE B 1 212 ? 3.076 -32.875 -12.172 1 98 212 PHE B O 1
ATOM 4345 N N . THR B 1 213 ? 4.801 -32.406 -10.836 1 98.12 213 THR B N 1
ATOM 4346 C CA . THR B 1 213 ? 4.359 -33.344 -9.805 1 98.12 213 THR B CA 1
ATOM 4347 C C . THR B 1 213 ? 2.99 -32.938 -9.258 1 98.12 213 THR B C 1
ATOM 4349 O O . THR B 1 213 ? 2.117 -33.781 -9.062 1 98.12 213 THR B O 1
ATOM 4352 N N . PHE B 1 214 ? 2.885 -31.641 -9.016 1 98.56 214 PHE B N 1
ATOM 4353 C CA . PHE B 1 214 ? 1.601 -31.125 -8.547 1 98.56 214 PHE B CA 1
ATOM 4354 C C . PHE B 1 214 ? 0.487 -31.484 -9.523 1 98.56 214 PHE B C 1
ATOM 4356 O O . PHE B 1 214 ? -0.558 -32 -9.125 1 98.56 214 PHE B O 1
ATOM 4363 N N . ILE B 1 215 ? 0.654 -31.141 -10.82 1 98.62 215 ILE B N 1
ATOM 4364 C CA . ILE B 1 215 ? -0.36 -31.375 -11.844 1 98.62 215 ILE B CA 1
ATOM 4365 C C . ILE B 1 215 ? -0.684 -32.875 -11.906 1 98.62 215 ILE B C 1
ATOM 4367 O O . ILE B 1 215 ? -1.852 -33.25 -11.992 1 98.62 215 ILE B O 1
ATOM 4371 N N . SER B 1 216 ? 0.362 -33.719 -11.844 1 98.38 216 SER B N 1
ATOM 4372 C CA . SER B 1 216 ? 0.157 -35.156 -11.875 1 98.38 216 SER B CA 1
ATOM 4373 C C . SER B 1 216 ? -0.782 -35.625 -10.766 1 98.38 216 SER B C 1
ATOM 4375 O O . SER B 1 216 ? -1.728 -36.375 -11.008 1 98.38 216 SER B O 1
ATOM 4377 N N . HIS B 1 217 ? -0.52 -35.125 -9.594 1 98.44 217 HIS B N 1
ATOM 4378 C CA . HIS B 1 217 ? -1.343 -35.469 -8.445 1 98.44 217 HIS B CA 1
ATOM 4379 C C . HIS B 1 217 ? -2.744 -34.875 -8.562 1 98.44 217 HIS B C 1
ATOM 4381 O O . HIS B 1 217 ? -3.725 -35.5 -8.164 1 98.44 217 HIS B O 1
ATOM 4387 N N . LEU B 1 218 ? -2.797 -33.688 -9.07 1 98.62 218 LEU B N 1
ATOM 4388 C CA . LEU B 1 218 ? -4.098 -33.062 -9.266 1 98.62 218 LEU B CA 1
ATOM 4389 C C . LEU B 1 218 ? -4.961 -33.875 -10.227 1 98.62 218 LEU B C 1
ATOM 4391 O O . LEU B 1 218 ? -6.141 -34.094 -9.953 1 98.62 218 LEU B O 1
ATOM 4395 N N . LEU B 1 219 ? -4.359 -34.312 -11.336 1 98.44 219 LEU B N 1
ATOM 4396 C CA . LEU B 1 219 ? -5.094 -35.062 -12.359 1 98.44 219 LEU B CA 1
ATOM 4397 C C . LEU B 1 219 ? -5.668 -36.344 -11.797 1 98.44 219 LEU B C 1
ATOM 4399 O O . LEU B 1 219 ? -6.711 -36.812 -12.25 1 98.44 219 LEU B O 1
ATOM 4403 N N . ASP B 1 220 ? -4.984 -36.906 -10.781 1 98.06 220 ASP B N 1
ATOM 4404 C CA . ASP B 1 220 ? -5.492 -38.125 -10.109 1 98.06 220 ASP B CA 1
ATOM 4405 C C . ASP B 1 220 ? -6.84 -37.844 -9.445 1 98.06 220 ASP B C 1
ATOM 4407 O O . ASP B 1 220 ? -7.594 -38.781 -9.164 1 98.06 220 ASP B O 1
ATOM 4411 N N . ARG B 1 221 ? -7.094 -36.562 -9.195 1 97.31 221 ARG B N 1
ATOM 4412 C CA . ARG B 1 221 ? -8.328 -36.219 -8.508 1 97.31 221 ARG B CA 1
ATOM 4413 C C . ARG B 1 221 ? -9.344 -35.625 -9.484 1 97.31 221 ARG B C 1
ATOM 4415 O O . ARG B 1 221 ? -10.422 -35.188 -9.07 1 97.31 221 ARG B O 1
ATOM 4422 N N . MET B 1 222 ? -8.969 -35.531 -10.703 1 98.06 222 MET B N 1
ATOM 4423 C CA . MET B 1 222 ? -9.828 -35 -11.75 1 98.06 222 MET B CA 1
ATOM 4424 C C . MET B 1 222 ? -10.375 -36.125 -12.633 1 98.06 222 MET B C 1
ATOM 4426 O O . MET B 1 222 ? -10.117 -37.281 -12.367 1 98.06 222 MET B O 1
ATOM 4430 N N . GLN B 1 223 ? -11.227 -35.781 -13.586 1 97.31 223 GLN B N 1
ATOM 4431 C CA . GLN B 1 223 ? -11.828 -36.719 -14.531 1 97.31 223 GLN B CA 1
ATOM 4432 C C . GLN B 1 223 ? -11.617 -36.25 -15.969 1 97.31 223 GLN B C 1
ATOM 4434 O O . GLN B 1 223 ? -11.484 -35.062 -16.234 1 97.31 223 GLN B O 1
ATOM 4439 N N . PRO B 1 224 ? -11.547 -37.281 -16.891 1 98.06 224 PRO B N 1
ATOM 4440 C CA . PRO B 1 224 ? -11.445 -36.875 -18.297 1 98.06 224 PRO B CA 1
ATOM 4441 C C . PRO B 1 224 ? -12.641 -36.062 -18.766 1 98.06 224 PRO B C 1
ATOM 4443 O O . PRO B 1 224 ? -13.758 -36.25 -18.266 1 98.06 224 PRO B O 1
ATOM 4446 N N . PHE B 1 225 ? -12.375 -35.188 -19.641 1 97.81 225 PHE B N 1
ATOM 4447 C CA . PHE B 1 225 ? -13.43 -34.375 -20.234 1 97.81 225 PHE B CA 1
ATOM 4448 C C . PHE B 1 225 ? -14.469 -35.25 -20.922 1 97.81 225 PHE B C 1
ATOM 4450 O O . PHE B 1 225 ? -14.125 -36.25 -21.562 1 97.81 225 PHE B O 1
ATOM 4457 N N . PRO B 1 226 ? -15.719 -34.938 -20.688 1 97.62 226 PRO B N 1
ATOM 4458 C CA . PRO B 1 226 ? -16.312 -33.719 -20.141 1 97.62 226 PRO B CA 1
ATOM 4459 C C . PRO B 1 226 ? -16.875 -33.906 -18.734 1 97.62 226 PRO B C 1
ATOM 4461 O O . PRO B 1 226 ? -17.938 -33.375 -18.406 1 97.62 226 PRO B O 1
ATOM 4464 N N . GLY B 1 227 ? -16.297 -34.781 -17.953 1 97.12 227 GLY B N 1
ATOM 4465 C CA . GLY B 1 227 ? -16.719 -34.969 -16.578 1 97.12 227 GLY B CA 1
ATOM 4466 C C . GLY B 1 227 ? -16.5 -33.75 -15.703 1 97.12 227 GLY B C 1
ATOM 4467 O O . GLY B 1 227 ? -15.93 -32.75 -16.156 1 97.12 227 GLY B O 1
ATOM 4468 N N . PRO B 1 228 ? -17.109 -33.844 -14.469 1 97.38 228 PRO B N 1
ATOM 4469 C CA . PRO B 1 228 ? -16.781 -32.781 -13.531 1 97.38 228 PRO B CA 1
ATOM 4470 C C . PRO B 1 228 ? -15.273 -32.656 -13.281 1 97.38 228 PRO B C 1
ATOM 4472 O O . PRO B 1 228 ? -14.539 -33.625 -13.406 1 97.38 228 PRO B O 1
ATOM 4475 N N . ASN B 1 229 ? -14.859 -31.453 -13.023 1 98.38 229 ASN B N 1
ATOM 4476 C CA . ASN B 1 229 ? -13.438 -31.219 -12.766 1 98.38 229 ASN B CA 1
ATOM 4477 C C . ASN B 1 229 ? -12.57 -31.766 -13.891 1 98.38 229 ASN B C 1
ATOM 4479 O O . ASN B 1 229 ? -11.609 -32.5 -13.648 1 98.38 229 ASN B O 1
ATOM 4483 N N . SER B 1 230 ? -12.891 -31.344 -15.109 1 98.56 230 SER B N 1
ATOM 4484 C CA . SER B 1 230 ? -12.219 -31.922 -16.266 1 98.56 230 SER B CA 1
ATOM 4485 C C . SER B 1 230 ? -11.469 -30.875 -17.062 1 98.56 230 SER B C 1
ATOM 4487 O O . SER B 1 230 ? -10.789 -31.188 -18.031 1 98.56 230 SER B O 1
ATOM 4489 N N . VAL B 1 231 ? -11.562 -29.609 -16.625 1 98.69 231 VAL B N 1
ATOM 4490 C CA . VAL B 1 231 ? -10.906 -28.516 -17.328 1 98.69 231 VAL B CA 1
ATOM 4491 C C . VAL B 1 231 ? -10.078 -27.672 -16.359 1 98.69 231 VAL B C 1
ATOM 4493 O O . VAL B 1 231 ? -10.625 -27.094 -15.414 1 98.69 231 VAL B O 1
ATOM 4496 N N . ILE B 1 232 ? -8.805 -27.578 -16.547 1 98.69 232 ILE B N 1
ATOM 4497 C CA . ILE B 1 232 ? -7.906 -26.797 -15.719 1 98.69 232 ILE B CA 1
ATOM 4498 C C . ILE B 1 232 ? -7.762 -25.391 -16.297 1 98.69 232 ILE B C 1
ATOM 4500 O O . ILE B 1 232 ? -7.551 -25.234 -17.5 1 98.69 232 ILE B O 1
ATOM 4504 N N . ILE B 1 233 ? -7.953 -24.406 -15.484 1 98.69 233 ILE B N 1
ATOM 4505 C CA . ILE B 1 233 ? -7.742 -23.016 -15.883 1 98.69 233 ILE B CA 1
ATOM 4506 C C . ILE B 1 233 ? -6.539 -22.438 -15.141 1 98.69 233 ILE B C 1
ATOM 4508 O O . ILE B 1 233 ? -6.477 -22.5 -13.906 1 98.69 233 ILE B O 1
ATOM 4512 N N . MET B 1 234 ? -5.598 -21.875 -15.812 1 98.12 234 MET B N 1
ATOM 4513 C CA . MET B 1 234 ? -4.391 -21.312 -15.227 1 98.12 234 MET B CA 1
ATOM 4514 C C . MET B 1 234 ? -4.055 -19.969 -15.875 1 98.12 234 MET B C 1
ATOM 4516 O O . MET B 1 234 ? -4.648 -19.594 -16.891 1 98.12 234 MET B O 1
ATOM 4520 N N . ASP B 1 235 ? -3.188 -19.188 -15.242 1 96.56 235 ASP B N 1
ATOM 4521 C CA . ASP B 1 235 ? -2.703 -17.969 -15.867 1 96.56 235 ASP B CA 1
ATOM 4522 C C . ASP B 1 235 ? -1.611 -18.266 -16.891 1 96.56 235 ASP B C 1
ATOM 4524 O O . ASP B 1 235 ? -1.355 -19.422 -17.219 1 96.56 235 ASP B O 1
ATOM 4528 N N . ASN B 1 236 ? -0.973 -17.234 -17.484 1 94.88 236 ASN B N 1
ATOM 4529 C CA . ASN B 1 236 ? -0.061 -17.375 -18.609 1 94.88 236 ASN B CA 1
ATOM 4530 C C . ASN B 1 236 ? 1.39 -17.484 -18.141 1 94.88 236 ASN B C 1
ATOM 4532 O O . ASN B 1 236 ? 2.311 -17.188 -18.906 1 94.88 236 ASN B O 1
ATOM 4536 N N . CYS B 1 237 ? 1.611 -17.875 -16.922 1 94.88 237 CYS B N 1
ATOM 4537 C CA . CYS B 1 237 ? 2.977 -18.047 -16.438 1 94.88 237 CYS B CA 1
ATOM 4538 C C . CYS B 1 237 ? 3.721 -19.094 -17.266 1 94.88 237 CYS B C 1
ATOM 4540 O O . CYS B 1 237 ? 3.141 -20.094 -17.672 1 94.88 237 CYS B O 1
ATOM 4542 N N . ARG B 1 238 ? 4.996 -18.891 -17.438 1 94.44 238 ARG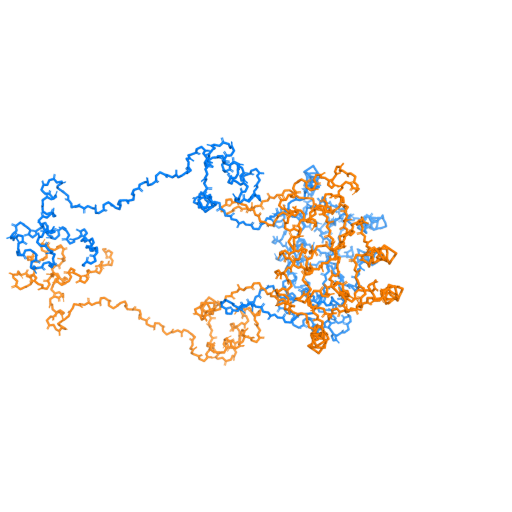 B N 1
ATOM 4543 C CA . ARG B 1 238 ? 5.832 -19.719 -18.297 1 94.44 238 ARG B CA 1
ATOM 4544 C C . ARG B 1 238 ? 5.762 -21.188 -17.859 1 94.44 238 ARG B C 1
ATOM 4546 O O . ARG B 1 238 ? 5.641 -22.078 -18.703 1 94.44 238 ARG B O 1
ATOM 4553 N N . ILE B 1 239 ? 5.77 -21.406 -16.578 1 95.5 239 ILE B N 1
ATOM 4554 C CA . ILE B 1 239 ? 5.77 -22.766 -16.031 1 95.5 239 ILE B CA 1
ATOM 4555 C C . ILE B 1 239 ? 4.461 -23.469 -16.391 1 95.5 239 ILE B C 1
ATOM 4557 O O . ILE B 1 239 ? 4.441 -24.672 -16.625 1 95.5 239 ILE B O 1
ATOM 4561 N N . HIS B 1 240 ? 3.355 -22.75 -16.453 1 96.25 240 HIS B N 1
ATOM 4562 C CA . HIS B 1 240 ? 2.039 -23.312 -16.734 1 96.25 240 HIS B CA 1
ATOM 4563 C C . HIS B 1 240 ? 1.925 -23.766 -18.188 1 96.25 240 HIS B C 1
ATOM 4565 O O . HIS B 1 240 ? 1.168 -24.688 -18.484 1 96.25 240 HIS B O 1
ATOM 4571 N N . LYS B 1 241 ? 2.738 -23.156 -19.016 1 96.19 241 LYS B N 1
ATOM 4572 C CA . LYS B 1 241 ? 2.619 -23.391 -20.453 1 96.19 241 LYS B CA 1
ATOM 4573 C C . LYS B 1 241 ? 3.648 -24.406 -20.922 1 96.19 241 LYS B C 1
ATOM 4575 O O . LYS B 1 241 ? 3.752 -24.688 -22.125 1 96.19 241 LYS B O 1
ATOM 4580 N N . HIS B 1 242 ? 4.379 -24.875 -20 1 96.75 242 HIS B N 1
ATOM 4581 C CA . HIS B 1 242 ? 5.398 -25.844 -20.391 1 96.75 242 HIS B CA 1
ATOM 4582 C C . HIS B 1 242 ? 4.789 -27.016 -21.156 1 96.75 242 HIS B C 1
ATOM 4584 O O . HIS B 1 242 ? 3.783 -27.578 -20.719 1 96.75 242 HIS B O 1
ATOM 4590 N N . PRO B 1 243 ? 5.387 -27.438 -22.266 1 96.88 243 PRO B N 1
ATOM 4591 C CA . PRO B 1 243 ? 4.809 -28.484 -23.125 1 96.88 243 PRO B CA 1
ATOM 4592 C C . PRO B 1 243 ? 4.602 -29.797 -22.391 1 96.88 243 PRO B C 1
ATOM 4594 O O . PRO B 1 243 ? 3.586 -30.469 -22.594 1 96.88 243 PRO B O 1
ATOM 4597 N N . THR B 1 244 ? 5.547 -30.156 -21.578 1 97.06 244 THR B N 1
ATOM 4598 C CA . THR B 1 244 ? 5.449 -31.422 -20.859 1 97.06 244 THR B CA 1
ATOM 4599 C C . THR B 1 244 ? 4.211 -31.453 -19.969 1 97.06 244 THR B C 1
ATOM 4601 O O . THR B 1 244 ? 3.584 -32.5 -19.812 1 97.06 244 THR B O 1
ATOM 4604 N N . ILE B 1 245 ? 3.906 -30.328 -19.406 1 97.44 245 ILE B N 1
ATOM 4605 C CA . ILE B 1 245 ? 2.75 -30.219 -18.531 1 97.44 245 ILE B CA 1
ATOM 4606 C C . ILE B 1 245 ? 1.465 -30.344 -19.344 1 97.44 245 ILE B C 1
ATOM 4608 O O . ILE B 1 245 ? 0.563 -31.109 -18.984 1 97.44 245 ILE B O 1
ATOM 4612 N N . LEU B 1 246 ? 1.383 -29.641 -20.438 1 97.75 246 LEU B N 1
ATOM 4613 C CA . LEU B 1 246 ? 0.203 -29.656 -21.297 1 97.75 246 LEU B CA 1
ATOM 4614 C C . LEU B 1 246 ? -0.023 -31.047 -21.891 1 97.75 246 LEU B C 1
ATOM 4616 O O . LEU B 1 246 ? -1.161 -31.516 -21.953 1 97.75 246 LEU B O 1
ATOM 4620 N N . ASP B 1 247 ? 1.08 -31.703 -22.281 1 98 247 ASP B N 1
ATOM 4621 C CA . ASP B 1 247 ? 1 -33.062 -22.797 1 98 247 ASP B CA 1
ATOM 4622 C C . ASP B 1 247 ? 0.432 -34.031 -21.75 1 98 247 ASP B C 1
ATOM 4624 O O . ASP B 1 247 ? -0.378 -34.906 -22.078 1 98 247 ASP B O 1
ATOM 4628 N N . LEU B 1 248 ? 0.917 -33.844 -20.547 1 97.94 248 LEU B N 1
ATOM 4629 C CA . LEU B 1 248 ? 0.437 -34.688 -19.453 1 97.94 248 LEU B CA 1
ATOM 4630 C C . LEU B 1 248 ? -1.069 -34.562 -19.281 1 97.94 248 LEU B C 1
ATOM 4632 O O . LEU B 1 248 ? -1.789 -35.531 -19.156 1 97.94 248 LEU B O 1
ATOM 4636 N N . ILE B 1 249 ? -1.576 -33.312 -19.281 1 98.38 249 ILE B N 1
ATOM 4637 C CA . ILE B 1 249 ? -2.992 -33.031 -19.078 1 98.38 249 ILE B CA 1
ATOM 4638 C C . ILE B 1 249 ? -3.811 -33.656 -20.203 1 98.38 249 ILE B C 1
ATOM 4640 O O . ILE B 1 249 ? -4.809 -34.344 -19.938 1 98.38 249 ILE B O 1
ATOM 4644 N N . GLU B 1 250 ? -3.352 -33.5 -21.406 1 97.75 250 GLU B N 1
ATOM 4645 C CA . GLU B 1 250 ? -4.055 -34 -22.578 1 97.75 250 GLU B CA 1
ATOM 4646 C C . GLU B 1 2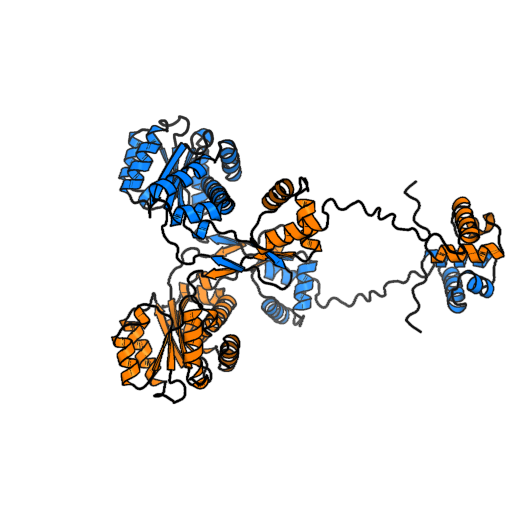50 ? -4.039 -35.531 -22.609 1 97.75 250 GLU B C 1
ATOM 4648 O O . GLU B 1 250 ? -5.039 -36.156 -22.953 1 97.75 250 GLU B O 1
ATOM 4653 N N . SER B 1 251 ? -2.926 -36.094 -22.297 1 97.94 251 SER B N 1
ATOM 4654 C CA . SER B 1 251 ? -2.783 -37.562 -22.344 1 97.94 251 SER B CA 1
ATOM 4655 C C . SER B 1 251 ? -3.729 -38.219 -21.359 1 97.94 251 SER B C 1
ATOM 4657 O O . SER B 1 251 ? -4.133 -39.375 -21.562 1 97.94 251 SER B O 1
ATOM 4659 N N . ARG B 1 252 ? -4.066 -37.5 -20.344 1 97.81 252 ARG B N 1
ATOM 4660 C CA . ARG B 1 252 ? -4.949 -38.094 -19.328 1 97.81 252 ARG B CA 1
ATOM 4661 C C . ARG B 1 252 ? -6.406 -37.719 -19.594 1 97.81 252 ARG B C 1
ATOM 4663 O O . ARG B 1 252 ? -7.289 -38.031 -18.797 1 97.81 252 ARG B O 1
ATOM 4670 N N . GLY B 1 253 ? -6.621 -37 -20.688 1 98.19 253 GLY B N 1
ATOM 4671 C CA . GLY B 1 253 ? -7.969 -36.781 -21.188 1 98.19 253 GLY B CA 1
ATOM 4672 C C . GLY B 1 253 ? -8.586 -35.5 -20.688 1 98.19 253 GLY B C 1
ATOM 4673 O O . GLY B 1 253 ? -9.766 -35.219 -20.922 1 98.19 253 GLY B O 1
ATOM 4674 N N . MET B 1 254 ? -7.863 -34.688 -19.922 1 98.31 254 MET B N 1
ATOM 4675 C CA . MET B 1 254 ? -8.383 -33.406 -19.438 1 98.31 254 MET B CA 1
ATOM 4676 C C . MET B 1 254 ? -8.055 -32.281 -20.391 1 98.31 254 MET B C 1
ATOM 4678 O O . MET B 1 254 ? -7.266 -32.438 -21.328 1 98.31 254 MET B O 1
ATOM 4682 N N . ARG B 1 255 ? -8.695 -31.125 -20.188 1 98.12 255 ARG B N 1
ATOM 4683 C CA . ARG B 1 255 ? -8.445 -29.938 -21 1 98.12 255 ARG B CA 1
ATOM 4684 C C . ARG B 1 255 ? -7.785 -28.844 -20.172 1 98.12 255 ARG B C 1
ATOM 4686 O O . ARG B 1 255 ? -7.879 -28.844 -18.938 1 98.12 255 ARG B O 1
ATOM 4693 N N . CYS B 1 256 ? -7.133 -28 -20.859 1 98.12 256 CYS B N 1
ATOM 4694 C CA . CYS B 1 256 ? -6.465 -26.875 -20.219 1 98.12 256 CYS B CA 1
ATOM 4695 C C . CYS B 1 256 ? -6.805 -25.578 -20.922 1 98.12 256 CYS B C 1
ATOM 4697 O O . CYS B 1 256 ? -6.781 -25.5 -22.156 1 98.12 256 CYS B O 1
ATOM 4699 N N . GLU B 1 257 ? -7.246 -24.594 -20.141 1 97.81 257 GLU B N 1
ATOM 4700 C CA . GLU B 1 257 ? -7.496 -23.25 -20.641 1 97.81 257 GLU B CA 1
ATOM 4701 C C . GLU B 1 257 ? -6.652 -22.219 -19.891 1 97.81 257 GLU B C 1
ATOM 4703 O O . GLU B 1 257 ? -6.277 -22.438 -18.734 1 97.81 257 GLU B O 1
ATOM 4708 N N . PHE B 1 258 ? -6.395 -21.141 -20.547 1 98.06 258 PHE B N 1
ATOM 4709 C CA . PHE B 1 258 ? -5.59 -20.078 -19.953 1 98.06 258 PHE B CA 1
ATOM 4710 C C . PHE B 1 258 ? -6.395 -18.797 -19.812 1 98.06 258 PHE B C 1
ATOM 4712 O O . PHE B 1 258 ? -7.164 -18.438 -20.703 1 98.06 258 PHE B O 1
ATOM 4719 N N . LEU B 1 259 ? -6.219 -18.109 -18.703 1 97.88 259 LEU B N 1
ATOM 4720 C CA . LEU B 1 259 ? -6.863 -16.828 -18.469 1 97.88 259 LEU B CA 1
ATOM 4721 C C . LEU B 1 259 ? -6.289 -15.75 -19.391 1 97.88 259 LEU B C 1
ATOM 4723 O O . LEU B 1 259 ? -5.117 -15.812 -19.766 1 97.88 259 LEU B O 1
ATOM 4727 N N . PRO B 1 260 ? -7.184 -14.828 -19.766 1 96.25 260 PRO B N 1
ATOM 4728 C CA . PRO B 1 260 ? -6.594 -13.672 -20.453 1 96.25 260 PRO B CA 1
ATOM 4729 C C . PRO B 1 260 ? -5.637 -12.891 -19.562 1 96.25 260 PRO B C 1
ATOM 4731 O O . PRO B 1 260 ? -5.848 -12.812 -18.344 1 96.25 260 PRO B O 1
ATOM 4734 N N . PRO B 1 261 ? -4.582 -12.336 -20.172 1 93.88 261 PRO B N 1
ATOM 4735 C CA . PRO B 1 261 ? -3.646 -11.555 -19.375 1 93.88 261 PRO B CA 1
ATOM 4736 C C . PRO B 1 261 ? -4.328 -10.406 -18.625 1 93.88 261 PRO B C 1
ATOM 4738 O O . PRO B 1 261 ? -5.254 -9.789 -19.141 1 93.88 261 PRO B O 1
ATOM 4741 N N . TYR B 1 262 ? -3.871 -10.156 -17.375 1 91.5 262 TYR B N 1
ATOM 4742 C CA . TYR B 1 262 ? -4.285 -9.023 -16.562 1 91.5 262 TYR B CA 1
ATOM 4743 C C . TYR B 1 262 ? -5.793 -9.047 -16.312 1 91.5 262 TYR B C 1
ATOM 4745 O O . TYR B 1 262 ? -6.461 -8.016 -16.422 1 91.5 262 TYR B O 1
ATOM 4753 N N . SER B 1 263 ? -6.312 -10.195 -16.047 1 94 263 SER B N 1
ATOM 4754 C CA . SER B 1 263 ? -7.738 -10.359 -15.789 1 94 263 SER B CA 1
ATOM 4755 C C . SER B 1 263 ? -7.973 -11.164 -14.508 1 94 263 SER B C 1
ATOM 4757 O O . SER B 1 263 ? -8.633 -12.203 -14.539 1 94 263 SER B O 1
ATOM 4759 N N . PRO B 1 264 ? -7.512 -10.578 -13.469 1 93.06 264 PRO B N 1
ATOM 4760 C CA . PRO B 1 264 ? -7.68 -11.305 -12.203 1 93.06 264 PRO B CA 1
ATOM 4761 C C . PRO B 1 264 ? -9.148 -11.477 -11.812 1 93.06 264 PRO B C 1
ATOM 4763 O O . PRO B 1 264 ? -9.477 -12.375 -11.039 1 93.06 264 PRO B O 1
ATOM 4766 N N . ASP B 1 265 ? -10.008 -10.68 -12.32 1 93.38 265 ASP B N 1
ATOM 4767 C CA . ASP B 1 265 ? -11.43 -10.734 -12.008 1 93.38 265 ASP B CA 1
ATOM 4768 C C . ASP B 1 265 ? -12.062 -12.016 -12.547 1 93.38 265 ASP B C 1
ATOM 4770 O O . ASP B 1 265 ? -13.156 -12.398 -12.125 1 93.38 265 ASP B O 1
ATOM 4774 N N . TYR B 1 266 ? -11.359 -12.695 -13.422 1 97.12 266 TYR B N 1
ATOM 4775 C CA . TYR B 1 266 ? -11.867 -13.953 -13.969 1 97.12 266 TYR B CA 1
ATOM 4776 C C . TYR B 1 266 ? -11.344 -15.141 -13.172 1 97.12 266 TYR B C 1
ATOM 4778 O O . TYR B 1 266 ? -11.68 -16.297 -13.469 1 97.12 266 TYR B O 1
ATOM 4786 N N . ASN B 1 267 ? -10.562 -14.914 -12.148 1 97.94 267 ASN B N 1
ATOM 4787 C CA . ASN B 1 267 ? -9.906 -16 -11.422 1 97.94 267 ASN B CA 1
ATOM 4788 C C . ASN B 1 267 ? -10.438 -16.125 -10 1 97.94 267 ASN B C 1
ATOM 4790 O O . ASN B 1 267 ? -9.93 -15.477 -9.078 1 97.94 267 ASN B O 1
ATOM 4794 N N . PRO B 1 268 ? -11.383 -16.984 -9.773 1 98.25 268 PRO B N 1
ATOM 4795 C CA . PRO B 1 268 ? -11.977 -17.125 -8.445 1 98.25 268 PRO B CA 1
ATOM 4796 C C . PRO B 1 268 ? -10.953 -17.484 -7.371 1 98.25 268 PRO B C 1
ATOM 4798 O O . PRO B 1 268 ? -11.164 -17.203 -6.191 1 98.25 268 PRO B O 1
ATOM 4801 N N . ILE B 1 269 ? -9.875 -18.094 -7.746 1 98.25 269 ILE B N 1
ATOM 4802 C CA . ILE B 1 269 ? -8.891 -18.547 -6.77 1 98.25 269 ILE B CA 1
ATOM 4803 C C . ILE B 1 269 ? -8.219 -17.344 -6.129 1 98.25 269 ILE B C 1
ATOM 4805 O O . ILE B 1 269 ? -7.645 -17.453 -5.039 1 98.25 269 ILE B O 1
ATOM 4809 N N . GLU B 1 270 ? -8.234 -16.188 -6.77 1 97.62 270 GLU B N 1
ATOM 4810 C CA . GLU B 1 270 ? -7.723 -14.953 -6.172 1 97.62 270 GLU B CA 1
ATOM 4811 C C . GLU B 1 270 ? -8.516 -14.586 -4.918 1 97.62 270 GLU B C 1
ATOM 4813 O O . GLU B 1 270 ? -7.941 -14.102 -3.938 1 97.62 270 GLU B O 1
ATOM 4818 N N . LEU B 1 271 ? -9.797 -14.797 -4.977 1 97.44 271 LEU B N 1
ATOM 4819 C CA . LEU B 1 271 ? -10.641 -14.547 -3.812 1 97.44 271 LEU B CA 1
ATOM 4820 C C . LEU B 1 271 ? -10.344 -15.547 -2.703 1 97.44 271 LEU B C 1
ATOM 4822 O O . LEU B 1 271 ? -10.383 -15.203 -1.521 1 97.44 271 LEU B O 1
ATOM 4826 N N . ALA B 1 272 ? -10.062 -16.719 -3.098 1 97.62 272 ALA B N 1
ATOM 4827 C CA . ALA B 1 272 ? -9.664 -17.719 -2.123 1 97.62 272 ALA B CA 1
ATOM 4828 C C . ALA B 1 272 ? -8.375 -17.312 -1.407 1 97.62 272 ALA B C 1
ATOM 4830 O O . ALA B 1 272 ? -8.258 -17.484 -0.191 1 97.62 272 ALA B O 1
ATOM 4831 N N . PHE B 1 273 ? -7.426 -16.812 -2.182 1 97.62 273 PHE B N 1
ATOM 4832 C CA . PHE B 1 273 ? -6.172 -16.359 -1.597 1 97.62 273 PHE B CA 1
ATOM 4833 C C . PHE B 1 273 ? -6.426 -15.234 -0.591 1 97.62 273 PHE B C 1
ATOM 4835 O O . PHE B 1 273 ? -5.801 -15.195 0.47 1 97.62 273 PHE B O 1
ATOM 4842 N N . SER B 1 274 ? -7.293 -14.352 -0.976 1 96.19 274 SER B N 1
ATOM 4843 C CA . SER B 1 274 ? -7.633 -13.258 -0.065 1 96.19 274 SER B CA 1
ATOM 4844 C C . SER B 1 274 ? -8.195 -13.797 1.247 1 96.19 274 SER B C 1
ATOM 4846 O O . SER B 1 274 ? -7.816 -13.336 2.326 1 96.19 274 SER B O 1
ATOM 4848 N N . ALA B 1 275 ? -9.102 -14.727 1.117 1 95.5 275 ALA B N 1
ATOM 4849 C CA . ALA B 1 275 ? -9.703 -15.344 2.297 1 95.5 275 ALA B CA 1
ATOM 48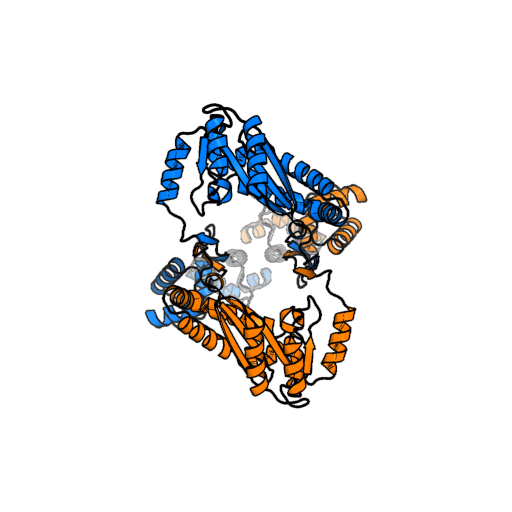50 C C . ALA B 1 275 ? -8.656 -16.062 3.131 1 95.5 275 ALA B C 1
ATOM 4852 O O . ALA B 1 275 ? -8.648 -15.969 4.359 1 95.5 275 ALA B O 1
ATOM 4853 N N . LEU B 1 276 ? -7.816 -16.766 2.461 1 96.12 276 LEU B N 1
ATOM 4854 C CA . LEU B 1 276 ? -6.75 -17.5 3.127 1 96.12 276 LEU B CA 1
ATOM 4855 C C . LEU B 1 276 ? -5.84 -16.547 3.906 1 96.12 276 LEU B C 1
ATOM 4857 O O . LEU B 1 276 ? -5.566 -16.781 5.086 1 96.12 276 LEU B O 1
ATOM 4861 N N . LYS B 1 277 ? -5.387 -15.523 3.268 1 95.06 277 LYS B N 1
ATOM 4862 C CA . LYS B 1 277 ? -4.473 -14.586 3.906 1 95.06 277 LYS B CA 1
ATOM 4863 C C . LYS B 1 277 ? -5.145 -13.867 5.07 1 95.06 277 LYS B C 1
ATOM 4865 O O . LYS B 1 277 ? -4.492 -13.547 6.07 1 95.06 277 LYS B O 1
ATOM 4870 N N . TYR B 1 278 ? -6.414 -13.648 4.945 1 92.69 278 TYR B N 1
ATOM 4871 C CA . TYR B 1 278 ? -7.172 -13.094 6.062 1 92.69 278 TYR B CA 1
ATOM 4872 C C . TYR B 1 278 ? -7.145 -14.031 7.262 1 92.69 278 TYR B C 1
ATOM 4874 O O . TYR B 1 278 ? -6.91 -13.602 8.391 1 92.69 278 TYR B O 1
ATOM 4882 N N . HIS B 1 279 ? -7.359 -15.25 6.969 1 91.94 279 HIS B N 1
ATOM 4883 C CA . HIS B 1 279 ? -7.332 -16.266 8.023 1 91.94 279 HIS B CA 1
ATOM 4884 C C . HIS B 1 279 ? -5.957 -16.328 8.68 1 91.94 279 HIS B C 1
ATOM 4886 O O . HIS B 1 279 ? -5.855 -16.438 9.906 1 91.94 279 HIS B O 1
ATOM 4892 N N . LEU B 1 280 ? -4.953 -16.25 7.898 1 93.38 280 LEU B N 1
ATOM 4893 C CA . LEU B 1 280 ? -3.592 -16.297 8.422 1 93.38 280 LEU B CA 1
ATOM 4894 C C . LEU B 1 280 ? -3.305 -15.094 9.305 1 93.38 280 LEU B C 1
ATOM 4896 O O . LEU B 1 280 ? -2.617 -15.219 10.32 1 93.38 280 LEU B O 1
ATOM 4900 N N . ARG B 1 281 ? -3.822 -13.961 8.914 1 91.81 281 ARG B N 1
ATOM 4901 C CA . ARG B 1 281 ? -3.635 -12.75 9.703 1 91.81 281 ARG B CA 1
ATOM 4902 C C . ARG B 1 281 ? -4.363 -12.844 11.039 1 91.81 281 ARG B C 1
ATOM 4904 O O . ARG B 1 281 ? -3.877 -12.352 12.055 1 91.81 281 ARG B O 1
ATOM 4911 N N . ARG B 1 282 ? -5.508 -13.438 10.992 1 90.38 282 ARG B N 1
ATOM 4912 C CA . ARG B 1 282 ? -6.293 -13.594 12.219 1 90.38 282 ARG B CA 1
ATOM 4913 C C . ARG B 1 282 ? -5.52 -14.391 13.266 1 90.38 282 ARG B C 1
ATOM 4915 O O . ARG B 1 282 ? -5.508 -14.023 14.445 1 90.38 282 ARG B O 1
ATOM 4922 N N . ASP B 1 283 ? -4.828 -15.336 12.797 1 90.62 283 ASP B N 1
ATOM 4923 C CA . ASP B 1 283 ? -3.992 -16.141 13.688 1 90.62 283 ASP B CA 1
ATOM 4924 C C . ASP B 1 283 ? -2.514 -15.797 13.508 1 90.62 283 ASP B C 1
ATOM 4926 O O . ASP B 1 283 ? -1.659 -16.688 13.523 1 90.62 283 ASP B O 1
ATOM 4930 N N . GLY B 1 284 ? -2.293 -14.609 13.273 1 90 284 GLY B N 1
ATOM 4931 C CA . GLY B 1 284 ? -0.989 -14.148 12.82 1 90 284 GLY B CA 1
ATOM 4932 C C . GLY B 1 284 ? 0.123 -14.445 13.812 1 90 284 GLY B C 1
ATOM 4933 O O . GLY B 1 284 ? 1.218 -14.852 13.422 1 90 284 GLY B O 1
ATOM 4934 N N . GLU B 1 285 ? -0.115 -14.219 15.117 1 87.12 285 GLU B N 1
ATOM 4935 C CA . GLU B 1 285 ? 0.905 -14.453 16.125 1 87.12 285 GLU B CA 1
ATOM 4936 C C . GLU B 1 285 ? 1.295 -15.93 16.188 1 87.12 285 GLU B C 1
ATOM 4938 O O . GLU B 1 285 ? 2.48 -16.266 16.219 1 87.12 285 GLU B O 1
ATOM 4943 N N . TYR B 1 286 ? 0.285 -16.719 16.125 1 89.56 286 TYR B N 1
ATOM 4944 C CA . TYR B 1 286 ? 0.506 -18.156 16.156 1 89.56 286 TYR B CA 1
ATOM 4945 C C . TYR B 1 286 ? 1.302 -18.625 14.945 1 89.56 286 TYR B C 1
ATOM 4947 O O . TYR B 1 286 ? 2.273 -19.359 15.078 1 89.56 286 TYR B O 1
ATOM 4955 N N . ILE B 1 287 ? 0.942 -18.141 13.836 1 90.81 287 ILE B N 1
ATOM 4956 C CA . ILE B 1 287 ? 1.573 -18.562 12.594 1 90.81 287 ILE B CA 1
ATOM 4957 C C . ILE B 1 287 ? 3.01 -18.047 12.539 1 90.81 287 ILE B C 1
ATOM 4959 O O . ILE B 1 287 ? 3.92 -18.766 12.125 1 90.81 287 ILE B O 1
ATOM 4963 N N . ARG B 1 288 ? 3.229 -16.875 12.938 1 88.44 288 ARG B N 1
ATOM 4964 C CA . ARG B 1 288 ? 4.562 -16.297 12.945 1 88.44 288 ARG B CA 1
ATOM 4965 C C . ARG B 1 288 ? 5.5 -17.062 13.875 1 88.44 288 ARG B C 1
ATOM 4967 O O . ARG B 1 288 ? 6.656 -17.312 13.531 1 88.44 288 ARG B O 1
ATOM 4974 N N . MET B 1 289 ? 5.016 -17.391 15.031 1 88.38 289 MET B N 1
ATOM 4975 C CA . MET B 1 289 ? 5.805 -18.188 15.969 1 88.38 289 MET B CA 1
ATOM 4976 C C . MET B 1 289 ? 6.145 -19.562 15.375 1 88.38 289 MET B C 1
ATOM 4978 O O . MET B 1 289 ? 7.266 -20.047 15.531 1 88.38 289 MET B O 1
ATOM 4982 N N . ALA B 1 290 ? 5.172 -20.047 14.75 1 90.69 290 ALA B N 1
ATOM 4983 C CA . ALA B 1 290 ? 5.395 -21.328 14.094 1 90.69 290 ALA B CA 1
ATOM 4984 C C . ALA B 1 290 ? 6.469 -21.219 13.016 1 90.69 290 ALA B C 1
ATOM 4986 O O . ALA B 1 290 ? 7.371 -22.062 12.938 1 90.69 290 ALA B O 1
ATOM 4987 N N . MET B 1 291 ? 6.43 -20.203 12.203 1 88.5 291 MET B N 1
ATOM 4988 C CA . MET B 1 291 ? 7.363 -20 11.102 1 88.5 291 MET B CA 1
ATOM 4989 C C . MET B 1 291 ? 8.773 -19.75 11.617 1 88.5 291 MET B C 1
ATOM 4991 O O . MET B 1 291 ? 9.758 -20.016 10.914 1 88.5 291 MET B O 1
ATOM 4995 N N . THR B 1 292 ? 8.836 -19.281 12.82 1 85.81 292 THR B N 1
ATOM 4996 C CA . THR B 1 292 ? 10.133 -18.969 13.406 1 85.81 292 THR B CA 1
ATOM 4997 C C . THR B 1 292 ? 10.719 -20.188 14.125 1 85.81 292 THR B C 1
ATOM 4999 O O . THR B 1 292 ? 11.922 -20.438 14.062 1 85.81 292 THR B O 1
ATOM 5002 N N . ASN B 1 293 ? 9.82 -20.984 14.742 1 89.44 293 ASN B N 1
ATOM 5003 C CA . ASN B 1 293 ? 10.305 -21.969 15.703 1 89.44 293 ASN B CA 1
ATOM 5004 C C . ASN B 1 293 ? 10.148 -23.391 15.18 1 89.44 293 ASN B C 1
ATOM 5006 O O . ASN B 1 293 ? 10.805 -24.312 15.664 1 89.44 293 ASN B O 1
ATOM 5010 N N . LEU B 1 294 ? 9.266 -23.562 14.266 1 91.94 294 LEU B N 1
ATOM 5011 C CA . LEU B 1 294 ? 8.953 -24.922 13.852 1 91.94 294 LEU B CA 1
ATOM 5012 C C . LEU B 1 294 ? 9.695 -25.281 12.562 1 91.94 294 LEU B C 1
ATOM 5014 O O . LEU B 1 294 ? 10.273 -24.406 11.914 1 91.94 294 LEU B O 1
ATOM 5018 N N . SER B 1 295 ? 9.68 -26.578 12.25 1 92.75 295 SER B N 1
ATOM 5019 C CA . SER B 1 295 ? 10.273 -27.047 11.008 1 92.75 295 SER B CA 1
ATOM 5020 C C . SER B 1 295 ? 9.438 -26.641 9.805 1 92.75 295 SER B C 1
ATOM 5022 O O . SER B 1 295 ? 8.273 -26.25 9.945 1 92.75 295 SER B O 1
ATOM 5024 N N . VAL B 1 296 ? 10.055 -26.688 8.672 1 93.31 296 VAL B N 1
ATOM 5025 C CA . VAL B 1 296 ? 9.383 -26.328 7.426 1 93.31 296 VAL B CA 1
ATOM 5026 C C . VAL B 1 296 ? 8.156 -27.219 7.23 1 93.31 296 VAL B C 1
ATOM 5028 O O . VAL B 1 296 ? 7.094 -26.734 6.832 1 93.31 296 VAL B O 1
ATOM 5031 N N . GLU B 1 297 ? 8.289 -28.453 7.543 1 94 297 GLU B N 1
ATOM 5032 C CA . GLU B 1 297 ? 7.191 -29.391 7.363 1 94 297 GLU B CA 1
ATOM 5033 C C . GLU B 1 297 ? 6.016 -29.062 8.273 1 94 297 GLU B C 1
ATOM 5035 O O . GLU B 1 297 ? 4.855 -29.156 7.863 1 94 297 GLU B O 1
ATOM 5040 N N . GLU B 1 298 ? 6.379 -28.688 9.43 1 94.06 298 GLU B N 1
ATOM 5041 C CA . GLU B 1 298 ? 5.332 -28.344 10.391 1 94.06 298 GLU B CA 1
ATOM 5042 C C . GLU B 1 298 ? 4.582 -27.094 9.961 1 94.06 298 GLU B C 1
ATOM 5044 O O . GLU B 1 298 ? 3.355 -27.016 10.086 1 94.06 298 GLU B O 1
ATOM 5049 N N . VAL B 1 299 ? 5.336 -26.172 9.523 1 94.62 299 VAL B N 1
ATOM 5050 C CA . VAL B 1 299 ? 4.723 -24.938 9.047 1 94.62 299 VAL B CA 1
ATOM 5051 C C . VAL B 1 299 ? 3.812 -25.234 7.859 1 94.62 299 VAL B C 1
ATOM 5053 O O . VAL B 1 299 ? 2.695 -24.719 7.781 1 94.62 299 VAL B O 1
ATOM 5056 N N . GLN B 1 300 ? 4.25 -26.062 7.004 1 95.25 300 GLN B N 1
ATOM 5057 C CA . GLN B 1 300 ? 3.471 -26.422 5.824 1 95.25 300 GLN B CA 1
ATOM 5058 C C . GLN B 1 300 ? 2.166 -27.109 6.219 1 95.25 300 GLN B C 1
ATOM 5060 O O . GLN B 1 300 ? 1.13 -26.906 5.59 1 95.25 300 GLN B O 1
ATOM 5065 N N . CYS B 1 301 ? 2.207 -27.906 7.25 1 95.69 301 CYS B N 1
ATOM 5066 C CA . CYS B 1 301 ? 1.006 -28.562 7.734 1 95.69 301 CYS B CA 1
ATOM 5067 C C . CYS B 1 301 ? -0.014 -27.562 8.242 1 95.69 301 CYS B C 1
ATOM 5069 O O . CYS B 1 301 ? -1.21 -27.688 7.973 1 95.69 301 CYS B O 1
ATOM 5071 N N . ILE B 1 302 ? 0.527 -26.625 8.922 1 94.62 302 ILE B N 1
ATOM 5072 C CA . ILE B 1 302 ? -0.342 -25.594 9.469 1 94.62 302 ILE B CA 1
ATOM 5073 C C . ILE B 1 302 ? -0.991 -24.812 8.32 1 94.62 302 ILE B C 1
ATOM 5075 O O . ILE B 1 302 ? -2.195 -24.547 8.352 1 94.62 302 ILE B O 1
ATOM 5079 N N . LEU B 1 303 ? -0.214 -24.469 7.316 1 96 303 LEU B N 1
ATOM 5080 C CA . LEU B 1 303 ? -0.718 -23.734 6.164 1 96 303 LEU B CA 1
ATOM 5081 C C . LEU B 1 303 ? -1.727 -24.562 5.383 1 96 303 LEU B C 1
ATOM 5083 O O . LEU B 1 303 ? -2.75 -24.047 4.93 1 96 303 LEU B O 1
ATOM 5087 N N . LEU B 1 304 ? -1.41 -25.812 5.258 1 96.31 304 LEU B N 1
ATOM 5088 C CA . LEU B 1 304 ? -2.297 -26.719 4.531 1 96.31 304 LEU B CA 1
ATOM 5089 C C . LEU B 1 304 ? -3.664 -26.797 5.207 1 96.31 304 LEU B C 1
ATOM 5091 O O . LEU B 1 304 ? -4.695 -26.781 4.531 1 96.31 304 LEU B O 1
ATOM 5095 N N . LYS B 1 305 ? -3.625 -26.875 6.488 1 94.44 305 LYS B N 1
ATOM 5096 C CA . LYS B 1 305 ? -4.875 -26.906 7.242 1 94.44 305 LYS B CA 1
ATOM 5097 C C . LYS B 1 305 ? -5.695 -25.641 6.984 1 94.44 305 LYS B C 1
ATOM 5099 O O . LYS B 1 305 ? -6.922 -25.703 6.848 1 94.44 305 LYS B O 1
ATOM 5104 N N . ALA B 1 306 ? -5.031 -24.547 6.898 1 94.25 306 ALA B N 1
ATOM 5105 C CA . ALA B 1 306 ? -5.711 -23.281 6.629 1 94.25 306 ALA B CA 1
ATOM 5106 C C . ALA B 1 306 ? -6.348 -23.281 5.242 1 94.25 306 ALA B C 1
ATOM 5108 O O . ALA B 1 306 ? -7.461 -22.797 5.062 1 94.25 306 ALA B O 1
ATOM 5109 N N . VAL B 1 307 ? -5.688 -23.844 4.277 1 96.38 307 VAL B N 1
ATOM 5110 C CA . VAL B 1 307 ? -6.18 -23.891 2.904 1 96.38 307 VAL B CA 1
ATOM 5111 C C . VAL B 1 307 ? -7.438 -24.75 2.83 1 96.38 307 VAL B C 1
ATOM 5113 O O . VAL B 1 307 ? -8.422 -24.359 2.201 1 96.38 307 VAL B O 1
ATOM 5116 N N . TYR B 1 308 ? -7.414 -25.844 3.467 1 94.75 308 TYR B N 1
ATOM 5117 C CA . TYR B 1 308 ? -8.508 -26.812 3.363 1 94.75 308 TYR B CA 1
ATOM 5118 C C . TYR B 1 308 ? -9.703 -26.359 4.207 1 94.75 308 TYR B C 1
ATOM 5120 O O . TYR B 1 308 ? -10.742 -27.016 4.207 1 94.75 308 TYR B O 1
ATOM 5128 N N . HIS B 1 309 ? -9.547 -25.266 4.879 1 91.75 309 HIS B N 1
ATOM 5129 C CA . HIS B 1 309 ? -10.703 -24.672 5.531 1 91.75 309 HIS B CA 1
ATOM 5130 C C . HIS B 1 309 ? -11.633 -24.016 4.512 1 91.75 309 HIS B C 1
ATOM 5132 O O . HIS B 1 309 ? -12.781 -23.688 4.828 1 91.75 309 HIS B O 1
ATOM 5138 N N . ILE B 1 310 ? -11.133 -23.812 3.359 1 93.75 310 ILE B N 1
ATOM 5139 C CA . ILE B 1 310 ? -11.969 -23.266 2.291 1 93.75 310 ILE B CA 1
ATOM 5140 C C . ILE B 1 310 ? -13.031 -24.281 1.894 1 93.75 310 ILE B C 1
ATOM 5142 O O . ILE B 1 310 ? -12.703 -25.406 1.469 1 93.75 310 ILE B O 1
ATOM 5146 N N . SER B 1 311 ? -14.25 -23.906 1.979 1 93.12 311 SER B N 1
ATOM 5147 C CA . SER B 1 311 ? -15.367 -24.828 1.749 1 93.12 311 SER B CA 1
ATOM 5148 C C . SER B 1 311 ? -15.906 -24.703 0.33 1 93.12 311 SER B C 1
ATOM 5150 O O . SER B 1 311 ? -15.547 -23.766 -0.395 1 93.12 311 SER B O 1
ATOM 5152 N N . SER B 1 312 ? -16.781 -25.672 0.002 1 94.5 312 SER B N 1
ATOM 5153 C CA . SER B 1 312 ? -17.453 -25.609 -1.288 1 94.5 312 SER B CA 1
ATOM 5154 C C . SER B 1 312 ? -18.406 -24.422 -1.36 1 94.5 312 SER B C 1
ATOM 5156 O O . SER B 1 312 ? -18.609 -23.844 -2.432 1 94.5 312 SER B O 1
ATOM 5158 N N . GLY B 1 313 ? -18.891 -24.125 -0.215 1 95.62 313 GLY B N 1
ATOM 5159 C CA . GLY B 1 313 ? -19.734 -22.938 -0.164 1 95.62 313 GLY B CA 1
ATOM 5160 C C . GLY B 1 313 ? -18.984 -21.672 -0.512 1 95.62 313 GLY B C 1
ATOM 5161 O O . GLY B 1 313 ? -19.484 -20.812 -1.246 1 95.62 313 GLY B O 1
ATOM 5162 N N . ASP B 1 314 ? -17.797 -21.516 0.021 1 96.81 314 ASP B N 1
ATOM 5163 C CA . ASP B 1 314 ? -16.938 -20.391 -0.326 1 96.81 314 ASP B CA 1
ATOM 5164 C C . ASP B 1 314 ? -16.656 -20.359 -1.827 1 96.81 314 ASP B C 1
ATOM 5166 O O . ASP B 1 314 ? -16.797 -19.312 -2.463 1 96.81 314 ASP B O 1
ATOM 5170 N N . ALA B 1 315 ? -16.328 -21.516 -2.324 1 97.62 315 ALA B N 1
ATOM 5171 C CA . ALA B 1 315 ? -16.016 -21.625 -3.744 1 97.62 315 ALA B CA 1
ATOM 5172 C C . ALA B 1 315 ? -17.188 -21.172 -4.609 1 97.62 315 ALA B C 1
ATOM 5174 O O . ALA B 1 315 ? -17 -20.438 -5.578 1 97.62 315 ALA B O 1
ATOM 5175 N N . PHE B 1 316 ? -18.359 -21.625 -4.25 1 97.44 316 PHE B N 1
ATOM 5176 C CA . PHE B 1 316 ? -19.562 -21.25 -4.996 1 97.44 316 PHE B CA 1
ATOM 5177 C C . PHE B 1 316 ? -19.703 -19.734 -5.059 1 97.44 316 PHE B C 1
ATOM 5179 O O . PHE B 1 316 ? -19.984 -19.172 -6.125 1 97.44 316 PHE B O 1
ATOM 5186 N N . GLY B 1 317 ? -19.516 -19.156 -3.949 1 97.38 317 GLY B N 1
ATOM 5187 C CA . GLY B 1 317 ? -19.578 -17.703 -3.906 1 97.38 317 GLY B CA 1
ATOM 5188 C C . GLY B 1 317 ? -18.562 -17.031 -4.812 1 97.38 317 GLY B C 1
ATOM 5189 O O . GLY B 1 317 ? -18.875 -16.047 -5.473 1 97.38 317 GLY B O 1
ATOM 5190 N N . TRP B 1 318 ? -17.391 -17.562 -4.82 1 98 318 TRP B N 1
ATOM 5191 C CA . TRP B 1 318 ? -16.328 -16.953 -5.605 1 98 318 TRP B CA 1
ATOM 5192 C C . TRP B 1 318 ? -16.531 -17.203 -7.098 1 98 318 TRP B C 1
ATOM 5194 O O . TRP B 1 318 ? -16.281 -16.328 -7.922 1 98 318 TRP B O 1
ATOM 5204 N N . PHE B 1 319 ? -17.031 -18.422 -7.457 1 98.25 319 PHE B N 1
ATOM 5205 C CA . PHE B 1 319 ? -17.375 -18.703 -8.844 1 98.25 319 PHE B CA 1
ATOM 5206 C C . PHE B 1 319 ? -18.469 -17.766 -9.336 1 98.25 319 PHE B C 1
ATOM 5208 O O . PHE B 1 319 ? -18.406 -17.25 -10.453 1 98.25 319 PHE B O 1
ATOM 5215 N N . ARG B 1 320 ? -19.422 -17.547 -8.477 1 97.44 320 ARG B N 1
ATOM 5216 C CA . ARG B 1 320 ? -20.516 -16.641 -8.812 1 97.44 320 ARG B CA 1
ATOM 5217 C C . ARG B 1 320 ? -20.016 -15.219 -8.992 1 97.44 320 ARG B C 1
ATOM 5219 O O . ARG B 1 320 ? -20.406 -14.539 -9.945 1 97.44 320 ARG B O 1
ATOM 5226 N N . HIS B 1 321 ? -19.188 -14.867 -8.125 1 97.06 321 HIS B N 1
ATOM 5227 C CA . HIS B 1 321 ? -18.625 -13.523 -8.172 1 97.06 321 HIS B CA 1
ATOM 5228 C C . HIS B 1 321 ? -17.891 -13.273 -9.484 1 97.06 321 HIS B C 1
ATOM 5230 O O . HIS B 1 321 ? -17.938 -12.172 -10.031 1 97.06 321 HIS B O 1
ATOM 5236 N N . CYS B 1 322 ? -17.219 -14.266 -10.016 1 97.12 322 CYS B N 1
ATOM 5237 C CA . CYS B 1 322 ? -16.406 -14.125 -11.219 1 97.12 322 CYS B CA 1
ATOM 5238 C C . CYS B 1 322 ? -17.25 -14.391 -12.469 1 97.12 322 CYS B C 1
ATOM 5240 O O . CYS B 1 322 ? -16.719 -14.359 -13.586 1 97.12 322 CYS B O 1
ATOM 5242 N N . GLY B 1 323 ? -18.469 -14.781 -12.328 1 95.31 323 GLY B N 1
ATOM 5243 C CA . GLY B 1 323 ? -19.391 -14.875 -13.445 1 95.31 323 GLY B CA 1
ATOM 5244 C C . GLY B 1 323 ? -19.5 -16.281 -14.023 1 95.31 323 GLY B C 1
ATOM 5245 O O . GLY B 1 323 ? -19.875 -16.453 -15.18 1 95.31 323 GLY B O 1
ATOM 5246 N N . TYR B 1 324 ? -19.156 -17.266 -13.258 1 97 324 TYR B N 1
ATOM 5247 C CA . TYR B 1 324 ? -19.188 -18.641 -13.781 1 97 324 TYR B CA 1
ATOM 5248 C C . TYR B 1 324 ? -20.484 -19.344 -13.406 1 97 324 TYR B C 1
ATOM 5250 O O . TYR B 1 324 ? -20.812 -20.391 -13.969 1 97 324 TYR B O 1
ATOM 5258 N N . VAL B 1 325 ? -21.156 -18.828 -12.367 1 92.81 325 VAL B N 1
ATOM 5259 C CA . VAL B 1 325 ? -22.453 -19.359 -11.93 1 92.81 325 VAL B CA 1
ATOM 5260 C C . VAL B 1 325 ? -23.5 -18.234 -11.938 1 92.81 325 VAL B C 1
ATOM 5262 O O . VAL B 1 325 ? -23.156 -17.062 -11.758 1 92.81 325 VAL B O 1
#

InterPro domains:
  IPR009057 Homedomain-like superfamily [SSF46689] (11-113)
  IPR025959 Winged helix-turn helix domain [PF13592] (86-135)
  IPR036397 Ribonuclease H superfamily [G3DSA:3.30.420.10] (115-323)
  IPR038717 Tc1-like transposase, DDE domain [PF13358] (145-282)
  IPR047655 Transposase IS630-like [NF033545] (15-283)

Foldseek 3Di:
DPDPDPDDQVLLVVLQVCVVPDPLVVSCVVSVDDSVVSVVQNVCCVVPVGGDDPPPCPVPPPQLADPVLLVVLVVVCVVPVPDDLVNSQVVSCVVPVRRDDSVSSVVSCVVVPDDDDDDDDADPPFDPVQQVVQCVVLVVAAQQQEKEKDKDKDFLVLQADDDDDDDPPDDDDDDGDPPRAWMKMKIFIQGQQFGTQFIDMDIDDDDLVNVLVRLVVSVVSAAAPPDGNQEYEYEPDPSCPDPVSQCVSVVRRGYYHYDGPRCCLLHLVVVLVVVLSVVSNVVSVVLSCCSVPHDPVVSRVVSVVSSSVGGSVSSNVSCVSSPND/DPDPDDDDQVLLVVLQVCVVPDPLVVSCVVSVPDSVVSVVQNVCCVVPVGGDDPPPCPVPPPQLADPVLLVVLVVVCVVPVPDDLVNSQVVSCVVPVRRDDSVSSVVSCVVVPDDDDDDDDADPPFDPVQQVVQCVVLVVAAQQQEKEKDKDKDFLVLQADDDDDDDPPDDDDDDGDPPRAWMKMKIFIQGQQFGTQDIDMDIDDDDLVNVLVRLVVSVVSAAAPPDGNQEYEYEPDPSCPDPVSQCVSVVRRGYYHYHGPRCCLLHLVVVLVVVLSVVSNVVSVVLSCCSVPHDPVVSRVVSVVSSSVGGSVSSNVSCVSSPND

Sequence (650 aa):
MGRGRAISEEIQWIVIRLATKMNPDEISMYTGISIRSVERIIAYFKSNQDVPVPKPSISERKKKLGEAELEYMFNAVNNVPDIYLDELQLELHDAFGVNADKSTIWRALRRSGYTMKKLSREAIERSAEKRAHFAARIGTYEAEQLVFVDESAVDRRTTYRGRAWAIRGSKAVRKAFFVRGRRHSILPALSLQEGILHCDIVEGSFDTNLFFTFISHLLDRMQPFPGPNSVIIMDNCRIHKHPTILDLIESRGMRCEFLPPYSPDYNPIELAFSALKYHLRRDGEYIRMAMTNLSVEEVQCILLKAVYHISSGDAFGWFRHCGYVMGRGRAISEEIQWIVIRLATKMNPDEISMYTGISIRSVERIIAYFKSNQDVPVPKPSISERKKKLGEAELEYMFNAVNNVPDIYLDELQLELHDAFGVNADKSTIWRALRRSGYTMKKLSREAIERSAEKRAHFAARIGTYEAEQLVFVDESAVDRRTTYRGRAWAIRGSKAVRKAFFVRGRRHSILPALSLQEGILHCDIVEGSFDTNLFFTFISHLLDRMQPFPGPNSVIIMDNCRIHKHPTILDLIESRGMRCEFLPPYSPDYNPIELAFSALKYHLRRDGEYIRMAMTNLSVEEVQCILLKAVYHISSGDAFGWFRHCGYV

Secondary structure (DSSP, 8-state):
--S-----HHHHHHHHHHTTTS-HHHHHHHH---HHHHHHHHHHHHHHSS-------------SS-HHHHHHHHHHHHH-TT--HHHHHHHHHHHH-----HHHHHHHHHHTTEEEEEEEEEETT--HHHHHHHHHHHTTS-GGGEEEE--EEE-GGGG--SEEEEETTS-EEEEE--S--S-EEEEEEEETTTEEEEEEEEES---HHHHHHHHHHHHTTS-STTSTT-EEEE---GGGG-HHHHHHHHHTT-EEEEPPTT-GGG-HHHHHHHHHHHHHHHTHHHHHHHHHHS-HHHHHHHHHHHHTT--HHHHHHHHHHTT--/--S-----HHHHHHHHHHTTTS-HHHHHHHH---HHHHHHHHHHHHHHSS-------------SS-HHHHHHHHHHHHH-TT--HHHHHHHHHHHH-----HHHHHHHHHHTTEEEEEEEEEETT--HHHHHHHHHHHTTS-GGGEEEE--EEE-GGGG--SEEEEETTS-EEEEE--S--S-EEEEEEEETTTEEEEEEEEES---HHHHHHHHHHHHTTS-STTSTT-EEEE---GGGG-HHHHHHHHHTT-EEEEPPTT-GGG-HHHHHHHHHHHHHHHTHHHHHHHHHHS-HHHHHHHHHHHHTT--HHHHHHHHHHTT--

Radius of gyration: 36.18 Å; Cα contacts (8 Å, |Δi|>4): 949; chains: 2; bounding box: 102×86×71 Å